Protein 6IBU (pdb70)

B-factor: mean 28.87, std 14.48, range [8.61, 111.02]

Radius of gyration: 24.76 Å; Cα contacts (8 Å, |Δi|>4): 1401; chains: 2; bounding box: 71×46×63 Å

Foldseek 3Di:
DQAQLVDFDDWFFAQQDQKDKAQQCDPCRCVQKDQPDDDWDRHNLGTKFKQQDAPRKTKIKGSHWFFFFKKKWWKQFWAFQQKWWKKWWADSLGFIWIWIDFRPPQFWIKTFTWASNDPPDRPGIDIFTDHRSNPHIWIWMWHGDLAWTFTDINRHTGDIDGCCNCVHVNTRRGHTTMIMTIMHRLQDVPHPPVSQVVSRHHGDSNPDTIIMGIRMIMTGHPDRASTWGQQHSSSHNVRIDGD/DAFLVDFDDWFFAQQDQKDKDQQQDDDDPPQKDFPDDDWDGYNLGTKFKDQDAPRKTKMKGSHWFFFFKKKWWKQFWAFQQKWWKKWWADSLGWIWIWIDFNDPQFWIKTATWASNDDNLGIDIFTDHRSNPHIWIWMWHGDLAWTFTDINRHTGDIDGCCSQVHNNTRRGHTTMIMTIMHRLQDVPHPPVSQVVSRHHGDSVPDTIMMGIRMMMTGHPDRASTWGQCHSSSHNVSTDGD

InterPro domains:
  IPR000757 Beta-glucanase-like, N-terminal domain [PF00722] (58-223)
  IPR000757 Beta-glucanase-like, N-terminal domain [PS51762] (45-230)
  IPR013320 Concanavalin A-like lectin/glucanase domain superfamily [SSF49899] (23-243)
  IPR017168 CRH-like [PIRSF037299] (8-369)
  IPR050546 Glycosyl Hydrolase Family 16 [PTHR10963] (5-244)

Sequence (483 aa):
KCNPLEKTCPPNKGLAASTYTADFTSASALDQWEVTAGKVPVGPQGAEFTVAKQGDAPTIDTDFYFFFGKAEVVMKAAPGTGVVSSIVLESDDLDEVDWEVLGGDTTQVQTNYFGKGDTTTYDRGTYVPVATPQETFHTYTIDWTKDAVTWSIDGAVVRTLTYNDAKGGTRFPQTPMRLRLGSWAGGDPSNPKGTIEWAGGLTDYSAGPYTMYVKSVRIENANPAESYTYSDNSGSWQSIKFDCNPLEKTCPPNKGLAASTYTADFTSASALDQWEVTAGKVPVGPQGAEFTVAKQGDAPTIDTDFYFFFGKAEVVMKAAPGTGVVSSIVLESDDLDEVDWEVLGGDTTQVQTNYFGKGDTYDRGTYVPVATPQETFHTYTIDWTKDAVTWSIDGAVVRTLTYNDAKGGTRFPQTPMRLRLGSWAGGDPSNPKGTIEWAGGLTDYSAGPYTMYVKSVRIENANPAESYTYSDNSGSWQSIKFD

GO terms:
  GO:0009277 fungal-type cell wall (C, IDA)
  GO:0019863 IgE binding (F, IDA)
  GO:0008843 endochitinase activity (F, EXP)

Secondary structure (DSSP, 8-state):
---TTTS--PPEEB--SSEEEEETTSSGGGTTEEEEES---EETTEEEEEE-STT---EEEESSBB-SEEEEEEEE---EEEEEEEEEEEETT--EEEEEEEET-TTEEEEEEESTT--SSS-S-EEEE-S-TTTS-EEEEEEE-SSEEEEEETTEEEEEEETTTTGGGTTS--S-EEEEEEEEETT-TTS-HHHHHHHTS---GGG--EEEEEEEEEEEESS--SEEEE-SSS--GGGEE--/--TTTS--PPEEB--SSEEEEETTSS---TTEEEEES---EETTEEEEEE-STT---EEEESSBBSSEEEEEEEE---STTEEEEEEEE-TT--EEEEEEETT-TTEEEEEEESTT----S-EEEE-S-TTTS-EEEEEEE-SSEEEEEETTEEEEEEETTTTGGGTTS--S-BEEEEEEEETT-TTS-HHHHHHHTS---GGG--EEEEEEEEEEEESS--SEEEE-SSS--GGGEE--

Nearest PDB structures (foldseek):
  6ibw-assembly1_A  TM=1.001E+00  e=1.249E-48  Aspergillus fumigatus Af293
  6ibu-assembly2_B  TM=9.960E-01  e=1.118E-48  Aspergillus fumigatus Af293
  6ibw-assembly2_B  TM=9.994E-01  e=1.864E-47  Aspergillus fumigatus Af293
  5wut-assembly1_B  TM=7.113E-01  e=1.161E-11  Flavobacterium sp.
  6m6p-assembly1_A  TM=6.880E-01  e=4.872E-11  Aquimarina sp.

Structure (mmCIF, N/CA/C/O backbone):
data_6IBU
#
_entry.id   6IBU
#
_cell.length_a   55.400
_cell.length_b   74.171
_cell.length_c   116.820
_cell.angle_alpha   90.00
_cell.angle_beta   90.00
_cell.angle_gamma   90.00
#
_symmetry.space_group_name_H-M   'P 21 21 21'
#
loop_
_entity.id
_entity.type
_entity.pdbx_description
1 polymer 'Probable glycosidase crf1'
2 non-polymer GLYCEROL
3 water water
#
loop_
_atom_site.group_PDB
_atom_site.id
_atom_site.type_symbol
_atom_site.label_atom_id
_atom_site.label_alt_id
_atom_site.label_comp_id
_atom_site.label_asym_id
_atom_site.label_entity_id
_atom_site.label_seq_id
_atom_site.pdbx_PDB_ins_code
_atom_site.Cartn_x
_atom_site.Cartn_y
_atom_site.Cartn_z
_atom_site.occupancy
_atom_site.B_iso_or_equiv
_atom_site.auth_seq_id
_atom_site.auth_comp_id
_atom_site.auth_asym_id
_atom_site.auth_atom_id
_atom_site.pdbx_PDB_model_num
ATOM 1 N N . LYS A 1 3 ? -24.071 9.711 -3.224 1.00 60.12 24 LYS A N 1
ATOM 2 C CA . LYS A 1 3 ? -25.042 10.763 -3.632 1.00 62.84 24 LYS A CA 1
ATOM 3 C C . LYS A 1 3 ? -24.648 12.126 -3.047 1.00 59.83 24 LYS A C 1
ATOM 4 O O . LYS A 1 3 ? -25.467 13.051 -3.157 1.00 73.85 24 LYS A O 1
ATOM 6 N N . CYS A 1 4 ? -23.462 12.256 -2.453 1.00 54.12 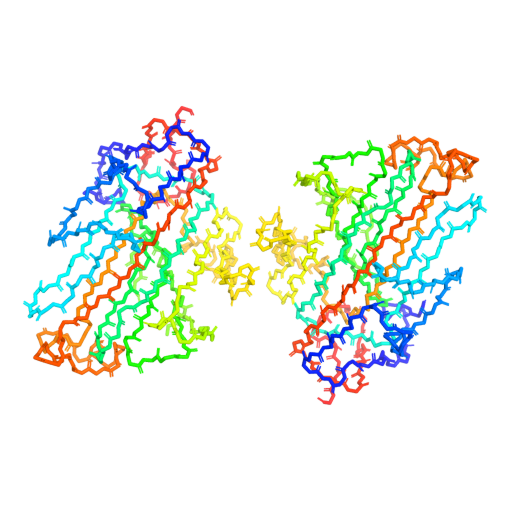25 CYS A N 1
ATOM 7 C CA . CYS A 1 4 ? -22.905 13.535 -1.942 1.00 49.10 25 CYS A CA 1
ATOM 8 C C . CYS A 1 4 ? -22.206 14.249 -3.104 1.00 45.97 25 CYS A C 1
ATOM 9 O O . CYS A 1 4 ? -21.184 13.707 -3.544 1.00 42.07 25 CYS A O 1
ATOM 12 N N . ASN A 1 5 ? -22.716 15.404 -3.558 1.00 44.08 26 ASN A N 1
ATOM 13 C CA . ASN A 1 5 ? -22.242 16.113 -4.781 1.00 44.55 26 ASN A CA 1
ATOM 14 C C . ASN A 1 5 ? -21.128 17.094 -4.429 1.00 41.03 26 ASN A C 1
ATOM 15 O O . ASN A 1 5 ? -21.363 18.077 -3.759 1.00 41.02 26 ASN A O 1
ATOM 20 N N . PRO A 1 6 ? -19.866 16.840 -4.829 1.00 41.89 27 PRO A N 1
ATOM 21 C CA . PRO A 1 6 ? -18.760 17.745 -4.498 1.00 41.67 27 PRO A CA 1
ATOM 22 C C . PRO A 1 6 ? -18.795 19.129 -5.165 1.00 45.16 27 PRO A C 1
ATOM 23 O O . PRO A 1 6 ? -18.048 19.978 -4.779 1.00 50.34 27 PRO A O 1
ATOM 27 N N . LEU A 1 7 ? -19.639 19.326 -6.171 1.00 49.06 28 LEU A N 1
ATOM 28 C CA . LEU A 1 7 ? -19.893 20.661 -6.761 1.00 50.12 28 LEU A CA 1
ATOM 29 C C . LEU A 1 7 ? -20.642 21.533 -5.750 1.00 52.72 28 LEU A C 1
ATOM 30 O O . LEU A 1 7 ? -20.549 22.746 -5.882 1.00 53.39 28 LEU A O 1
ATOM 35 N N . GLU A 1 8 ? -21.401 20.940 -4.828 1.00 56.97 29 GLU A N 1
ATOM 36 C CA . GLU A 1 8 ? -22.315 21.675 -3.915 1.00 61.43 29 GLU A CA 1
ATOM 37 C C . GLU A 1 8 ? -21.754 21.685 -2.487 1.00 57.60 29 GLU A C 1
ATOM 38 O O . GLU A 1 8 ? -21.994 22.670 -1.785 1.00 59.94 29 GLU A O 1
ATOM 44 N N . LYS A 1 9 ? -21.050 20.638 -2.055 1.00 59.12 30 LYS A N 1
ATOM 45 C CA . LYS A 1 9 ? -20.600 20.501 -0.641 1.00 59.45 30 LYS A CA 1
ATOM 46 C C . LYS A 1 9 ? -19.171 19.952 -0.595 1.00 58.62 30 LYS A C 1
ATOM 47 O O . LYS A 1 9 ? -18.693 19.404 -1.611 1.00 57.58 30 LYS A O 1
ATOM 49 N N . THR A 1 10 ? -18.523 20.054 0.566 1.00 56.26 31 THR A N 1
ATOM 50 C CA . THR A 1 10 ? -17.347 19.226 0.915 1.00 58.88 31 THR A CA 1
ATOM 51 C C . THR A 1 10 ? -17.869 17.817 1.201 1.00 57.62 31 THR A C 1
ATOM 52 O O . THR A 1 10 ? -18.814 17.699 2.003 1.00 52.43 31 THR A O 1
ATOM 56 N N . CYS A 1 11 ? -17.341 16.814 0.500 1.00 54.57 32 CYS A N 1
ATOM 57 C CA . CYS A 1 11 ? -17.800 15.403 0.610 1.00 51.98 32 CYS A CA 1
ATOM 58 C C . CYS A 1 11 ? -16.632 14.555 1.109 1.00 43.67 32 CYS A C 1
ATOM 59 O O . CYS A 1 11 ? -15.474 14.925 0.949 1.00 38.78 32 CYS A O 1
ATOM 62 N N . PRO A 1 12 ? -16.893 13.396 1.750 1.00 39.29 33 PRO A N 1
ATOM 63 C CA . PRO A 1 12 ? -15.826 12.460 2.096 1.00 38.92 33 PRO A CA 1
ATOM 64 C C . PRO A 1 12 ? -15.161 11.901 0.837 1.00 38.75 33 PRO A C 1
ATOM 65 O O . PRO A 1 12 ? -15.773 11.870 -0.226 1.00 38.53 33 PRO A O 1
ATOM 69 N N . PRO A 1 13 ? -13.874 11.486 0.892 1.00 38.49 34 PRO A N 1
ATOM 70 C CA . PRO A 1 13 ? -13.189 10.908 -0.261 1.00 35.67 34 PRO A CA 1
ATOM 71 C C . PRO A 1 13 ? -13.861 9.688 -0.901 1.00 35.95 34 PRO A C 1
ATOM 72 O O . PRO A 1 13 ? -14.435 8.915 -0.179 1.00 35.96 34 PRO A O 1
ATOM 76 N N . ASN A 1 14 ? -13.724 9.524 -2.225 1.00 33.57 35 ASN A N 1
ATOM 77 C CA . ASN A 1 14 ? -14.132 8.295 -2.948 1.00 30.97 35 ASN A CA 1
ATOM 78 C C . ASN A 1 14 ? -13.095 7.215 -2.644 1.00 28.60 35 ASN A C 1
ATOM 79 O O . ASN A 1 14 ? -11.916 7.521 -2.728 1.00 25.25 35 ASN A O 1
ATOM 84 N N . LYS A 1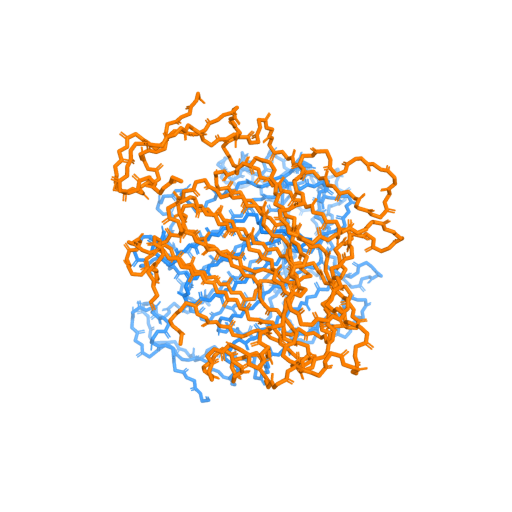 15 ? -13.528 6.007 -2.288 1.00 29.50 36 LYS A N 1
ATOM 85 C CA . LYS A 1 15 ? -12.634 4.830 -2.210 1.00 29.61 36 LYS A CA 1
ATOM 86 C C . LYS A 1 15 ? -12.037 4.606 -3.597 1.00 27.24 36 LYS A C 1
ATOM 87 O O . LYS A 1 15 ? -12.803 4.607 -4.577 1.00 24.91 36 LYS A O 1
ATOM 93 N N . GLY A 1 16 ? -10.723 4.410 -3.662 1.00 25.54 37 GLY A N 1
ATOM 94 C CA . GLY A 1 16 ? -9.973 4.302 -4.922 1.00 24.43 37 GLY A CA 1
ATOM 95 C C . GLY A 1 16 ? -9.650 2.862 -5.253 1.00 24.28 37 GLY A C 1
ATOM 96 O O . GLY A 1 16 ? -9.577 2.050 -4.337 1.00 27.54 37 GLY A O 1
ATOM 97 N N . LEU A 1 17 ? -9.478 2.555 -6.530 1.00 23.38 38 LEU A N 1
ATOM 98 C CA . LEU A 1 17 ? -8.874 1.286 -6.967 1.00 23.85 38 LEU A CA 1
ATOM 99 C C . LEU A 1 17 ? -7.359 1.483 -6.856 1.00 27.03 38 LEU A C 1
ATOM 100 O O . LEU A 1 17 ? -6.772 2.194 -7.712 1.00 24.49 38 LEU A O 1
ATOM 105 N N . ALA A 1 18 ? -6.748 0.944 -5.798 1.00 27.45 39 ALA A N 1
ATOM 106 C CA . ALA A 1 18 ? -5.308 1.119 -5.512 1.00 27.41 39 ALA A CA 1
ATOM 107 C C . ALA A 1 18 ? -4.517 0.083 -6.315 1.00 28.64 39 ALA A C 1
ATOM 108 O O . ALA A 1 18 ? -3.674 -0.630 -5.758 1.00 32.48 39 ALA A O 1
ATOM 110 N N . ALA A 1 19 ? -4.800 0.006 -7.606 1.00 28.74 40 ALA A N 1
ATOM 111 C CA . ALA A 1 19 ? -4.146 -0.919 -8.552 1.00 28.02 40 ALA A CA 1
ATOM 112 C C . ALA A 1 19 ? -4.213 -0.311 -9.950 1.00 26.46 40 ALA A C 1
ATOM 113 O O . ALA A 1 19 ? -5.072 0.550 -10.191 1.00 23.69 40 ALA A O 1
ATOM 115 N N . SER A 1 20 ? -3.333 -0.742 -10.842 1.00 28.49 41 SER A N 1
ATOM 116 C CA . SER A 1 20 ? -3.356 -0.245 -12.236 1.00 30.65 41 SER A CA 1
ATOM 117 C C . SER A 1 20 ? -4.378 -1.059 -13.037 1.00 29.53 41 SER A C 1
ATOM 118 O O . SER A 1 20 ? -4.900 -0.529 -14.018 1.00 25.57 41 SER A O 1
ATOM 121 N N . THR A 1 21 ? -4.685 -2.288 -12.607 1.00 31.26 42 THR A N 1
ATOM 122 C CA . THR A 1 21 ? -5.602 -3.217 -13.325 1.00 30.86 42 THR A CA 1
ATOM 123 C C . THR A 1 21 ? -6.553 -3.921 -12.353 1.00 29.53 42 THR A C 1
ATOM 124 O O . THR A 1 21 ? -6.104 -4.350 -11.295 1.00 31.05 42 THR A O 1
ATOM 128 N N . TYR A 1 22 ? -7.824 -4.041 -12.732 1.00 28.47 43 TYR A N 1
ATOM 129 C CA . TYR A 1 22 ? -8.840 -4.903 -12.071 1.00 24.74 43 TYR A CA 1
ATOM 130 C C . TYR A 1 22 ? -9.518 -5.756 -13.144 1.00 24.08 43 TYR A C 1
ATOM 131 O O . TYR A 1 22 ? -9.904 -5.226 -14.158 1.00 24.38 43 TYR A O 1
ATOM 140 N N . THR A 1 23 ? -9.588 -7.063 -12.943 1.00 25.00 44 THR A N 1
ATOM 141 C CA . THR A 1 23 ? -10.253 -8.030 -13.846 1.00 27.29 44 THR A CA 1
ATOM 142 C C . THR A 1 23 ? -11.148 -8.936 -12.996 1.00 28.68 44 THR A C 1
ATOM 143 O O . THR A 1 23 ? -10.767 -9.317 -11.895 1.00 30.79 44 THR A O 1
ATOM 147 N N . ALA A 1 24 ? -12.342 -9.214 -13.495 1.00 33.47 45 ALA A N 1
ATOM 148 C CA . ALA A 1 24 ? -13.330 -10.142 -12.908 1.00 31.10 45 ALA A CA 1
ATOM 149 C C . ALA A 1 24 ? -13.821 -11.020 -14.053 1.00 32.23 45 ALA A C 1
ATOM 150 O O . ALA A 1 24 ? -14.292 -10.468 -15.039 1.00 31.22 45 ALA A O 1
ATOM 152 N N . ASP A 1 25 ? -13.586 -12.321 -13.968 1.00 33.58 46 ASP A N 1
ATOM 153 C CA . ASP A 1 25 ? -14.311 -13.348 -14.747 1.00 35.63 46 ASP A CA 1
ATOM 154 C C . ASP A 1 25 ? -15.584 -13.657 -13.946 1.00 33.42 46 ASP A C 1
ATOM 155 O O . ASP A 1 25 ? -15.479 -14.115 -12.824 1.00 33.72 46 ASP A O 1
ATOM 160 N N . PHE A 1 26 ? -16.760 -13.307 -14.445 1.00 33.72 47 PHE A N 1
ATOM 161 C CA . PHE A 1 26 ? -18.017 -13.569 -13.700 1.00 37.44 47 PHE A CA 1
ATOM 162 C C . PHE A 1 26 ? -18.467 -15.028 -13.831 1.00 38.24 47 PHE A C 1
ATOM 163 O O . PHE A 1 26 ? -19.580 -15.293 -13.424 1.00 37.29 47 PHE A O 1
ATOM 171 N N . THR A 1 27 ? -17.650 -15.964 -14.278 1.00 46.38 48 THR A N 1
ATOM 172 C CA . THR A 1 27 ? -17.964 -17.412 -14.130 1.00 56.74 48 THR A CA 1
ATOM 173 C C . THR A 1 27 ? -18.084 -17.791 -12.642 1.00 67.60 48 THR A C 1
ATOM 174 O O . THR A 1 27 ? -18.930 -18.639 -12.297 1.00 69.07 48 THR A O 1
ATOM 178 N N . SER A 1 28 ? -17.281 -17.168 -11.788 1.00 72.38 49 SER A N 1
ATOM 179 C CA . SER A 1 28 ? -17.097 -17.580 -10.374 1.00 74.18 49 SER A CA 1
ATOM 180 C C . SER A 1 28 ? -18.050 -16.822 -9.449 1.00 75.22 49 SER A C 1
ATOM 181 O O . SER A 1 28 ? -18.381 -15.672 -9.749 1.00 74.59 49 SER A O 1
ATOM 184 N N . ALA A 1 29 ? -18.453 -17.447 -8.344 1.00 77.68 50 ALA A N 1
ATOM 185 C CA . ALA A 1 29 ? -19.285 -16.820 -7.289 1.00 74.87 50 ALA A CA 1
ATOM 186 C C . ALA A 1 29 ? -18.487 -15.688 -6.638 1.00 72.74 50 ALA A C 1
ATOM 187 O O . ALA A 1 29 ? -19.110 -14.695 -6.218 1.00 62.94 50 ALA A O 1
ATOM 189 N N . SER A 1 30 ? -17.157 -15.854 -6.596 1.00 72.54 51 SER A N 1
ATOM 190 C CA . SER A 1 30 ? -16.145 -14.945 -5.996 1.00 73.03 51 SER A CA 1
ATOM 191 C C . SER A 1 30 ? -16.196 -13.546 -6.624 1.00 70.44 51 SER A C 1
ATOM 192 O O . SER A 1 30 ? -16.117 -12.569 -5.875 1.00 70.67 51 SER A O 1
ATOM 194 N N . ALA A 1 31 ? -16.303 -13.461 -7.949 1.00 67.98 52 ALA A N 1
ATOM 195 C CA . ALA A 1 31 ? -16.140 -12.235 -8.768 1.00 61.14 52 ALA A CA 1
ATOM 196 C C . ALA A 1 31 ? -16.914 -11.023 -8.222 1.00 53.90 52 ALA A C 1
ATOM 197 O O . ALA A 1 31 ? -16.521 -9.913 -8.599 1.00 51.91 52 ALA A O 1
ATOM 199 N N . LEU A 1 32 ? -17.907 -11.174 -7.339 1.00 44.27 53 LEU A N 1
ATOM 200 C CA . LEU A 1 32 ? -18.646 -9.987 -6.833 1.00 39.42 53 LEU A CA 1
ATOM 201 C C . LEU A 1 32 ? -18.005 -9.370 -5.590 1.00 36.72 53 LEU A C 1
A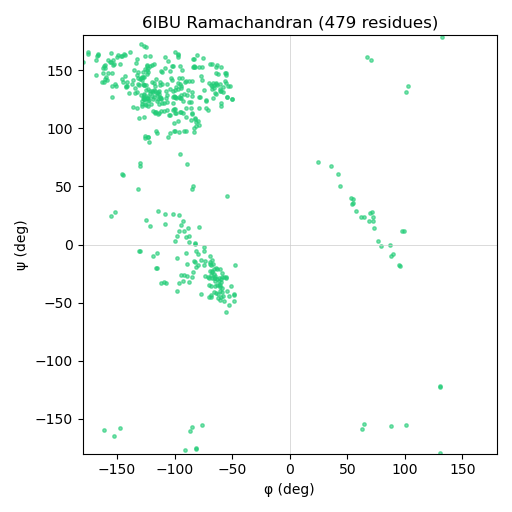TOM 202 O O . LEU A 1 32 ? -18.658 -8.511 -4.989 1.00 33.26 53 LEU A O 1
ATOM 207 N N . ASP A 1 33 ? -16.763 -9.735 -5.268 1.00 37.79 54 ASP A N 1
ATOM 208 C CA . ASP A 1 33 ? -16.012 -9.272 -4.077 1.00 38.02 54 ASP A CA 1
ATOM 209 C C . ASP A 1 33 ? -15.975 -7.747 -3.967 1.00 34.67 54 ASP A C 1
ATOM 210 O O . ASP A 1 33 ? -16.305 -7.247 -2.898 1.00 36.57 54 ASP A O 1
ATOM 215 N N . GLN A 1 34 ? -15.566 -7.037 -5.012 1.00 31.57 55 GLN A N 1
ATOM 216 C CA . GLN A 1 34 ? -15.329 -5.571 -4.925 1.00 29.16 55 GLN A CA 1
ATOM 217 C C . GLN A 1 34 ? -16.527 -4.835 -5.527 1.00 27.17 55 GLN A C 1
ATOM 218 O O . GLN A 1 34 ? -16.338 -3.721 -6.021 1.00 25.17 55 GLN A O 1
ATOM 224 N N . TRP A 1 35 ? -17.704 -5.474 -5.509 1.00 25.43 56 TRP A N 1
ATOM 225 C CA . TRP A 1 35 ? -18.974 -4.927 -6.054 1.00 26.32 56 TRP A CA 1
ATOM 226 C C . TRP A 1 35 ? -20.049 -4.899 -4.966 1.00 28.33 56 TRP A C 1
ATOM 227 O O . TRP A 1 35 ? -19.996 -5.736 -4.049 1.00 30.33 56 TRP A O 1
ATOM 238 N N . GLU A 1 36 ? -20.984 -3.966 -5.076 1.00 31.26 57 GLU A N 1
ATOM 239 C CA . GLU A 1 36 ? -22.176 -3.840 -4.198 1.00 35.78 57 GLU A CA 1
ATOM 240 C C . GLU A 1 36 ? -23.379 -4.167 -5.087 1.00 32.94 57 GLU A C 1
ATOM 241 O O . GLU A 1 36 ? -23.419 -3.598 -6.198 1.00 33.09 57 GLU A O 1
ATOM 247 N N . VAL A 1 37 ? -24.212 -5.129 -4.679 1.00 31.46 58 VAL A N 1
ATOM 248 C CA . VAL A 1 37 ? -25.489 -5.417 -5.366 1.00 31.34 58 VAL A CA 1
ATOM 249 C C . VAL A 1 37 ? -26.446 -4.419 -4.807 1.00 34.70 58 VAL A C 1
ATOM 250 O O . VAL A 1 37 ? -26.987 -4.452 -3.707 1.00 37.17 58 VAL A O 1
ATOM 254 N N . THR A 1 38 ? -26.571 -3.477 -5.620 1.00 35.58 59 THR A N 1
ATOM 255 C CA . THR A 1 38 ? -27.064 -2.254 -5.053 1.00 36.73 59 THR A CA 1
ATOM 256 C C . THR A 1 38 ? -28.565 -2.149 -5.314 1.00 34.57 59 THR A C 1
ATOM 257 O O . THR A 1 38 ? -29.167 -1.297 -4.744 1.00 32.75 59 THR A O 1
ATOM 261 N N . ALA A 1 39 ? -29.144 -2.982 -6.156 1.00 33.19 60 ALA A N 1
ATOM 262 C CA . ALA A 1 39 ? -30.616 -3.157 -6.227 1.00 33.14 60 ALA A CA 1
ATOM 263 C C . ALA A 1 39 ? -30.870 -4.513 -6.849 1.00 34.27 60 ALA A C 1
ATOM 264 O O . ALA A 1 39 ? -30.029 -4.943 -7.663 1.00 35.77 60 ALA A O 1
ATOM 266 N N . GLY A 1 40 ? -31.959 -5.175 -6.448 1.00 34.27 61 GLY A N 1
ATOM 267 C CA . GLY A 1 40 ? -32.313 -6.539 -6.867 1.00 31.90 61 GLY A CA 1
ATOM 268 C C . GLY A 1 40 ? -31.281 -7.563 -6.428 1.00 32.18 61 GLY A C 1
ATOM 269 O O . GLY A 1 40 ? -30.555 -7.322 -5.468 1.00 31.77 61 GLY A O 1
ATOM 270 N N . LYS A 1 41 ? -31.271 -8.701 -7.103 1.00 33.15 62 LYS A N 1
ATOM 271 C CA . LYS A 1 41 ? -30.393 -9.863 -6.829 1.00 37.18 62 LYS A CA 1
ATOM 272 C C . LYS A 1 41 ? -29.689 -10.181 -8.148 1.00 33.06 62 LYS A C 1
ATOM 273 O O . LYS A 1 41 ? -30.332 -10.101 -9.206 1.00 34.48 62 LYS A O 1
ATOM 279 N N . VAL A 1 42 ? -28.404 -10.465 -8.109 1.00 28.45 63 VAL A N 1
ATOM 280 C CA . VAL A 1 42 ? -27.632 -10.684 -9.355 1.00 27.89 63 VAL A CA 1
ATOM 281 C C . VAL A 1 42 ? -26.960 -12.039 -9.232 1.00 27.52 63 VAL A C 1
ATOM 282 O O . VAL A 1 42 ? -25.893 -12.158 -8.648 1.00 25.69 63 VAL A O 1
ATOM 286 N N . PRO A 1 43 ? -27.612 -13.099 -9.752 1.00 27.76 64 PRO A N 1
ATOM 287 C CA . PRO A 1 43 ? -27.039 -14.434 -9.755 1.00 28.28 64 PRO A CA 1
ATOM 288 C C . PRO A 1 43 ? -25.829 -14.464 -10.687 1.00 29.65 64 PRO A C 1
ATOM 289 O O . PRO A 1 43 ? -25.771 -13.666 -11.593 1.00 28.93 64 PRO A O 1
ATOM 293 N N . VAL A 1 44 ? -24.912 -15.393 -10.443 1.00 32.31 65 VAL A N 1
ATOM 294 C CA . VAL A 1 44 ? -23.684 -15.546 -11.258 1.00 36.83 65 VAL A CA 1
ATOM 295 C C . VAL A 1 44 ? -23.666 -16.971 -11.808 1.00 39.15 65 VAL A C 1
ATOM 296 O O . VAL A 1 44 ? -23.148 -17.859 -11.144 1.00 38.82 65 VAL A O 1
ATOM 300 N N . GLY A 1 45 ? -24.281 -17.184 -12.971 1.00 44.66 66 GLY A N 1
ATOM 301 C CA . GLY A 1 45 ? -24.348 -18.511 -13.598 1.00 44.28 66 GLY A CA 1
ATOM 302 C C . GLY A 1 45 ? -23.117 -18.781 -14.456 1.00 46.00 66 GLY A C 1
ATOM 303 O O . GLY A 1 45 ? -22.085 -18.119 -14.339 1.00 38.20 66 GLY A O 1
ATOM 304 N N . PRO A 1 46 ? -23.224 -19.751 -15.388 1.00 51.86 67 PRO A N 1
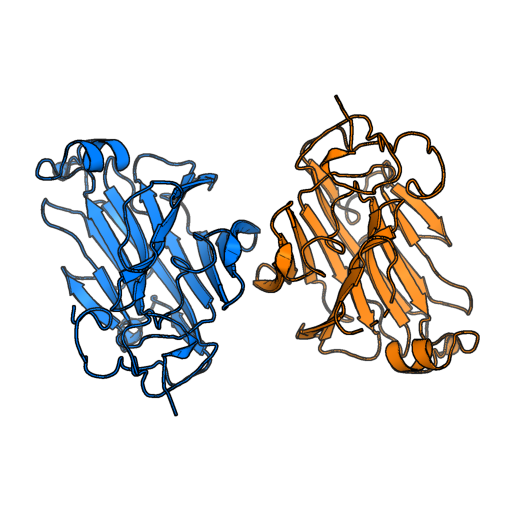ATOM 305 C CA . PRO A 1 46 ? -22.108 -20.080 -16.274 1.00 49.70 67 PRO A CA 1
ATOM 306 C C . PRO A 1 46 ? -21.881 -19.034 -17.378 1.00 44.83 67 PRO A C 1
ATOM 307 O O . PRO A 1 46 ? -20.831 -19.028 -17.963 1.00 43.10 67 PRO A O 1
ATOM 311 N N . GLN A 1 47 ? -22.868 -18.184 -17.647 1.00 41.43 68 GLN A N 1
ATOM 312 C CA . GLN A 1 47 ? -22.751 -17.086 -18.642 1.00 43.03 68 GLN A CA 1
ATOM 313 C C . GLN A 1 47 ? -22.414 -15.773 -17.924 1.00 38.48 68 GLN A C 1
ATOM 314 O O . GLN A 1 47 ? -22.427 -14.739 -18.604 1.00 42.04 68 GLN A O 1
ATOM 320 N N . GLY A 1 48 ? -22.131 -15.835 -16.615 1.00 32.08 69 GLY A N 1
ATOM 321 C CA . GLY A 1 48 ? -21.668 -14.704 -15.794 1.00 28.85 69 GLY A CA 1
ATOM 322 C C . GLY A 1 48 ? -22.786 -14.114 -14.959 1.00 26.59 69 GLY A C 1
ATOM 323 O O . GLY A 1 48 ? -23.759 -14.828 -14.677 1.00 24.04 69 GLY A O 1
ATOM 324 N N . ALA A 1 49 ? -22.652 -12.837 -14.589 1.00 24.87 70 ALA A N 1
ATOM 325 C CA . ALA A 1 49 ? -23.638 -12.077 -13.790 1.00 24.84 70 ALA A CA 1
ATOM 326 C C . ALA A 1 49 ? -24.890 -11.903 -14.645 1.00 24.05 70 ALA A C 1
ATOM 327 O O . ALA A 1 49 ? -24.763 -11.623 -15.849 1.00 24.09 70 ALA A O 1
ATOM 329 N N . GLU A 1 50 ? -26.051 -12.156 -14.055 1.00 25.68 71 GLU A N 1
ATOM 330 C CA . GLU A 1 50 ? -27.360 -12.151 -14.747 1.00 25.86 71 GLU A CA 1
ATOM 331 C C . GLU A 1 50 ? -28.167 -10.989 -14.205 1.00 23.47 71 GLU A C 1
ATOM 332 O O . GLU A 1 50 ? -28.287 -10.861 -12.995 1.00 26.32 71 GLU A O 1
ATOM 338 N N . PHE A 1 51 ? -28.656 -10.140 -15.082 1.00 21.20 72 PHE A N 1
ATOM 339 C CA . PHE A 1 51 ? -29.484 -8.985 -14.700 1.00 19.60 72 PHE A CA 1
ATOM 340 C C . PHE A 1 51 ? -30.857 -9.223 -15.314 1.00 21.75 72 PHE A C 1
ATOM 341 O O . PHE A 1 51 ? -31.042 -9.005 -16.531 1.00 23.15 72 PHE A O 1
ATOM 349 N N . THR A 1 52 ? -31.781 -9.751 -14.523 1.00 22.40 73 THR A N 1
ATOM 350 C CA . THR A 1 52 ? -33.101 -10.183 -15.035 1.00 22.54 73 THR A CA 1
ATOM 351 C C . THR A 1 52 ? -34.147 -9.129 -14.707 1.00 21.15 73 THR A C 1
ATOM 352 O O . THR A 1 52 ? -34.263 -8.753 -13.557 1.00 22.36 73 THR A O 1
ATOM 356 N N . VAL A 1 53 ? -34.875 -8.678 -15.712 1.00 22.93 74 VAL A N 1
ATOM 357 C CA . VAL A 1 53 ? -36.145 -7.929 -15.514 1.00 26.34 74 VAL A CA 1
ATOM 358 C C . VAL A 1 53 ? -37.299 -8.937 -15.655 1.00 28.46 74 VAL A C 1
ATOM 359 O O . VAL A 1 53 ? -37.511 -9.427 -16.784 1.00 29.93 74 VAL A O 1
ATOM 363 N N . ALA A 1 54 ? -37.943 -9.328 -14.552 1.00 30.34 75 ALA A N 1
ATOM 364 C CA . ALA A 1 54 ? -39.037 -10.334 -14.572 1.00 34.69 75 ALA A CA 1
ATOM 365 C C . ALA A 1 54 ? -40.373 -9.674 -14.233 1.00 36.53 75 ALA A C 1
ATOM 366 O O . ALA A 1 54 ? -41.388 -10.139 -14.768 1.00 42.46 75 ALA A O 1
ATOM 368 N N . LYS A 1 55 ? -40.383 -8.655 -13.376 1.00 34.40 76 LYS A N 1
ATOM 369 C CA . LYS A 1 55 ? -41.632 -7.977 -12.972 1.00 36.25 76 LYS A CA 1
ATOM 370 C C . LYS A 1 55 ? -41.355 -6.488 -12.799 1.00 34.62 76 LYS A C 1
ATOM 371 O O . LYS A 1 55 ? -40.181 -6.095 -12.706 1.00 31.76 76 LYS A O 1
ATOM 377 N N . GLN A 1 56 ? -42.417 -5.694 -12.758 1.00 32.34 77 GLN A N 1
ATOM 378 C CA . GLN A 1 56 ? -42.318 -4.228 -12.647 1.00 33.39 77 GLN A CA 1
ATOM 379 C C . GLN A 1 56 ? -41.503 -3.919 -11.390 1.00 35.37 77 GLN A C 1
ATOM 380 O O . GLN A 1 56 ? -41.662 -4.638 -10.389 1.00 37.92 77 GLN A O 1
ATOM 386 N N . GLY A 1 57 ? -40.643 -2.903 -11.462 1.00 35.91 78 GLY A N 1
ATOM 387 C CA . GLY A 1 57 ? -39.759 -2.493 -10.359 1.00 36.43 78 GLY A CA 1
ATOM 388 C C . GLY A 1 57 ? -38.433 -3.240 -10.350 1.00 37.16 78 GLY A C 1
ATOM 389 O O . GLY A 1 57 ? -37.565 -2.792 -9.594 1.00 41.74 78 GLY A O 1
ATOM 390 N N . ASP A 1 58 ? -38.262 -4.300 -11.157 1.00 34.91 79 ASP A N 1
ATOM 391 C CA . ASP A 1 58 ? -36.990 -5.072 -11.268 1.00 35.78 79 ASP A CA 1
ATOM 392 C C . ASP A 1 58 ? -35.937 -4.229 -11.990 1.00 34.30 79 ASP A C 1
ATOM 393 O O . ASP A 1 58 ? -36.142 -3.891 -13.166 1.00 36.75 79 ASP A O 1
ATOM 398 N N . ALA A 1 59 ? -34.864 -3.884 -11.287 1.00 29.71 80 ALA A N 1
ATOM 399 C CA . ALA A 1 59 ? -33.751 -3.062 -11.794 1.00 26.92 80 ALA A CA 1
ATOM 400 C C . ALA A 1 59 ? -32.466 -3.583 -11.163 1.00 24.14 80 ALA A C 1
ATOM 401 O O . ALA A 1 59 ? -31.757 -2.873 -10.453 1.00 23.21 80 ALA A O 1
ATOM 403 N N . PRO A 1 60 ? -32.125 -4.856 -11.396 1.00 21.93 81 PRO A N 1
ATOM 404 C CA . PRO A 1 60 ? -30.899 -5.419 -10.845 1.00 23.39 81 PRO A CA 1
ATOM 405 C C . PRO A 1 60 ? -29.662 -4.631 -11.303 1.00 22.52 81 PRO A C 1
ATOM 406 O O . PRO A 1 60 ? -29.536 -4.352 -12.469 1.00 20.68 81 PRO A O 1
ATOM 410 N N . THR A 1 61 ? -28.803 -4.279 -10.352 1.00 22.92 82 THR A N 1
ATOM 411 C CA . THR A 1 61 ? -27.625 -3.412 -10.575 1.00 24.05 82 THR A CA 1
ATOM 412 C C . THR A 1 61 ? -26.453 -3.882 -9.723 1.00 23.78 82 THR A C 1
ATOM 413 O O . THR A 1 61 ? -26.688 -4.319 -8.602 1.00 22.62 82 THR A O 1
ATOM 417 N N . ILE A 1 62 ? -25.236 -3.753 -10.241 1.00 23.50 83 ILE A N 1
ATOM 418 C CA . ILE A 1 62 ? -23.999 -3.873 -9.432 1.00 22.66 83 ILE A CA 1
ATOM 419 C C . ILE A 1 62 ? -23.157 -2.626 -9.683 1.00 24.33 83 ILE A C 1
ATOM 420 O O . ILE A 1 62 ? -23.134 -2.145 -10.822 1.00 23.66 83 ILE A O 1
ATOM 425 N N . ASP A 1 63 ? -22.567 -2.083 -8.618 1.00 24.60 84 ASP A N 1
ATOM 426 C CA . ASP A 1 63 ? -21.591 -0.968 -8.643 1.00 24.43 84 ASP A CA 1
ATOM 427 C C . ASP A 1 63 ? -20.252 -1.484 -8.117 1.00 23.22 84 ASP A C 1
ATOM 428 O O . ASP A 1 63 ? -20.263 -2.267 -7.147 1.00 21.76 84 ASP A O 1
ATOM 433 N N . THR A 1 64 ? -19.141 -1.033 -8.690 1.00 20.70 85 THR A N 1
ATOM 434 C CA . THR A 1 64 ? -17.797 -1.237 -8.105 1.00 19.14 85 THR A CA 1
ATOM 435 C C . THR A 1 64 ? -17.754 -0.482 -6.776 1.00 18.46 85 THR A C 1
ATOM 436 O O . THR A 1 64 ? -18.314 0.610 -6.684 1.00 16.89 85 THR A O 1
ATOM 440 N N . ASP A 1 65 ? -17.148 -1.085 -5.767 1.00 20.91 86 ASP A N 1
ATOM 441 C CA . ASP A 1 65 ? -16.881 -0.434 -4.458 1.00 23.89 86 ASP A CA 1
ATOM 442 C C . ASP A 1 65 ? -15.938 0.749 -4.690 1.00 23.34 86 ASP A C 1
ATOM 443 O O . ASP A 1 65 ? -16.125 1.777 -4.049 1.00 25.77 86 ASP A O 1
ATOM 448 N N . PHE A 1 66 ? -15.019 0.614 -5.639 1.00 21.94 87 PHE A N 1
ATOM 449 C CA . PHE A 1 66 ? -13.938 1.580 -5.932 1.00 21.78 87 PHE A CA 1
ATOM 450 C C . PHE A 1 66 ? -14.334 2.501 -7.084 1.00 21.11 87 PHE A C 1
ATOM 451 O O . PHE A 1 66 ? -15.252 2.185 -7.866 1.00 19.76 87 PHE A O 1
ATOM 459 N N . TYR A 1 67 ? -13.619 3.625 -7.161 1.00 19.99 88 TYR A N 1
ATOM 460 C CA . TYR A 1 67 ? -13.616 4.594 -8.278 1.00 20.70 88 TYR A CA 1
ATOM 461 C C . TYR A 1 67 ? -12.245 4.506 -8.934 1.00 19.30 88 TYR A C 1
ATOM 462 O O . TYR A 1 67 ? -11.295 4.196 -8.237 1.00 19.61 88 TYR A O 1
ATOM 471 N N . PHE A 1 68 ? -12.166 4.748 -10.231 1.00 18.46 89 PHE A N 1
ATOM 472 C CA . PHE A 1 68 ? -10.891 4.888 -10.966 1.00 17.97 89 PHE A CA 1
ATOM 473 C C . PHE A 1 68 ? -10.887 6.274 -11.614 1.00 17.90 89 PHE A C 1
ATOM 474 O O . PHE A 1 68 ? -11.955 6.855 -11.811 1.00 17.17 89 PHE A O 1
ATOM 482 N N . PHE A 1 69 ? -9.695 6.812 -11.849 1.00 18.58 90 PHE A N 1
ATOM 483 C CA . PHE A 1 69 ? -9.481 8.202 -12.303 1.00 17.58 90 PHE A CA 1
ATOM 484 C C . PHE A 1 69 ? -8.692 8.156 -13.593 1.00 17.35 90 PHE A C 1
ATOM 485 O O . PHE A 1 69 ? -7.447 8.120 -13.534 1.00 20.84 90 PHE A O 1
ATOM 493 N N . PHE A 1 70 ? -9.409 8.149 -14.706 1.00 16.02 91 PHE A N 1
ATOM 494 C CA . PHE A 1 70 ? -8.909 7.946 -16.088 1.00 16.04 91 PHE A CA 1
ATOM 495 C C . PHE A 1 70 ? -8.486 6.496 -16.250 1.00 16.53 91 PHE A C 1
ATOM 496 O O . PHE A 1 70 ? -8.238 5.816 -15.256 1.00 16.63 91 PHE A O 1
ATOM 504 N N . GLY A 1 71 ? -8.435 6.046 -17.494 1.00 16.74 92 GLY A N 1
ATOM 505 C CA . GLY A 1 71 ? -7.996 4.691 -17.851 1.00 18.32 92 GLY A CA 1
ATOM 506 C C . GLY A 1 71 ? -9.000 4.043 -18.784 1.00 19.09 92 GLY A C 1
ATOM 507 O O . GLY A 1 71 ? -9.293 4.615 -19.847 1.00 19.35 92 GLY A O 1
ATOM 508 N N . LYS A 1 72 ? -9.538 2.894 -18.401 1.00 21.11 93 LYS A N 1
ATOM 509 C CA . LYS A 1 72 ? -10.280 2.016 -19.334 1.00 21.79 93 LYS A CA 1
ATOM 510 C C . LYS A 1 72 ? -11.326 1.207 -18.569 1.00 21.37 93 LYS A C 1
ATOM 511 O O . LYS A 1 72 ? -11.012 0.683 -17.491 1.00 21.24 93 LYS A O 1
ATOM 517 N N . ALA A 1 73 ? -12.523 1.081 -19.134 1.00 20.84 94 ALA A N 1
ATOM 518 C CA . ALA A 1 73 ? -13.543 0.123 -18.664 1.00 19.97 94 ALA A CA 1
ATOM 519 C C . ALA A 1 73 ? -13.956 -0.735 -19.864 1.00 19.26 94 ALA A C 1
ATOM 520 O O . ALA A 1 73 ? -14.374 -0.188 -20.889 1.00 16.54 94 ALA A O 1
ATOM 522 N N . GLU A 1 74 ? -13.778 -2.043 -19.751 1.00 20.58 95 GLU A N 1
ATOM 523 C CA . GLU A 1 74 ? -14.102 -3.011 -20.819 1.00 21.51 95 GLU A CA 1
ATOM 524 C C . GLU A 1 74 ? -15.088 -4.033 -20.241 1.00 21.06 95 GLU A C 1
ATOM 525 O O . GLU A 1 74 ? -14.781 -4.659 -19.215 1.00 20.28 95 GLU A O 1
ATOM 531 N N . VAL A 1 75 ? -16.249 -4.191 -20.867 1.00 18.37 96 VAL A N 1
ATOM 532 C CA . VAL A 1 75 ? -17.309 -5.085 -20.345 1.00 17.81 96 VAL A CA 1
ATOM 533 C C . VAL A 1 75 ? -17.702 -6.049 -21.455 1.00 16.79 96 VAL A C 1
ATOM 534 O O . VAL A 1 75 ? -17.975 -5.601 -22.556 1.00 16.85 96 VAL A O 1
ATOM 538 N N . VAL A 1 76 ? -17.684 -7.346 -21.184 1.00 16.42 97 VAL A N 1
ATOM 539 C CA . VAL A 1 76 ? -18.220 -8.356 -22.147 1.00 17.32 97 VAL A CA 1
ATOM 540 C C . VAL A 1 76 ? -19.694 -8.618 -21.736 1.00 17.59 97 VAL A C 1
ATOM 541 O O . VAL A 1 76 ? -19.839 -9.032 -20.590 1.00 15.52 97 VAL A O 1
ATOM 545 N N . MET A 1 77 ? -20.740 -8.262 -22.557 1.00 18.36 98 MET A N 1
ATOM 546 C CA . MET A 1 77 ? -22.207 -8.198 -22.275 1.00 20.31 98 MET A CA 1
ATOM 547 C C . MET A 1 77 ? -22.951 -8.706 -23.509 1.00 18.46 98 MET A C 1
ATOM 548 O O . MET A 1 77 ? -22.448 -8.702 -24.689 1.00 18.52 98 MET A O 1
ATOM 553 N N . LYS A 1 78 ? -23.942 -9.442 -23.120 1.00 18.27 99 LYS A N 1
ATOM 554 C CA . LYS A 1 78 ? -25.035 -9.817 -24.002 1.00 18.24 99 LYS A CA 1
ATOM 555 C C . LYS A 1 78 ? -26.256 -9.126 -23.439 1.00 15.75 99 LYS A C 1
ATOM 556 O O . LYS A 1 78 ? -26.563 -9.330 -22.293 1.00 15.20 99 LYS A O 1
ATOM 562 N N . ALA A 1 79 ? -26.895 -8.291 -24.221 1.00 15.11 100 ALA A N 1
ATOM 563 C CA . ALA A 1 79 ? -27.979 -7.418 -23.731 1.00 15.93 100 ALA A CA 1
ATOM 564 C C . ALA A 1 79 ? -29.260 -8.234 -23.551 1.00 16.14 100 ALA A C 1
ATOM 565 O O . ALA A 1 79 ? -29.449 -9.242 -24.223 1.00 18.24 100 ALA A O 1
ATOM 567 N N . ALA A 1 80 ? -30.109 -7.796 -22.639 1.00 15.93 101 ALA A N 1
ATOM 568 C CA . ALA A 1 80 ? -31.447 -8.368 -22.437 1.00 15.84 101 ALA A CA 1
ATOM 569 C C . ALA A 1 80 ? -32.257 -8.054 -23.683 1.00 16.54 101 ALA A C 1
ATOM 570 O O . ALA A 1 80 ? -32.136 -6.976 -24.258 1.00 16.37 101 ALA A O 1
ATOM 572 N N . PRO A 1 81 ? -33.068 -9.009 -24.171 1.00 18.16 102 PRO A N 1
ATOM 573 C CA . PRO A 1 81 ? -34.053 -8.714 -25.208 1.00 17.55 102 PRO A CA 1
ATOM 574 C C . PRO A 1 81 ? -35.289 -8.092 -24.551 1.00 17.14 102 PRO A C 1
ATOM 575 O O . PRO A 1 81 ? -35.290 -7.893 -23.325 1.00 17.49 102 PRO A O 1
ATOM 579 N N . GLY A 1 82 ? -36.327 -7.857 -25.347 1.00 15.85 103 GLY A N 1
ATOM 580 C CA . GLY A 1 82 ? -37.623 -7.381 -24.842 1.00 16.24 103 GLY A CA 1
ATOM 581 C C . GLY A 1 82 ? -37.801 -5.895 -25.067 1.00 16.50 103 GLY A C 1
ATOM 582 O O . GLY A 1 82 ? -36.883 -5.102 -24.740 1.00 14.85 103 GLY A O 1
ATOM 583 N N . THR A 1 83 ? -38.953 -5.539 -25.615 1.00 17.16 104 THR A N 1
ATOM 584 C CA . THR A 1 83 ? -39.403 -4.146 -25.832 1.00 18.63 104 THR A CA 1
ATOM 585 C C . THR A 1 83 ? -39.237 -3.369 -24.531 1.00 17.27 104 THR A C 1
ATOM 586 O O . THR A 1 83 ? -39.780 -3.805 -23.523 1.00 20.13 104 THR A O 1
ATOM 590 N N . GLY A 1 84 ? -38.529 -2.253 -24.581 1.00 16.81 105 GLY A N 1
ATOM 591 C CA . GLY A 1 84 ? -38.447 -1.289 -23.472 1.00 16.58 105 GLY A CA 1
ATOM 592 C C . GLY A 1 84 ? -37.482 -1.728 -22.392 1.00 15.44 105 GLY A C 1
ATOM 593 O O . GLY A 1 84 ? -37.305 -0.985 -21.438 1.00 15.23 105 GLY A O 1
ATOM 594 N N . VAL A 1 85 ? -36.854 -2.880 -22.521 1.00 14.82 106 VAL A N 1
ATOM 595 C CA . VAL A 1 85 ? -35.877 -3.355 -21.506 1.00 14.67 106 VAL A CA 1
ATOM 596 C C . VAL A 1 85 ? -34.523 -2.755 -21.865 1.00 14.19 106 VAL A C 1
ATOM 597 O O . VAL A 1 85 ? -34.029 -2.975 -22.976 1.00 13.35 106 VAL A O 1
ATOM 601 N N . VAL A 1 86 ? -33.941 -2.029 -20.929 1.00 14.48 107 VAL A N 1
ATOM 602 C CA . VAL A 1 86 ? -32.641 -1.342 -21.140 1.00 14.13 107 VAL A CA 1
ATOM 603 C C . VAL A 1 86 ? -31.535 -2.168 -20.482 1.00 13.99 107 VAL A C 1
ATOM 604 O O . VAL A 1 86 ? -31.701 -2.538 -19.340 1.00 13.80 107 VAL A O 1
ATOM 608 N N . SER A 1 87 ? -30.445 -2.424 -21.188 1.00 14.05 108 SER A N 1
ATOM 609 C CA . SER A 1 87 ? -29.184 -2.977 -20.643 1.00 13.95 108 SER A CA 1
ATOM 610 C C . SER A 1 87 ? -28.143 -1.851 -20.596 1.00 13.89 108 SER A C 1
ATOM 611 O O . SER A 1 87 ? -27.811 -1.339 -21.664 1.00 12.85 108 SER A O 1
ATOM 614 N N . SER A 1 88 ? -27.679 -1.458 -19.412 1.00 14.27 109 SER A N 1
ATOM 615 C CA . SER A 1 88 ? -26.851 -0.241 -19.170 1.00 15.05 109 SER A CA 1
ATOM 616 C C . SER A 1 88 ? -25.441 -0.588 -18.675 1.00 14.85 109 SER A C 1
ATOM 617 O O . SER A 1 88 ? -25.316 -1.301 -17.654 1.00 14.62 109 SER A O 1
ATOM 620 N N . ILE A 1 89 ? -24.410 -0.036 -19.309 1.00 13.87 110 ILE A N 1
ATOM 621 C CA . ILE A 1 89 ? -23.022 0.031 -18.759 1.00 14.13 110 ILE A CA 1
ATOM 622 C C . ILE A 1 89 ? -22.715 1.498 -18.454 1.00 14.36 110 ILE A C 1
ATOM 623 O O . ILE A 1 89 ? -22.715 2.287 -19.376 1.00 14.75 110 ILE A O 1
ATOM 628 N N . VAL A 1 90 ? -22.525 1.867 -17.195 1.00 15.61 111 VAL A N 1
ATOM 629 C CA . VAL A 1 90 ? -22.372 3.296 -16.813 1.00 16.41 111 VAL A CA 1
ATOM 630 C C . VAL A 1 90 ? -21.056 3.523 -16.071 1.00 16.02 111 VAL A C 1
ATOM 631 O O . VAL A 1 90 ? -20.878 2.919 -15.025 1.00 16.05 111 VAL A O 1
ATOM 635 N N . LEU A 1 91 ? -20.257 4.481 -16.515 1.00 15.77 112 LEU A N 1
ATOM 636 C CA . LEU A 1 91 ? -19.219 5.094 -15.661 1.00 16.11 112 LEU A CA 1
ATOM 637 C C . LEU A 1 91 ? -19.822 6.365 -15.097 1.00 17.41 112 LEU A C 1
ATOM 638 O O . LEU A 1 91 ? -20.367 7.146 -15.884 1.00 16.65 112 LEU A O 1
ATOM 643 N N . GLU A 1 92 ? -19.786 6.532 -13.778 1.00 19.45 113 GLU A N 1
ATOM 644 C CA . GLU A 1 92 ? -20.449 7.687 -13.139 1.00 22.26 113 GLU A CA 1
ATOM 645 C C . GLU A 1 92 ? -19.598 8.193 -11.983 1.00 21.72 113 GLU A C 1
ATOM 646 O O . GLU A 1 92 ? -19.162 7.372 -11.156 1.00 20.01 113 GLU A O 1
ATOM 652 N N . SER A 1 93 ? -19.467 9.513 -11.898 1.00 20.02 114 SER A N 1
ATOM 653 C CA . SER A 1 93 ? -18.786 10.203 -10.789 1.00 20.30 114 SER A CA 1
ATOM 654 C C . SER A 1 93 ? -19.826 10.724 -9.797 1.00 22.05 114 SER A C 1
ATOM 655 O O . SER A 1 93 ? -21.021 10.812 -10.133 1.00 19.00 114 SER A O 1
ATOM 658 N N . ASP A 1 94 ? -19.354 11.094 -8.613 1.00 24.80 115 ASP A N 1
ATOM 659 C CA . ASP A 1 94 ? -20.151 11.747 -7.552 1.00 27.30 115 ASP A CA 1
ATOM 660 C C . ASP A 1 94 ? -20.612 13.155 -7.990 1.00 26.52 115 ASP A C 1
ATOM 661 O O . ASP A 1 94 ? -21.642 13.559 -7.422 1.00 26.62 115 ASP A O 1
ATOM 666 N N . ASP A 1 95 ? -19.988 13.857 -8.975 1.00 25.67 116 ASP A N 1
ATOM 667 C CA . ASP A 1 95 ? -20.546 15.148 -9.504 1.00 25.83 116 ASP A CA 1
ATOM 668 C C . ASP A 1 95 ? -21.371 14.890 -10.767 1.00 24.08 116 ASP A C 1
ATOM 669 O O . ASP A 1 95 ? -21.854 15.808 -11.382 1.00 20.99 116 ASP A O 1
ATOM 674 N N . LEU A 1 96 ? -21.657 13.630 -11.035 1.00 24.17 117 LEU A N 1
ATOM 675 C CA . LEU A 1 96 ? -22.554 13.206 -12.139 1.00 22.87 117 LEU A CA 1
ATOM 676 C C . LEU A 1 96 ? -21.880 13.478 -13.489 1.00 20.63 117 LEU A C 1
ATOM 677 O O . LEU A 1 96 ? -22.592 13.633 -14.441 1.00 19.09 117 LEU A O 1
ATOM 682 N N . ASP A 1 97 ? -20.550 13.489 -13.565 1.00 19.26 118 ASP A N 1
ATOM 683 C CA . ASP A 1 97 ? -19.861 13.183 -14.835 1.00 19.38 118 ASP A CA 1
ATOM 684 C C . ASP A 1 97 ? -20.252 11.747 -15.177 1.00 20.22 118 ASP A C 1
ATOM 685 O O . ASP A 1 97 ? -20.471 10.941 -14.268 1.00 18.17 118 ASP A O 1
ATOM 690 N N . GLU A 1 98 ? -20.380 11.433 -16.452 1.00 20.28 119 GLU A N 1
ATOM 691 C CA . GLU A 1 98 ? -20.950 10.134 -16.795 1.00 21.20 119 GLU A CA 1
ATOM 692 C C . GLU A 1 98 ? -20.647 9.771 -18.234 1.00 19.85 119 GLU A C 1
ATOM 693 O O . GLU A 1 98 ? -20.740 10.624 -19.079 1.00 19.29 119 GLU A O 1
ATOM 699 N N . VAL A 1 99 ? -20.335 8.504 -18.455 1.00 18.50 120 VAL A N 1
ATOM 700 C CA . VAL A 1 99 ? -20.144 7.887 -19.788 1.00 17.61 120 VAL A CA 1
ATOM 701 C C . VAL A 1 99 ? -20.907 6.569 -19.745 1.00 16.85 120 VAL A C 1
ATOM 702 O O . VAL A 1 99 ? -20.754 5.831 -18.752 1.00 14.94 120 VAL A O 1
ATOM 706 N N . ASP A 1 100 ? -21.681 6.263 -20.775 1.00 16.73 121 ASP A N 1
ATOM 707 C CA . ASP A 1 100 ? -22.472 5.023 -20.729 1.00 17.45 121 ASP A CA 1
ATOM 708 C C . ASP A 1 100 ? -22.697 4.430 -22.116 1.00 16.53 121 ASP A C 1
ATOM 709 O O . ASP A 1 100 ? -22.501 5.122 -23.156 1.00 14.72 121 ASP A O 1
ATOM 714 N N . TRP A 1 101 ? -23.043 3.145 -22.065 1.00 14.78 122 TRP A N 1
ATOM 715 C CA . TRP A 1 101 ? -23.643 2.343 -23.151 1.00 14.22 122 TRP A CA 1
ATOM 716 C C . TRP A 1 101 ? -25.084 2.041 -22.748 1.00 14.99 122 TRP A C 1
ATOM 717 O O . TRP A 1 101 ? -25.307 1.771 -21.569 1.00 13.51 122 TRP A O 1
ATOM 728 N N . GLU A 1 102 ? -26.038 2.131 -23.670 1.00 17.30 123 GLU A N 1
ATOM 729 C CA . GLU A 1 102 ? -27.424 1.653 -23.430 1.00 18.64 123 GLU A CA 1
ATOM 730 C C . GLU A 1 102 ? -27.813 0.731 -24.581 1.00 17.57 123 GLU A C 1
ATOM 731 O O . GLU A 1 102 ? -27.752 1.170 -25.711 1.00 18.56 123 GLU A O 1
ATOM 737 N N . VAL A 1 103 ? -28.200 -0.507 -24.308 1.00 16.44 124 VAL A N 1
ATOM 738 C CA . VAL A 1 103 ? -28.873 -1.353 -25.327 1.00 16.50 124 VAL A CA 1
ATOM 739 C C . VAL A 1 103 ? -30.377 -1.378 -25.020 1.00 16.35 124 VAL A C 1
ATOM 740 O O . VAL A 1 103 ? -30.761 -1.408 -23.854 1.00 14.61 124 VAL A O 1
ATOM 744 N N . LEU A 1 104 ? -31.203 -1.344 -26.060 1.00 17.09 125 LEU A N 1
ATOM 745 C CA . LEU A 1 104 ? -32.676 -1.464 -25.932 1.00 17.24 125 LEU A CA 1
ATOM 746 C C . LEU A 1 104 ? -33.045 -2.845 -26.452 1.00 17.32 125 LEU A C 1
ATOM 747 O O . LEU A 1 104 ? -32.520 -3.215 -27.516 1.00 16.72 125 LEU A O 1
ATOM 752 N N . GLY A 1 105 ? -33.865 -3.588 -25.707 1.00 16.10 126 GLY A N 1
ATOM 753 C CA . GLY A 1 105 ? -34.218 -4.979 -26.053 1.00 16.21 126 GLY A CA 1
ATOM 754 C C . GLY A 1 105 ? -34.780 -5.135 -27.452 1.00 14.62 126 GLY A C 1
ATOM 755 O O . GLY A 1 105 ? -34.422 -6.086 -28.111 1.00 14.44 126 GLY A O 1
ATOM 756 N N . GLY A 1 106 ? -35.620 -4.225 -27.925 1.00 14.75 127 GLY A N 1
ATOM 757 C CA . GLY A 1 106 ? -36.298 -4.403 -29.225 1.00 14.37 127 GLY A CA 1
ATOM 758 C C . GLY A 1 106 ? -35.503 -3.824 -30.373 1.00 15.13 127 GLY A C 1
ATOM 759 O O . GLY A 1 106 ? -35.916 -4.012 -31.541 1.00 15.59 127 GLY A O 1
ATOM 760 N N . ASP A 1 107 ? -34.406 -3.115 -30.094 1.00 15.31 128 ASP A N 1
ATOM 761 C CA . ASP A 1 107 ? -33.541 -2.528 -31.150 1.00 15.66 128 ASP A CA 1
ATOM 762 C C . ASP A 1 107 ? -32.342 -3.465 -31.320 1.00 15.35 128 ASP A C 1
ATOM 763 O O . ASP A 1 107 ? -31.403 -3.364 -30.523 1.00 16.19 128 ASP A O 1
ATOM 768 N N . THR A 1 108 ? -32.382 -4.359 -32.311 1.00 14.74 129 THR A N 1
ATOM 769 C CA . THR A 1 108 ? -31.432 -5.489 -32.437 1.00 14.22 129 THR A CA 1
ATOM 770 C C . THR A 1 108 ? -30.228 -5.116 -33.298 1.00 14.14 129 THR A C 1
ATOM 771 O O . THR A 1 108 ? -29.511 -6.038 -33.684 1.00 14.52 129 THR A O 1
ATOM 775 N N . THR A 1 109 ? -30.030 -3.840 -33.626 1.00 14.03 130 THR A N 1
ATOM 776 C CA . THR A 1 109 ? -29.059 -3.412 -34.664 1.00 13.87 130 THR A CA 1
ATOM 777 C C . THR A 1 109 ? -28.167 -2.288 -34.150 1.00 14.37 130 THR A C 1
ATOM 778 O O . THR A 1 109 ? -27.289 -1.867 -34.912 1.00 13.23 130 THR A O 1
ATOM 782 N N . GLN A 1 110 ? -28.421 -1.773 -32.951 1.00 14.51 131 GLN A N 1
ATOM 783 C CA . GLN A 1 110 ? -27.660 -0.619 -32.429 1.00 15.34 131 GLN A CA 1
ATOM 784 C C . GLN A 1 110 ? -27.431 -0.749 -30.917 1.00 16.43 131 GLN A C 1
ATOM 785 O O . GLN A 1 110 ? -28.103 -1.565 -30.230 1.00 16.00 131 GLN A O 1
ATOM 791 N N . VAL A 1 111 ? -26.470 0.035 -30.442 1.00 17.14 132 VAL A N 1
ATOM 792 C CA . VAL A 1 111 ? -26.299 0.411 -29.014 1.00 17.90 132 VAL A CA 1
ATOM 793 C C . VAL A 1 111 ? -26.221 1.933 -28.987 1.00 17.17 132 VAL A C 1
ATOM 794 O O . VAL A 1 111 ? -25.739 2.528 -29.950 1.00 15.56 132 VAL A O 1
ATOM 798 N N . GLN A 1 112 ? -26.697 2.543 -27.918 1.00 18.49 133 GLN A N 1
ATOM 799 C CA . GLN A 1 112 ? -26.587 4.012 -27.784 1.00 19.63 133 GLN A CA 1
ATOM 800 C C . GLN A 1 112 ? -25.338 4.326 -26.961 1.00 17.87 133 GLN A C 1
ATOM 801 O O . GLN A 1 112 ? -25.052 3.610 -26.014 1.00 16.84 133 GLN A O 1
ATOM 807 N N . THR A 1 113 ? -24.594 5.338 -27.368 1.00 18.19 134 THR A N 1
ATOM 808 C CA . THR A 1 113 ? -23.476 5.882 -26.568 1.00 17.42 134 THR A CA 1
ATOM 809 C C . THR A 1 113 ? -23.951 7.181 -25.949 1.00 16.57 134 THR A C 1
ATOM 810 O O . THR A 1 113 ? -24.775 7.861 -26.523 1.00 17.73 134 THR A O 1
ATOM 814 N N . ASN A 1 114 ? -23.442 7.515 -24.795 1.00 17.48 135 ASN A N 1
ATOM 815 C CA . ASN A 1 114 ? -23.899 8.743 -24.122 1.00 18.28 135 ASN A CA 1
ATOM 816 C C . ASN A 1 114 ? -22.873 9.252 -23.125 1.00 17.08 135 ASN A C 1
ATOM 817 O O . ASN A 1 114 ? -22.045 8.477 -22.646 1.00 15.32 135 ASN A O 1
ATOM 822 N N . TYR A 1 115 ? -22.969 10.524 -22.801 1.00 16.72 136 TYR A N 1
ATOM 823 C CA . TYR A 1 115 ? -22.163 11.114 -21.717 1.00 17.65 136 TYR A CA 1
ATOM 824 C C . TYR A 1 115 ? -22.933 12.309 -21.175 1.00 19.11 136 TYR A C 1
ATOM 825 O O . TYR A 1 115 ? -23.783 12.855 -21.892 1.00 18.08 136 TYR A O 1
ATOM 834 N N . PHE A 1 116 ? -22.653 12.632 -19.917 1.00 20.04 137 PHE A N 1
ATOM 835 C CA . PHE A 1 116 ? -23.076 13.860 -19.207 1.00 22.20 137 PHE A CA 1
ATOM 836 C C . PHE A 1 116 ? -21.822 14.441 -18.562 1.00 20.48 137 PHE A C 1
ATOM 837 O O . PHE A 1 116 ? -20.958 13.673 -18.112 1.00 18.33 137 PHE A O 1
ATOM 845 N N . GLY A 1 117 ? -21.725 15.763 -18.565 1.00 20.07 138 GLY A N 1
ATOM 846 C CA . GLY A 1 117 ? -20.810 16.529 -17.705 1.00 20.85 138 GLY A CA 1
ATOM 847 C C . GLY A 1 117 ? -21.582 17.106 -16.541 1.00 20.18 138 GLY A C 1
ATOM 848 O O . GLY A 1 117 ? -22.558 17.810 -16.781 1.00 18.96 138 GLY A O 1
ATOM 849 N N . LYS A 1 118 ? -21.184 16.782 -15.315 1.00 22.02 139 LYS A N 1
ATOM 850 C CA . LYS A 1 118 ? -21.676 17.455 -14.078 1.00 22.75 139 LYS A CA 1
ATOM 851 C C . LYS A 1 118 ? -23.206 17.419 -14.010 1.00 24.43 139 LYS A C 1
ATOM 852 O O . LYS A 1 118 ? -23.792 18.402 -13.504 1.00 24.98 139 LYS A O 1
ATOM 858 N N . GLY A 1 119 ? -23.825 16.332 -14.475 1.00 25.23 140 GLY A N 1
ATOM 859 C CA . GLY A 1 119 ? -25.273 16.101 -14.332 1.00 26.86 140 GLY A CA 1
ATOM 860 C C . GLY A 1 119 ? -26.075 17.001 -15.249 1.00 28.90 140 GLY A C 1
ATOM 861 O O . GLY A 1 119 ? -27.296 17.095 -15.065 1.00 32.39 140 GLY A O 1
ATOM 862 N N . ASP A 1 120 ? -25.414 17.628 -16.219 1.00 30.48 141 ASP A N 1
ATOM 863 C CA . ASP A 1 120 ? -26.025 18.608 -17.139 1.00 29.26 141 ASP A CA 1
ATOM 864 C C . ASP A 1 120 ? -26.736 17.851 -18.258 1.00 30.41 141 ASP A C 1
ATOM 865 O O . ASP A 1 120 ? -26.058 17.292 -19.090 1.00 30.64 141 ASP A O 1
ATOM 870 N N . THR A 1 121 ? -28.065 17.842 -18.274 1.00 34.84 142 THR A N 1
ATOM 871 C CA . THR A 1 121 ? -28.873 17.127 -19.296 1.00 40.25 142 THR A CA 1
ATOM 872 C C . THR A 1 121 ? -29.537 18.125 -20.238 1.00 42.90 142 THR A C 1
ATOM 873 O O . THR A 1 121 ? -30.461 17.728 -20.959 1.00 42.03 142 THR A O 1
ATOM 877 N N . THR A 1 122 ? -29.041 19.353 -20.252 1.00 52.43 143 THR A N 1
ATOM 878 C CA . THR A 1 122 ? -29.640 20.502 -20.973 1.00 60.39 143 THR A CA 1
ATOM 879 C C . THR A 1 122 ? -29.833 20.216 -22.471 1.00 68.89 143 THR A C 1
ATOM 880 O O . THR A 1 122 ? -30.983 20.355 -22.910 1.00 72.25 143 THR A O 1
ATOM 884 N N . THR A 1 123 ? -28.784 19.887 -23.239 1.00 71.18 144 THR A N 1
ATOM 885 C CA . THR A 1 123 ? -28.909 19.544 -24.685 1.00 78.40 144 THR A CA 1
ATOM 886 C C . THR A 1 123 ? -29.101 18.023 -24.794 1.00 91.13 144 THR A C 1
ATOM 887 O O . THR A 1 123 ? -29.218 17.367 -23.740 1.00 90.46 144 THR A O 1
ATOM 889 N N . TYR A 1 124 ? -29.163 17.489 -26.021 1.00 99.27 145 TYR A N 1
ATOM 890 C CA . TYR A 1 124 ? -29.043 16.036 -26.318 1.00 97.45 145 TYR A CA 1
ATOM 891 C C . TYR A 1 124 ? -28.046 15.830 -27.467 1.00 96.99 145 TYR A C 1
ATOM 892 O O . TYR A 1 124 ? -28.347 15.074 -28.424 1.00 91.38 145 TYR A O 1
ATOM 901 N N . ASP A 1 125 ? -26.889 16.499 -27.344 1.00 91.93 146 ASP A N 1
ATOM 902 C CA . ASP A 1 125 ? -25.674 16.352 -28.193 1.00 78.73 146 ASP A CA 1
ATOM 903 C C . ASP A 1 125 ? -24.808 15.226 -27.608 1.00 68.61 146 ASP A C 1
ATOM 904 O O . ASP A 1 125 ? -23.704 14.973 -28.137 1.00 59.25 146 ASP A O 1
ATOM 909 N N . ARG A 1 126 ? -25.302 14.598 -26.540 1.00 55.75 147 ARG A N 1
ATOM 910 C CA . ARG A 1 126 ? -24.588 13.647 -25.662 1.00 50.43 147 ARG A CA 1
ATOM 911 C C . ARG A 1 126 ? -24.755 12.229 -26.216 1.00 42.46 147 ARG A C 1
ATOM 912 O O . ARG A 1 126 ? -23.850 11.451 -26.011 1.00 39.24 147 ARG A O 1
ATOM 920 N N . GLY A 1 127 ? -25.851 11.962 -26.937 1.00 40.35 148 GLY A N 1
ATOM 921 C CA . GLY A 1 127 ? -26.282 10.623 -27.388 1.00 36.44 148 GLY A CA 1
ATOM 922 C C . GLY A 1 127 ? -26.003 10.385 -28.866 1.00 34.00 148 GLY A C 1
ATOM 923 O O . GLY A 1 127 ? -26.323 11.251 -29.693 1.00 37.89 148 GLY A O 1
ATOM 924 N N . THR A 1 128 ? -25.437 9.228 -29.185 1.00 28.33 149 THR A N 1
ATOM 925 C CA . THR A 1 128 ? -25.132 8.744 -30.548 1.00 26.98 149 THR A CA 1
ATOM 926 C C . THR A 1 128 ? -25.473 7.254 -30.606 1.00 23.92 149 THR A C 1
ATOM 927 O O . THR A 1 128 ? -24.997 6.512 -29.753 1.00 21.11 149 THR A O 1
ATOM 931 N N . TYR A 1 129 ? -26.228 6.819 -31.605 1.00 22.86 150 TYR A N 1
ATOM 932 C CA . TYR A 1 129 ? -26.452 5.376 -31.862 1.00 22.78 150 TYR A CA 1
ATOM 933 C C . TYR A 1 129 ? -25.335 4.858 -32.760 1.00 20.46 150 TYR A C 1
ATOM 934 O O . TYR A 1 129 ? -24.944 5.566 -33.681 1.00 19.47 150 TYR A O 1
ATOM 943 N N . VAL A 1 130 ? -24.859 3.643 -32.506 1.00 20.43 151 VAL A N 1
ATOM 944 C CA . VAL A 1 130 ? -23.830 2.998 -33.369 1.00 19.99 151 VAL A CA 1
ATOM 945 C C . VAL A 1 130 ? -24.343 1.619 -33.735 1.00 19.70 151 VAL A C 1
ATOM 946 O O . VAL A 1 130 ? -24.923 0.952 -32.900 1.00 18.00 151 VAL A O 1
ATOM 950 N N . PRO A 1 131 ? -24.121 1.138 -34.968 1.00 22.30 152 PRO A N 1
ATOM 951 C CA . PRO A 1 131 ? -24.579 -0.188 -35.373 1.00 21.83 152 PRO A CA 1
ATOM 952 C C . PRO A 1 131 ? -23.805 -1.278 -34.622 1.00 20.86 152 PRO A C 1
ATOM 953 O O . PRO A 1 131 ? -22.647 -1.154 -34.472 1.00 19.62 152 PRO A O 1
ATOM 957 N N . VAL A 1 132 ? -24.503 -2.305 -34.158 1.00 21.21 153 VAL A N 1
ATOM 958 C CA . VAL A 1 132 ? -23.928 -3.506 -33.485 1.00 22.23 153 VAL A CA 1
ATOM 959 C C . VAL A 1 132 ? -24.776 -4.718 -33.887 1.00 21.86 153 VAL A C 1
ATOM 960 O O . VAL A 1 132 ? -26.010 -4.608 -33.964 1.00 22.14 153 VAL A O 1
ATOM 964 N N . ALA A 1 133 ? -24.148 -5.852 -34.141 1.00 22.55 154 ALA A N 1
ATOM 965 C CA . ALA A 1 133 ? -24.858 -7.051 -34.630 1.00 23.27 154 ALA A CA 1
ATOM 966 C C . ALA A 1 133 ? -25.534 -7.701 -33.431 1.00 23.11 154 ALA A C 1
ATOM 967 O O . ALA A 1 133 ? -24.838 -8.056 -32.489 1.00 23.18 154 ALA A O 1
ATOM 969 N N . THR A 1 134 ? -26.858 -7.769 -33.459 1.00 23.04 155 THR A N 1
ATOM 970 C CA . THR A 1 134 ? -27.693 -8.523 -32.497 1.00 24.22 155 THR A CA 1
ATOM 971 C C . THR A 1 134 ? -27.093 -8.474 -31.091 1.00 22.51 155 THR A C 1
ATOM 972 O O . THR A 1 134 ? -26.741 -9.519 -30.549 1.00 23.82 155 THR A O 1
ATOM 976 N N . PRO A 1 135 ? -27.061 -7.300 -30.420 1.00 20.04 156 PRO A N 1
ATOM 977 C CA . PRO A 1 135 ? -26.498 -7.205 -29.077 1.00 18.63 156 PRO A CA 1
ATOM 978 C C . PRO A 1 135 ? -27.243 -8.039 -28.025 1.00 18.85 156 PRO A C 1
ATOM 979 O O . PRO A 1 135 ? -26.624 -8.396 -27.071 1.00 18.14 156 PRO A O 1
ATOM 983 N N . GLN A 1 136 ? -28.500 -8.405 -28.258 1.00 19.11 157 GLN A N 1
ATOM 984 C CA . GLN A 1 136 ? -29.301 -9.266 -27.346 1.00 20.03 157 GLN A CA 1
ATOM 985 C C . GLN A 1 136 ? -28.979 -10.747 -27.598 1.00 20.09 157 GLN A C 1
ATOM 986 O O . GLN A 1 136 ? -29.350 -11.542 -26.784 1.00 19.39 157 GLN A O 1
ATOM 992 N N . GLU A 1 137 ? -28.327 -11.123 -28.686 1.00 22.22 158 GLU A N 1
ATOM 993 C CA . GLU A 1 137 ? -28.240 -12.558 -29.035 1.00 28.48 158 GLU A CA 1
ATOM 994 C C . GLU A 1 137 ? -26.805 -13.036 -28.969 1.00 27.48 158 GLU A C 1
ATOM 995 O O . GLU A 1 137 ? -26.554 -14.227 -28.983 1.00 26.37 158 GLU A O 1
ATOM 1001 N N . THR A 1 138 ? -25.893 -12.132 -28.782 1.00 28.19 159 THR A N 1
ATOM 1002 C CA . THR A 1 138 ? -24.481 -12.542 -28.797 1.00 28.55 159 THR A CA 1
ATOM 1003 C C . THR A 1 138 ? -23.714 -11.649 -27.834 1.00 28.36 159 THR A C 1
ATOM 1004 O O . THR A 1 138 ? -24.190 -10.580 -27.620 1.00 27.83 159 THR A O 1
ATOM 1008 N N . PHE A 1 139 ? -22.573 -12.043 -27.271 1.00 26.89 160 PHE A N 1
ATOM 1009 C CA . PHE A 1 139 ? -21.698 -11.182 -26.420 1.00 24.33 160 PHE A CA 1
ATOM 1010 C C . PHE A 1 139 ? -20.898 -10.244 -27.320 1.00 22.44 160 PHE A C 1
ATOM 1011 O O . PHE A 1 139 ? -20.539 -10.639 -28.426 1.00 22.42 160 PHE A O 1
ATOM 1019 N N . HIS A 1 140 ? -20.652 -9.026 -26.847 1.00 20.16 161 HIS A N 1
ATOM 1020 C CA . HIS A 1 140 ? -19.725 -8.058 -27.469 1.00 17.66 161 HIS A CA 1
ATOM 1021 C C . HIS A 1 140 ? -18.853 -7.507 -26.358 1.00 16.30 161 HIS A C 1
ATOM 1022 O O . HIS A 1 140 ? -19.259 -7.561 -25.205 1.00 14.58 161 HIS A O 1
ATOM 1029 N N . THR A 1 141 ? -17.711 -6.954 -26.721 1.00 16.14 162 THR A N 1
ATOM 1030 C CA . THR A 1 141 ? -16.818 -6.275 -25.773 1.00 15.83 162 THR A CA 1
ATOM 1031 C C . THR A 1 141 ? -17.079 -4.782 -25.902 1.00 14.99 162 THR A C 1
ATOM 1032 O O . THR A 1 141 ? -16.752 -4.218 -26.933 1.00 14.39 162 THR A O 1
ATOM 1036 N N . TYR A 1 142 ? -17.623 -4.176 -24.860 1.00 14.93 163 TYR A N 1
ATOM 1037 C CA . TYR A 1 142 ? -17.896 -2.724 -24.825 1.00 14.47 163 TYR A CA 1
ATOM 1038 C C . TYR A 1 142 ? -16.760 -2.060 -24.048 1.00 14.18 163 TYR A C 1
ATOM 1039 O O . TYR A 1 142 ? -16.570 -2.343 -22.864 1.00 12.87 163 TYR A O 1
ATOM 1048 N N . THR A 1 143 ? -16.013 -1.206 -24.726 1.00 13.73 164 THR A N 1
ATOM 1049 C CA . THR A 1 143 ? -14.779 -0.604 -24.182 1.00 14.66 164 THR A CA 1
ATOM 1050 C C . THR A 1 143 ? -14.911 0.919 -24.170 1.00 13.90 164 THR A C 1
ATOM 1051 O O . THR A 1 143 ? -15.256 1.490 -25.193 1.00 12.79 164 THR A O 1
ATOM 1055 N N . ILE A 1 144 ? -14.606 1.530 -23.036 1.00 13.95 165 ILE A N 1
ATOM 1056 C CA . ILE A 1 144 ? -14.521 3.006 -22.881 1.00 14.08 165 ILE A CA 1
ATOM 1057 C C . ILE A 1 144 ? -13.089 3.343 -22.508 1.00 14.36 165 ILE A C 1
ATOM 1058 O O . ILE A 1 144 ? -12.685 2.907 -21.472 1.00 14.53 165 ILE A O 1
ATOM 1063 N N . ASP A 1 145 ? -12.367 4.030 -23.379 1.00 16.41 166 ASP A N 1
ATOM 1064 C CA . ASP A 1 145 ? -11.021 4.584 -23.105 1.00 17.95 166 ASP A CA 1
ATOM 1065 C C . ASP A 1 145 ? -11.213 6.028 -22.658 1.00 16.41 166 ASP A C 1
ATOM 1066 O O . ASP A 1 145 ? -11.870 6.788 -23.344 1.00 15.82 166 ASP A O 1
ATOM 1071 N N . TRP A 1 146 ? -10.673 6.377 -21.511 1.00 14.97 167 TRP A N 1
ATOM 1072 C CA . TRP A 1 146 ? -10.997 7.661 -20.869 1.00 16.02 167 TRP A CA 1
ATOM 1073 C C . TRP A 1 146 ? -9.705 8.355 -20.460 1.00 17.38 167 TRP A C 1
ATOM 1074 O O . TRP A 1 146 ? -9.028 7.889 -19.545 1.00 19.12 167 TRP A O 1
ATOM 1085 N N . THR A 1 147 ? -9.369 9.428 -21.160 1.00 18.30 168 THR A N 1
ATOM 1086 C CA . THR A 1 147 ? -8.168 10.242 -20.877 1.00 19.38 168 THR A CA 1
ATOM 1087 C C . THR A 1 147 ? -8.618 11.679 -20.717 1.00 20.72 168 THR A C 1
ATOM 1088 O O . THR A 1 147 ? -9.776 11.961 -21.018 1.00 20.28 168 THR A O 1
ATOM 1092 N N . LYS A 1 148 ? -7.714 12.543 -20.271 1.00 25.43 169 LYS A N 1
ATOM 1093 C CA . LYS A 1 148 ? -8.006 13.987 -20.103 1.00 29.24 169 LYS A CA 1
ATOM 1094 C C . LYS A 1 148 ? -8.176 14.612 -21.499 1.00 29.32 169 LYS A C 1
ATOM 1095 O O . LYS A 1 148 ? -8.767 15.680 -21.578 1.00 29.75 169 LYS A O 1
ATOM 1101 N N . ASP A 1 149 ? -7.758 13.936 -22.567 1.00 28.99 170 ASP A N 1
ATOM 1102 C CA . ASP A 1 149 ? -7.893 14.475 -23.943 1.00 30.18 170 ASP A CA 1
ATOM 1103 C C . ASP A 1 149 ? -9.199 14.010 -24.607 1.00 26.06 170 ASP A C 1
ATOM 1104 O O . ASP A 1 149 ? -9.691 14.745 -25.442 1.00 23.56 170 ASP A O 1
ATOM 1109 N N . ALA A 1 150 ? -9.716 12.821 -24.298 1.00 21.37 171 ALA A N 1
ATOM 1110 C CA . ALA A 1 150 ? -10.810 12.199 -25.075 1.00 20.12 171 ALA A CA 1
ATOM 1111 C C . ALA A 1 150 ? -11.406 10.992 -24.356 1.00 19.18 171 ALA A C 1
ATOM 1112 O O . ALA A 1 150 ? -10.681 10.238 -23.700 1.00 18.81 171 ALA A O 1
ATOM 1114 N N . VAL A 1 151 ? -12.703 10.808 -24.541 1.00 17.67 172 VAL A N 1
ATOM 1115 C CA . VAL A 1 151 ? -13.414 9.539 -24.264 1.00 16.85 172 VAL A CA 1
ATOM 1116 C C . VAL A 1 151 ? -13.607 8.812 -25.594 1.00 15.45 172 VAL A C 1
ATOM 1117 O O . VAL A 1 151 ? -14.137 9.401 -26.532 1.00 14.02 172 VAL A O 1
ATOM 1121 N N . THR A 1 152 ? -13.207 7.553 -25.661 1.00 14.90 173 THR A N 1
ATOM 1122 C CA . THR A 1 152 ? -13.362 6.735 -26.876 1.00 15.51 173 THR A CA 1
ATOM 1123 C C . THR A 1 152 ? -14.238 5.549 -26.528 1.00 14.46 173 THR A C 1
ATOM 1124 O O . THR A 1 152 ? -13.947 4.891 -25.539 1.00 16.19 173 THR A O 1
ATOM 1128 N N . TRP A 1 153 ? -15.287 5.326 -27.299 1.00 13.15 174 TRP A N 1
ATOM 1129 C CA . TRP A 1 153 ? -16.132 4.112 -27.201 1.00 13.28 174 TRP A CA 1
ATOM 1130 C C . TRP A 1 153 ? -15.645 3.139 -28.265 1.00 12.43 174 TRP A C 1
ATOM 1131 O O . TRP A 1 153 ? -15.481 3.564 -29.395 1.00 11.71 174 TRP A O 1
ATOM 1142 N N . SER A 1 154 ? -15.471 1.881 -27.915 1.00 12.75 175 SER A N 1
ATOM 1143 C CA . SER A 1 154 ? -15.100 0.801 -28.861 1.00 13.40 175 SER A CA 1
ATOM 1144 C C . SER A 1 154 ? -15.997 -0.415 -28.661 1.00 13.31 175 SER A C 1
ATOM 1145 O O . SER A 1 154 ? -16.366 -0.707 -27.512 1.00 11.59 175 SER A O 1
ATOM 1148 N N . ILE A 1 155 ? -16.293 -1.108 -29.757 1.00 14.36 176 ILE A N 1
ATOM 1149 C CA . ILE A 1 155 ? -17.035 -2.403 -29.726 1.00 15.27 176 ILE A CA 1
ATOM 1150 C C . ILE A 1 155 ? -16.181 -3.425 -30.459 1.00 16.32 176 ILE A C 1
ATOM 1151 O O . ILE A 1 155 ? -15.881 -3.188 -31.648 1.00 16.05 176 ILE A O 1
ATOM 1156 N N . ASP A 1 156 ? -15.783 -4.493 -29.767 1.00 18.30 177 ASP A N 1
ATOM 1157 C CA . ASP A 1 156 ? -14.985 -5.589 -30.370 1.00 19.12 177 ASP A CA 1
ATOM 1158 C C . ASP A 1 156 ? -13.731 -5.001 -31.009 1.00 17.88 177 ASP A C 1
ATOM 1159 O O . ASP A 1 156 ? -13.355 -5.441 -32.090 1.00 18.53 177 ASP A O 1
ATOM 1164 N N . GLY A 1 157 ? -13.128 -4.021 -30.347 1.00 19.18 178 GLY A N 1
ATOM 1165 C CA . GLY A 1 157 ? -11.858 -3.393 -30.746 1.00 20.47 178 GLY A CA 1
ATOM 1166 C C . GLY A 1 157 ? -11.982 -2.487 -31.957 1.00 20.93 178 GLY A C 1
ATOM 1167 O O . GLY A 1 157 ? -10.942 -2.277 -32.614 1.00 24.39 178 GLY A O 1
ATOM 1168 N N . ALA A 1 158 ? -13.181 -2.002 -32.295 1.00 18.87 179 ALA A N 1
ATOM 1169 C CA . ALA A 1 158 ? -13.348 -1.015 -33.385 1.00 18.35 179 ALA A CA 1
ATOM 1170 C C . ALA A 1 158 ? -13.836 0.294 -32.763 1.00 18.16 179 ALA A C 1
ATOM 1171 O O . ALA A 1 158 ? -14.850 0.259 -32.047 1.00 18.59 179 ALA A O 1
ATOM 1173 N N . VAL A 1 159 ? -13.157 1.413 -32.995 1.00 16.58 180 VAL A N 1
ATOM 1174 C CA . VAL A 1 159 ? -13.621 2.709 -32.424 1.00 16.05 180 VAL A CA 1
ATOM 1175 C C . VAL A 1 159 ? -14.988 3.038 -33.035 1.00 15.55 180 VAL A C 1
ATOM 1176 O O . VAL A 1 159 ? -15.117 2.959 -34.286 1.00 15.50 180 VAL A O 1
ATOM 1180 N N . VAL A 1 160 ? -15.989 3.361 -32.213 1.00 14.78 181 VAL A N 1
ATOM 1181 C CA . VAL A 1 160 ? -17.347 3.712 -32.741 1.00 14.80 181 VAL A CA 1
ATOM 1182 C C . VAL A 1 160 ? -17.692 5.160 -32.413 1.00 14.98 181 VAL A C 1
ATOM 1183 O O . VAL A 1 160 ? -18.591 5.701 -33.084 1.00 15.68 181 VAL A O 1
ATOM 1187 N N . ARG A 1 161 ? -17.024 5.767 -31.426 1.00 14.81 182 ARG A N 1
ATOM 1188 C CA . ARG A 1 161 ? -17.234 7.195 -31.109 1.00 14.66 182 ARG A CA 1
ATOM 1189 C C . ARG A 1 161 ? -16.049 7.757 -30.348 1.00 14.87 182 ARG A C 1
ATOM 1190 O O . ARG A 1 161 ? -15.584 7.093 -29.431 1.00 15.39 182 ARG A O 1
ATOM 1198 N N . THR A 1 162 ? -15.681 8.999 -30.647 1.00 15.26 183 THR A N 1
ATOM 1199 C CA . THR A 1 162 ? -14.687 9.776 -29.873 1.00 16.04 183 THR A CA 1
ATOM 1200 C C . THR A 1 162 ? -15.297 11.107 -29.442 1.00 15.60 183 THR A C 1
ATOM 1201 O O . THR A 1 162 ? -15.758 11.858 -30.302 1.00 15.49 183 THR A O 1
ATOM 1205 N N . LEU A 1 163 ? -15.267 11.383 -28.147 1.00 16.12 184 LEU A N 1
ATOM 1206 C CA . LEU A 1 163 ? -15.590 12.707 -27.574 1.00 15.90 184 LEU A CA 1
ATOM 1207 C C . LEU A 1 163 ? -14.266 13.362 -27.165 1.00 15.68 184 LEU A C 1
ATOM 1208 O O . LEU A 1 163 ? -13.624 12.860 -26.263 1.00 13.59 184 LEU A O 1
ATOM 1213 N N . THR A 1 164 ? -13.855 14.417 -27.854 1.00 16.78 185 THR A N 1
ATOM 1214 C CA . THR A 1 164 ? -12.635 15.182 -27.494 1.00 18.91 185 THR A CA 1
ATOM 1215 C C . THR A 1 164 ? -13.033 16.181 -26.409 1.00 21.02 185 THR A C 1
ATOM 1216 O O . THR A 1 164 ? -14.214 16.565 -26.321 1.00 22.99 185 THR A O 1
ATOM 1220 N N . TYR A 1 165 ? -12.078 16.541 -25.578 1.00 23.96 186 TYR A N 1
ATOM 1221 C CA . TYR A 1 165 ? -12.262 17.463 -24.436 1.00 25.78 186 TYR A CA 1
ATOM 1222 C C . TYR A 1 165 ? -12.918 18.751 -24.936 1.00 26.49 186 TYR A C 1
ATOM 1223 O O . TYR A 1 165 ? -13.864 19.197 -24.286 1.00 26.91 186 TYR A O 1
ATOM 1232 N N . ASN A 1 166 ? -12.458 19.303 -26.061 1.00 29.86 187 ASN A N 1
ATOM 1233 C CA . ASN A 1 166 ? -13.008 20.551 -26.659 1.00 31.82 187 ASN A CA 1
ATOM 1234 C C . ASN A 1 166 ? -14.459 20.337 -27.108 1.00 31.38 187 ASN A C 1
ATOM 1235 O O . ASN A 1 166 ? -15.233 21.311 -26.997 1.00 32.16 187 ASN A O 1
ATOM 1240 N N . ASP A 1 167 ? -14.802 19.143 -27.610 1.00 30.35 188 ASP A N 1
ATOM 1241 C CA . ASP A 1 167 ? -16.150 18.804 -28.138 1.00 31.69 188 ASP A CA 1
ATOM 1242 C C . ASP A 1 167 ? -17.174 18.943 -27.005 1.00 29.58 188 ASP A C 1
ATOM 1243 O O . ASP A 1 167 ? -18.361 19.253 -27.290 1.00 29.11 188 ASP A O 1
ATOM 1248 N N . ALA A 1 168 ? -16.770 18.686 -25.763 1.00 28.29 189 ALA A N 1
ATOM 1249 C CA . ALA A 1 168 ? -17.692 18.664 -24.604 1.00 28.86 189 ALA A CA 1
ATOM 1250 C C . ALA A 1 168 ? -17.791 20.067 -23.980 1.00 29.82 189 ALA A C 1
ATOM 1251 O O . ALA A 1 168 ? -17.308 20.245 -22.845 1.00 29.59 189 ALA A O 1
ATOM 1253 N N . LYS A 1 169 ? -18.418 21.008 -24.704 1.00 32.55 190 LYS A N 1
ATOM 1254 C CA . LYS A 1 169 ? -18.562 22.449 -24.346 1.00 33.25 190 LYS A CA 1
ATOM 1255 C C . LYS A 1 169 ? -17.248 22.986 -23.766 1.00 31.83 190 LYS A C 1
ATOM 1256 O O . LYS A 1 169 ? -17.218 23.378 -22.580 1.00 30.83 190 LYS A O 1
ATOM 1262 N N . GLY A 1 170 ? -16.186 22.937 -24.568 1.00 31.84 191 GLY A N 1
ATOM 1263 C CA . GLY A 1 170 ? -14.870 23.528 -24.255 1.00 30.27 191 GLY A CA 1
ATOM 1264 C C . GLY A 1 170 ? -14.242 22.905 -23.022 1.00 33.63 191 GLY A C 1
ATOM 1265 O O . GLY A 1 170 ? -13.378 23.555 -22.378 1.00 34.00 191 GLY A O 1
ATOM 1266 N N . GLY A 1 171 ? -14.630 21.675 -22.689 1.00 34.52 192 GLY A N 1
ATOM 1267 C CA . GLY A 1 171 ? -14.062 20.948 -21.537 1.00 31.98 192 GLY A CA 1
ATOM 1268 C C . GLY A 1 171 ? -14.901 21.111 -20.296 1.00 27.85 192 GLY A C 1
ATOM 1269 O O . GLY A 1 171 ? -14.733 20.295 -19.381 1.00 24.59 192 GLY A O 1
ATOM 1270 N N . THR A 1 172 ? -15.786 22.117 -20.278 1.00 26.52 193 THR A N 1
ATOM 1271 C CA . THR A 1 172 ? -16.699 22.394 -19.131 1.00 24.05 193 THR A CA 1
ATOM 1272 C C . THR A 1 172 ? -17.595 21.183 -18.854 1.00 23.33 193 THR A C 1
ATOM 1273 O O . THR A 1 172 ? -18.073 21.099 -17.729 1.00 24.75 193 THR A O 1
ATOM 1277 N N . ARG A 1 173 ? -17.862 20.312 -19.837 1.00 21.97 194 ARG A N 1
ATOM 1278 C CA . ARG A 1 173 ? -18.774 19.156 -19.628 1.00 21.57 194 ARG A CA 1
ATOM 1279 C C . ARG A 1 173 ? -18.062 17.838 -19.989 1.00 19.62 194 ARG A C 1
ATOM 1280 O O . ARG A 1 173 ? -18.745 16.834 -20.199 1.00 21.01 194 ARG A O 1
ATOM 1288 N N . PHE A 1 174 ? -16.733 17.809 -20.007 1.00 17.50 195 PHE A N 1
ATOM 1289 C CA . PHE A 1 174 ? -15.942 16.578 -20.244 1.00 16.17 195 PHE A CA 1
ATOM 1290 C C . PHE A 1 174 ? -15.919 15.745 -18.969 1.00 17.03 195 PHE A C 1
ATOM 1291 O O . PHE A 1 174 ? -15.592 16.272 -17.913 1.00 17.45 195 PHE A O 1
ATOM 1299 N N . PRO A 1 175 ? -16.284 14.443 -19.001 1.00 17.24 196 PRO A N 1
ATOM 1300 C CA . PRO A 1 175 ? -16.194 13.594 -17.811 1.00 17.21 196 PRO A CA 1
ATOM 1301 C C . PRO A 1 175 ? -14.742 13.532 -17.326 1.00 17.10 196 PRO A C 1
ATOM 1302 O O . PRO A 1 175 ? -13.919 13.170 -18.097 1.00 16.17 196 PRO A O 1
ATOM 1306 N N . GLN A 1 176 ? -14.449 13.973 -16.105 1.00 16.94 197 GLN A N 1
ATOM 1307 C CA . GLN A 1 176 ? -13.040 14.141 -15.682 1.00 17.35 197 GLN A CA 1
ATOM 1308 C C . GLN A 1 176 ? -12.916 14.048 -14.171 1.00 17.95 197 GLN A C 1
ATOM 1309 O O . GLN A 1 176 ? -11.959 14.592 -13.640 1.00 19.26 197 GLN A O 1
ATOM 1315 N N . THR A 1 177 ? -13.840 13.372 -13.510 1.00 17.78 198 THR A N 1
ATOM 1316 C CA . THR A 1 177 ? -13.757 13.123 -12.057 1.00 16.89 198 THR A CA 1
ATOM 1317 C C . THR A 1 177 ? -13.774 11.616 -11.864 1.00 16.43 198 THR A C 1
ATOM 1318 O O . THR A 1 177 ? -14.156 10.898 -12.770 1.00 14.53 198 THR A O 1
ATOM 1322 N N . PRO A 1 178 ? -13.352 11.110 -10.690 1.00 17.49 199 PRO A N 1
ATOM 1323 C CA . PRO A 1 178 ? -13.206 9.674 -10.497 1.00 17.25 199 PRO A CA 1
ATOM 1324 C C . PRO A 1 178 ? -14.594 9.047 -10.649 1.00 16.88 199 PRO A C 1
ATOM 1325 O O . PRO A 1 178 ? -15.554 9.563 -10.108 1.00 15.32 199 PRO A O 1
ATOM 1329 N N . MET A 1 179 ? -14.653 7.932 -11.352 1.00 17.06 200 MET A N 1
ATOM 1330 C CA . MET A 1 179 ? -15.937 7.306 -11.697 1.00 18.53 200 MET A CA 1
ATOM 1331 C C . MET A 1 179 ? -15.948 5.860 -11.243 1.00 18.60 200 MET A C 1
ATOM 1332 O O . MET A 1 179 ? -14.905 5.239 -11.213 1.00 17.43 200 MET A O 1
ATOM 1337 N N . ARG A 1 180 ? -17.135 5.363 -10.932 1.00 19.33 201 ARG A N 1
ATOM 1338 C CA . ARG A 1 180 ? -17.314 3.933 -10.641 1.00 20.74 201 ARG A CA 1
ATOM 1339 C C . ARG A 1 180 ? -18.075 3.312 -11.809 1.00 19.58 201 ARG A C 1
ATOM 1340 O O . ARG A 1 180 ? -18.613 4.037 -12.646 1.00 17.72 201 ARG A O 1
ATOM 1348 N N . LEU A 1 181 ? -18.002 1.995 -11.925 1.00 18.95 202 LEU A N 1
ATOM 1349 C CA . LEU A 1 181 ? -18.687 1.258 -13.002 1.00 18.98 202 LEU A CA 1
ATOM 1350 C C . LEU A 1 181 ? -19.993 0.702 -12.434 1.00 19.16 202 LEU A C 1
ATOM 1351 O O . LEU A 1 181 ? -19.958 0.053 -11.393 1.00 17.74 202 LEU A O 1
ATOM 1356 N N . ARG A 1 182 ? -21.115 0.993 -13.086 1.00 20.80 203 ARG A N 1
ATOM 1357 C CA . ARG A 1 182 ? -22.451 0.459 -12.717 1.00 22.66 203 ARG A CA 1
ATOM 1358 C C . ARG A 1 182 ? -22.900 -0.452 -13.861 1.00 21.51 203 ARG A C 1
ATOM 1359 O O . ARG A 1 182 ? -22.795 -0.052 -15.034 1.00 21.51 203 ARG A O 1
ATOM 1367 N N . LEU A 1 183 ? -23.329 -1.665 -13.564 1.00 19.15 204 LEU A N 1
ATOM 1368 C CA . LEU A 1 183 ? -23.921 -2.550 -14.591 1.00 18.48 204 LEU A CA 1
ATOM 1369 C C . LEU A 1 183 ? -25.352 -2.829 -14.169 1.00 18.64 204 LEU A C 1
ATOM 1370 O O . LEU A 1 183 ? -25.571 -3.117 -12.987 1.00 18.42 204 LEU A O 1
ATOM 1375 N N . GLY A 1 184 ? -26.276 -2.821 -15.119 1.00 18.26 205 GLY A N 1
ATOM 1376 C CA . GLY A 1 184 ? -27.666 -3.142 -14.773 1.00 18.61 205 GLY A CA 1
ATOM 1377 C C . GLY A 1 184 ? -28.589 -3.201 -15.959 1.00 17.92 205 GLY A C 1
ATOM 1378 O O . GLY A 1 184 ? -28.272 -2.671 -17.031 1.00 18.84 205 GLY A O 1
ATOM 1379 N N . SER A 1 185 ? -29.736 -3.811 -15.722 1.00 18.04 206 SER A N 1
ATOM 1380 C CA . SER A 1 185 ? -30.876 -3.852 -16.659 1.00 17.98 206 SER A CA 1
ATOM 1381 C C . SER A 1 185 ? -32.073 -3.302 -15.909 1.00 16.87 206 SER A C 1
ATOM 1382 O O . SER A 1 185 ? -32.075 -3.374 -14.692 1.00 16.12 206 SER A O 1
ATOM 1385 N N . TRP A 1 186 ? -33.030 -2.759 -16.643 1.00 17.70 207 TRP A N 1
ATOM 1386 C CA . TRP A 1 186 ? -34.239 -2.124 -16.085 1.0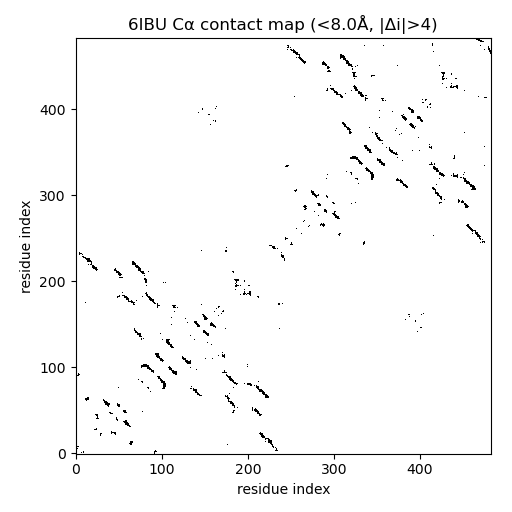0 18.41 207 TRP A CA 1
ATOM 1387 C C . TRP A 1 186 ? -35.251 -1.910 -17.205 1.00 19.05 207 TRP A C 1
ATOM 1388 O O . TRP A 1 186 ? -34.868 -1.951 -18.368 1.00 17.05 207 TRP A O 1
ATOM 1399 N N . ALA A 1 187 ? -36.498 -1.663 -16.845 1.00 20.73 208 ALA A N 1
ATOM 1400 C CA . ALA A 1 187 ? -37.570 -1.441 -17.833 1.00 22.59 208 ALA A CA 1
ATOM 1401 C C . ALA A 1 187 ? -37.664 0.053 -18.114 1.00 21.42 208 ALA A C 1
ATOM 1402 O O . ALA A 1 187 ? -38.296 0.738 -17.339 1.00 24.48 208 ALA A O 1
ATOM 1404 N N . GLY A 1 188 ? -37.047 0.533 -19.190 1.00 21.17 209 GLY A N 1
ATOM 1405 C CA . GLY A 1 188 ? -37.271 1.899 -19.689 1.00 20.47 209 GLY A CA 1
ATOM 1406 C C . GLY A 1 188 ? -38.727 2.056 -20.063 1.00 21.32 209 GLY A C 1
ATOM 1407 O O . GLY A 1 188 ? -39.256 3.153 -19.959 1.00 21.66 209 GLY A O 1
ATOM 1408 N N . GLY A 1 189 ? -39.353 0.952 -20.464 1.00 21.69 210 GLY A N 1
ATOM 1409 C CA . GLY A 1 189 ? -40.753 0.901 -20.894 1.00 24.77 210 GLY A CA 1
ATOM 1410 C C . GLY A 1 189 ? -41.713 0.556 -19.763 1.00 26.88 210 GLY A C 1
ATOM 1411 O O . GLY A 1 189 ? -42.805 0.088 -20.069 1.00 28.79 210 GLY A O 1
ATOM 1412 N N . ASP A 1 190 ? -41.317 0.741 -18.503 1.00 27.65 211 ASP A N 1
ATOM 1413 C CA . ASP A 1 190 ? -42.214 0.681 -17.323 1.00 29.10 211 ASP A CA 1
ATOM 1414 C C . ASP A 1 190 ? -43.356 1.659 -17.570 1.00 29.68 211 ASP A C 1
ATOM 1415 O O . ASP A 1 190 ? -43.094 2.815 -17.883 1.00 29.85 211 ASP A O 1
ATOM 1420 N N . PRO A 1 191 ? -44.639 1.242 -17.475 1.00 29.22 212 PRO A N 1
ATOM 1421 C CA . PRO A 1 191 ? -45.762 2.162 -17.675 1.00 30.25 212 PRO A CA 1
ATOM 1422 C C . PRO A 1 191 ? -45.718 3.405 -16.769 1.00 31.67 212 PRO A C 1
ATOM 1423 O O . PRO A 1 191 ? -46.177 4.455 -17.159 1.00 30.88 212 PRO A O 1
ATOM 1427 N N . SER A 1 192 ? -45.110 3.274 -15.592 1.00 34.58 213 SER A N 1
ATOM 1428 C CA . SER A 1 192 ? -44.965 4.378 -14.615 1.00 36.54 213 SER A CA 1
ATOM 1429 C C . SER A 1 192 ? -43.893 5.381 -15.058 1.00 35.92 213 SER A C 1
ATOM 1430 O O . SER A 1 192 ? -43.749 6.400 -14.380 1.00 43.20 213 SER A O 1
ATOM 1433 N N . ASN A 1 193 ? -43.153 5.131 -16.132 1.00 35.16 214 ASN A N 1
ATOM 1434 C CA . ASN A 1 193 ? -42.080 6.062 -16.566 1.00 33.46 214 ASN A CA 1
ATOM 1435 C C . ASN A 1 193 ? -42.692 7.185 -17.395 1.00 34.31 214 ASN A C 1
ATOM 1436 O O . ASN A 1 193 ? -43.771 7.025 -17.964 1.00 37.11 214 ASN A O 1
ATOM 1441 N N . PRO A 1 194 ? -42.000 8.337 -17.527 1.00 33.65 215 PRO A N 1
ATOM 1442 C CA . PRO A 1 194 ? -42.421 9.378 -18.456 1.00 36.68 215 PRO A CA 1
ATOM 1443 C C . PRO A 1 194 ? -42.554 8.813 -19.879 1.00 39.51 215 PRO A C 1
ATOM 1444 O O . PRO A 1 194 ? -41.772 7.963 -20.224 1.00 39.64 215 PRO A O 1
ATOM 1448 N N . LYS A 1 195 ? -43.499 9.343 -20.660 1.00 41.84 216 LYS A N 1
ATOM 1449 C CA . LYS A 1 195 ? -43.725 9.003 -22.089 1.00 46.27 216 LYS A CA 1
ATOM 1450 C C . LYS A 1 195 ? -42.390 9.052 -22.844 1.00 40.71 216 LYS A C 1
ATOM 1451 O O . LYS A 1 195 ? -42.142 8.145 -23.641 1.00 37.12 216 LYS A O 1
ATOM 1457 N N . GLY A 1 196 ? -41.571 10.077 -22.592 1.00 34.80 217 GLY A N 1
ATOM 1458 C CA . GLY A 1 196 ? -40.284 10.296 -23.267 1.00 33.22 217 GLY A CA 1
ATOM 1459 C C . GLY A 1 196 ? -39.326 9.139 -23.044 1.00 30.80 217 GLY A C 1
ATOM 1460 O O . GLY A 1 196 ? -38.638 8.772 -24.006 1.00 29.99 217 GLY A O 1
ATOM 1461 N N . THR A 1 197 ? -39.283 8.576 -21.833 1.00 29.16 218 THR A N 1
ATOM 1462 C CA . THR A 1 197 ? -38.407 7.428 -21.489 1.00 27.43 218 THR A CA 1
ATOM 1463 C C . THR A 1 197 ? -38.911 6.194 -22.227 1.00 27.31 218 THR A C 1
ATOM 1464 O O . THR A 1 197 ? -38.094 5.468 -22.809 1.00 27.59 218 THR A O 1
ATOM 1468 N N . ILE A 1 198 ? -40.217 5.970 -22.217 1.00 26.78 219 ILE A N 1
ATOM 1469 C CA . ILE A 1 198 ? -40.829 4.775 -22.850 1.00 25.57 219 ILE A CA 1
ATOM 1470 C C . ILE A 1 198 ? -40.534 4.806 -24.352 1.00 25.30 219 ILE A C 1
ATOM 1471 O O . ILE A 1 198 ? -40.100 3.764 -24.855 1.00 24.39 219 ILE A O 1
ATOM 1476 N N . GLU A 1 199 ? -40.721 5.952 -25.014 1.00 27.45 220 GLU A N 1
ATOM 1477 C CA . GLU A 1 199 ? -40.444 6.143 -26.474 1.00 32.21 220 GLU A CA 1
ATOM 1478 C C . GLU A 1 199 ? -38.960 5.854 -26.729 1.00 27.89 220 GLU A C 1
ATOM 1479 O O . GLU A 1 199 ? -38.622 5.184 -27.723 1.00 30.13 220 GLU A O 1
ATOM 1485 N N . TRP A 1 200 ? -38.096 6.374 -25.878 1.00 24.06 221 TRP A N 1
ATOM 1486 C CA . TRP A 1 200 ? -36.638 6.198 -26.035 1.00 22.71 221 TRP A CA 1
ATOM 1487 C C . TRP A 1 200 ? -36.285 4.706 -25.906 1.00 20.81 221 TRP A C 1
ATOM 1488 O O . TRP A 1 200 ? -35.508 4.219 -26.725 1.00 18.34 221 TRP A O 1
ATOM 1499 N N . ALA A 1 201 ? -36.905 4.017 -24.942 1.00 19.61 222 ALA A N 1
ATOM 1500 C CA . ALA A 1 201 ? -36.675 2.588 -24.627 1.00 18.59 222 ALA A CA 1
ATOM 1501 C C . ALA A 1 201 ? -37.209 1.709 -25.765 1.00 17.76 222 ALA A C 1
ATOM 1502 O O . ALA A 1 201 ? -36.810 0.555 -25.852 1.00 16.51 222 ALA A O 1
ATOM 1504 N N . GLY A 1 202 ? -38.062 2.250 -26.629 1.00 18.73 223 GLY A N 1
ATOM 1505 C CA . GLY A 1 202 ? -38.610 1.504 -27.777 1.00 20.24 223 GLY A CA 1
ATOM 1506 C C . GLY A 1 202 ? -39.989 0.921 -27.504 1.00 20.59 223 GLY A C 1
ATOM 1507 O O . GLY A 1 202 ? -40.464 0.127 -28.325 1.00 23.59 223 GLY A O 1
ATOM 1508 N N . GLY A 1 203 ? -40.634 1.319 -26.420 1.00 19.66 224 GLY A N 1
ATOM 1509 C CA . GLY A 1 203 ? -42.042 0.979 -26.177 1.00 21.21 224 GLY A CA 1
ATOM 1510 C C . GLY A 1 203 ? -42.266 0.465 -24.775 1.00 22.23 224 GLY A C 1
ATOM 1511 O O . GLY A 1 203 ? -41.298 0.320 -24.040 1.00 21.80 224 GLY A O 1
ATOM 1512 N N . LEU A 1 204 ? -43.520 0.167 -24.459 1.00 24.80 225 LEU A N 1
ATOM 1513 C CA . LEU A 1 204 ? -44.011 -0.403 -23.184 1.00 27.62 225 LEU A CA 1
ATOM 1514 C C . LEU A 1 204 ? -43.352 -1.763 -22.944 1.00 27.89 225 LEU A C 1
ATOM 1515 O O . LEU A 1 204 ? -43.271 -2.578 -23.899 1.00 27.94 225 LEU A O 1
ATOM 1520 N N . THR A 1 205 ? -42.950 -2.032 -21.709 1.00 28.80 226 THR A N 1
ATOM 1521 C CA . THR A 1 205 ? -42.397 -3.356 -21.349 1.00 30.61 226 THR A CA 1
ATOM 1522 C C . THR A 1 205 ? -43.557 -4.253 -20.945 1.00 30.44 226 THR A C 1
ATOM 1523 O O . THR A 1 205 ? -44.395 -3.780 -20.190 1.00 29.58 226 THR A O 1
ATOM 1527 N N . ASP A 1 206 ? -43.575 -5.474 -21.468 1.00 33.02 227 ASP A N 1
ATOM 1528 C CA . ASP A 1 206 ? -44.553 -6.531 -21.127 1.00 34.59 227 ASP A CA 1
ATOM 1529 C C . ASP A 1 206 ? -43.830 -7.554 -20.243 1.00 31.03 227 ASP A C 1
ATOM 1530 O O . ASP A 1 206 ? -43.214 -8.468 -20.804 1.00 26.30 227 ASP A O 1
ATOM 1535 N N . TYR A 1 207 ? -43.896 -7.388 -18.921 1.00 30.13 228 TYR A N 1
ATOM 1536 C CA . TYR A 1 207 ? -43.142 -8.215 -17.945 1.00 30.88 228 TYR A CA 1
ATOM 1537 C C . TYR A 1 207 ? -43.525 -9.684 -18.051 1.00 31.47 228 TYR A C 1
ATOM 1538 O O . TYR A 1 207 ? -42.646 -10.540 -17.918 1.00 30.97 228 TYR A O 1
ATOM 1547 N N . SER A 1 208 ? -44.798 -9.966 -18.307 1.00 33.26 229 SER A N 1
ATOM 1548 C CA . SER A 1 208 ? -45.324 -11.350 -18.360 1.00 35.86 229 SER A CA 1
ATOM 1549 C C . SER A 1 208 ? -44.688 -12.109 -19.538 1.00 37.20 229 SER A C 1
ATOM 1550 O O . SER A 1 208 ? -44.504 -13.333 -19.408 1.00 35.44 229 SER A O 1
ATOM 1553 N N . ALA A 1 209 ? -44.299 -11.411 -20.619 1.00 37.75 230 ALA A N 1
ATOM 1554 C CA . ALA A 1 209 ? -43.669 -12.021 -21.816 1.00 35.84 230 ALA A CA 1
ATOM 1555 C C . ALA A 1 209 ? -42.173 -12.228 -21.563 1.00 35.22 230 ALA A C 1
ATOM 1556 O O . ALA A 1 209 ? -41.478 -12.746 -22.467 1.00 34.58 230 ALA A O 1
ATOM 1558 N N . GLY A 1 210 ? -41.708 -11.878 -20.359 1.00 34.08 231 GLY A N 1
ATOM 1559 C CA . GLY A 1 210 ? -40.317 -12.041 -19.913 1.00 35.09 231 GLY A CA 1
ATOM 1560 C C . GLY A 1 210 ? -39.971 -13.492 -19.550 1.00 37.44 231 GLY A C 1
ATOM 1561 O O . GLY A 1 210 ? -40.551 -14.439 -20.083 1.00 36.11 231 GLY A O 1
ATOM 1562 N N . PRO A 1 211 ? -38.961 -13.721 -18.684 1.00 36.67 232 PRO A N 1
ATOM 1563 C CA . PRO A 1 211 ? -38.143 -12.634 -18.150 1.00 33.78 232 PRO A CA 1
ATOM 1564 C C . PRO A 1 211 ? -37.068 -12.231 -19.165 1.00 29.51 232 PRO A C 1
ATOM 1565 O O . PRO A 1 211 ? -36.794 -12.943 -20.110 1.00 27.97 232 PRO A O 1
ATOM 1569 N N . TYR A 1 212 ? -36.498 -11.064 -18.955 1.00 26.49 233 TYR A N 1
ATOM 1570 C CA . TYR A 1 212 ? -35.476 -10.520 -19.869 1.00 23.88 233 TYR A CA 1
ATOM 1571 C C . TYR A 1 212 ? -34.181 -10.422 -19.113 1.00 21.29 233 TYR A C 1
ATOM 1572 O O . TYR A 1 212 ? -34.168 -9.784 -18.055 1.00 18.62 233 TYR A O 1
ATOM 1581 N N . THR A 1 213 ? -33.144 -11.061 -19.640 1.00 20.24 234 THR A N 1
ATOM 1582 C CA . THR A 1 213 ? -31.863 -11.135 -18.905 1.00 20.11 234 THR A CA 1
ATOM 1583 C C . THR A 1 213 ? -30.717 -10.582 -19.742 1.00 19.08 234 THR A C 1
ATOM 1584 O O . THR A 1 213 ? -30.487 -11.060 -20.858 1.00 20.09 234 THR A O 1
ATOM 1588 N N . MET A 1 214 ? -29.997 -9.633 -19.165 1.00 18.63 235 MET A N 1
ATOM 1589 C CA . MET A 1 214 ? -28.685 -9.143 -19.661 1.00 18.58 235 MET A CA 1
ATOM 1590 C C . MET A 1 214 ? -27.607 -9.990 -18.972 1.00 16.85 235 MET A C 1
ATOM 1591 O O . MET A 1 214 ? -27.772 -10.321 -17.796 1.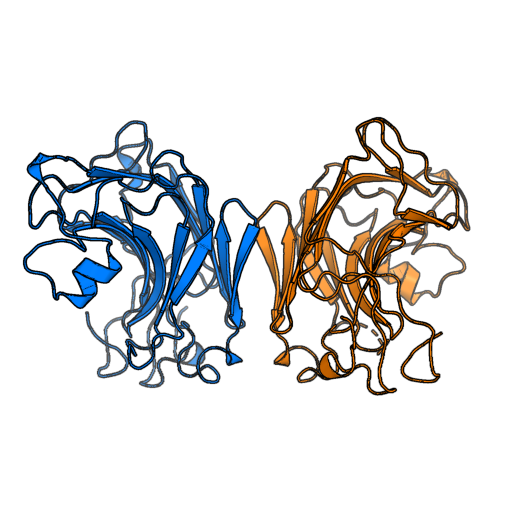00 15.29 235 MET A O 1
ATOM 1596 N N . TYR A 1 215 ? -26.569 -10.372 -19.691 1.00 17.61 236 TYR A N 1
ATOM 1597 C CA . TYR A 1 215 ? -25.440 -11.153 -19.120 1.00 20.04 236 TYR A CA 1
ATOM 1598 C C . TYR A 1 215 ? -24.146 -10.364 -19.248 1.00 17.94 236 TYR A C 1
ATOM 1599 O O . TYR A 1 215 ? -23.817 -9.887 -20.337 1.00 17.06 236 TYR A O 1
ATOM 1608 N N . VAL A 1 216 ? -23.411 -10.277 -18.155 1.00 18.26 237 VAL A N 1
ATOM 1609 C CA . VAL A 1 216 ? -22.030 -9.715 -18.161 1.00 18.94 237 VAL A CA 1
ATOM 1610 C C . VAL A 1 216 ? -21.069 -10.844 -17.797 1.00 17.60 237 VAL A C 1
ATOM 1611 O O . VAL A 1 216 ? -21.123 -11.318 -16.677 1.00 16.66 237 VAL A O 1
ATOM 1615 N N . LYS A 1 217 ? -20.231 -11.294 -18.713 1.00 19.93 238 LYS A N 1
ATOM 1616 C CA . LYS A 1 217 ? -19.351 -12.425 -18.346 1.00 23.82 238 LYS A CA 1
ATOM 1617 C C . LYS A 1 217 ? -18.021 -11.908 -17.808 1.00 22.25 238 LYS A C 1
ATOM 1618 O O . LYS A 1 217 ? -17.470 -12.608 -16.956 1.00 23.19 238 LYS A O 1
ATOM 1624 N N . SER A 1 218 ? -17.554 -10.721 -18.174 1.00 21.39 239 SER A N 1
ATOM 1625 C CA . SER A 1 218 ? -16.268 -10.217 -17.633 1.00 21.02 239 SER A CA 1
ATOM 1626 C C . SER A 1 218 ? -16.200 -8.692 -17.604 1.00 20.46 239 SER A C 1
ATOM 1627 O O . SER A 1 218 ? -16.917 -8.019 -18.378 1.00 20.97 239 SER A O 1
ATOM 1630 N N . VAL A 1 219 ? -15.357 -8.196 -16.698 1.00 19.29 240 VAL A N 1
ATOM 1631 C CA . VAL A 1 219 ? -15.039 -6.754 -16.549 1.00 19.84 240 VAL A CA 1
ATOM 1632 C C . VAL A 1 219 ? -13.526 -6.583 -16.442 1.00 20.07 240 VAL A C 1
ATOM 1633 O O . VAL A 1 219 ? -12.911 -7.279 -15.643 1.00 18.84 240 VAL A O 1
ATOM 1637 N N . ARG A 1 220 ? -12.967 -5.663 -17.225 1.00 21.06 241 ARG A N 1
ATOM 1638 C CA . ARG A 1 220 ? -11.570 -5.203 -17.078 1.00 23.24 241 ARG A CA 1
ATOM 1639 C C . ARG A 1 220 ? -11.580 -3.698 -16.826 1.00 22.32 241 ARG A C 1
ATOM 1640 O O . ARG A 1 220 ? -12.109 -2.967 -17.668 1.00 21.84 241 ARG A O 1
ATOM 1648 N N . ILE A 1 221 ? -11.032 -3.251 -15.701 1.00 20.75 242 ILE A N 1
ATOM 1649 C CA . ILE A 1 221 ? -10.782 -1.804 -15.464 1.00 19.52 242 ILE A CA 1
ATOM 1650 C C . ILE A 1 221 ? -9.277 -1.568 -15.369 1.00 19.98 242 ILE A C 1
ATOM 1651 O O . ILE A 1 221 ? -8.583 -2.288 -14.620 1.00 18.85 242 ILE A O 1
ATOM 1656 N N . GLU A 1 222 ? -8.798 -0.579 -16.110 1.00 21.89 243 GLU A N 1
ATOM 1657 C CA . GLU A 1 222 ? -7.414 -0.054 -15.997 1.00 23.42 243 GLU A CA 1
ATOM 1658 C C . GLU A 1 222 ? -7.498 1.326 -15.370 1.00 21.08 243 GLU A C 1
ATOM 1659 O O . GLU A 1 222 ? -8.271 2.137 -15.867 1.00 20.48 243 GLU A O 1
ATOM 1665 N N . ASN A 1 223 ? -6.835 1.517 -14.242 1.00 20.08 244 ASN A N 1
ATOM 1666 C CA . ASN A 1 223 ? -6.853 2.801 -13.515 1.00 19.60 244 ASN A CA 1
ATOM 1667 C C . ASN A 1 223 ? -5.560 3.527 -13.891 1.00 21.70 244 ASN A C 1
ATOM 1668 O O . ASN A 1 223 ? -4.479 3.034 -13.520 1.00 25.00 244 ASN A O 1
ATOM 1673 N N . ALA A 1 224 ? -5.676 4.638 -14.608 1.00 21.45 245 ALA A N 1
ATOM 1674 C CA . ALA A 1 224 ? -4.542 5.486 -15.045 1.00 22.85 245 ALA A CA 1
ATOM 1675 C C . ALA A 1 224 ? -3.840 6.068 -13.808 1.00 21.51 245 ALA A C 1
ATOM 1676 O O . ALA A 1 224 ? -2.624 6.309 -13.878 1.00 21.77 245 ALA A O 1
ATOM 1678 N N . ASN A 1 225 ? -4.586 6.278 -12.722 1.00 21.32 246 ASN A N 1
ATOM 1679 C CA . ASN A 1 225 ? -4.102 6.975 -11.500 1.00 21.12 246 ASN A CA 1
ATOM 1680 C C . ASN A 1 225 ? -4.432 6.145 -10.263 1.00 20.57 246 ASN A C 1
ATOM 1681 O O . ASN A 1 225 ? -5.213 6.552 -9.413 1.00 20.70 246 ASN A O 1
ATOM 1686 N N . PRO A 1 226 ? -3.807 4.970 -10.073 1.00 20.44 247 PRO A N 1
ATOM 1687 C CA . PRO A 1 226 ? -4.108 4.149 -8.910 1.00 20.37 247 PRO A CA 1
ATOM 1688 C C . PRO A 1 226 ? -3.954 4.953 -7.611 1.00 22.67 247 PRO A C 1
ATOM 1689 O O . PRO A 1 226 ? -2.999 5.684 -7.486 1.00 22.18 247 PRO A O 1
ATOM 1693 N N . ALA A 1 227 ? -4.902 4.810 -6.687 1.00 23.87 248 ALA A N 1
ATOM 1694 C CA . ALA A 1 227 ? -4.887 5.480 -5.378 1.00 24.42 248 ALA A CA 1
ATOM 1695 C C . ALA A 1 227 ? -5.823 4.758 -4.417 1.00 26.32 248 ALA A C 1
ATOM 1696 O O . ALA A 1 227 ? -6.793 4.101 -4.877 1.00 26.96 248 ALA A O 1
ATOM 1698 N N . GLU A 1 228 ? -5.532 4.885 -3.127 1.00 28.28 249 GLU A N 1
ATOM 1699 C CA . GLU A 1 228 ? -6.375 4.324 -2.047 1.00 31.42 249 GLU A CA 1
ATOM 1700 C C . GLU A 1 228 ? -7.667 5.142 -1.988 1.00 28.35 249 GLU A C 1
ATOM 1701 O O . GLU A 1 228 ? -8.693 4.581 -1.585 1.00 28.30 249 GLU A O 1
ATOM 1707 N N . SER A 1 229 ? -7.627 6.414 -2.391 1.00 26.84 250 SER A N 1
ATOM 1708 C CA . SER A 1 229 ? -8.814 7.301 -2.363 1.00 27.06 250 SER A CA 1
ATOM 1709 C C . SER A 1 229 ? -8.601 8.589 -3.170 1.00 24.50 250 SER A C 1
ATOM 1710 O O . SER A 1 229 ? -7.470 8.934 -3.500 1.00 22.81 250 SER A O 1
ATOM 1713 N N . TYR A 1 230 ? -9.702 9.256 -3.492 1.00 24.06 251 TYR A N 1
ATOM 1714 C CA . TYR A 1 230 ? -9.735 10.523 -4.249 1.00 22.59 251 TYR A CA 1
ATOM 1715 C C . TYR A 1 230 ? -10.539 11.533 -3.453 1.00 22.46 251 TYR A C 1
ATOM 1716 O O . TYR A 1 230 ? -11.592 11.179 -2.940 1.00 22.55 251 TYR A O 1
ATOM 1725 N N . THR A 1 231 ? -10.044 12.759 -3.397 1.00 22.69 252 THR A N 1
ATOM 1726 C CA . THR A 1 231 ? -10.698 13.886 -2.702 1.00 24.62 252 THR A CA 1
ATOM 1727 C C . THR A 1 231 ? -10.934 14.986 -3.725 1.00 24.06 252 THR A C 1
ATOM 1728 O O . THR A 1 231 ? -9.995 15.308 -4.432 1.00 23.05 252 THR A O 1
ATOM 1732 N N . TYR A 1 232 ? -12.134 15.548 -3.777 1.00 24.63 253 TYR A N 1
ATOM 1733 C CA . TYR A 1 232 ? -12.419 16.779 -4.549 1.00 27.49 253 TYR A CA 1
ATOM 1734 C C . TYR A 1 232 ? -11.982 17.965 -3.686 1.00 29.03 253 TYR A C 1
ATOM 1735 O O . TYR A 1 232 ? -12.646 18.237 -2.686 1.00 32.22 253 TYR A O 1
ATOM 1744 N N . SER A 1 233 ? -10.866 18.605 -4.010 1.00 31.96 254 SER A N 1
ATOM 1745 C CA . SER A 1 233 ? -10.266 19.677 -3.171 1.00 35.91 254 SER A CA 1
ATOM 1746 C C . SER A 1 233 ? -11.030 21.000 -3.328 1.00 38.68 254 SER A C 1
ATOM 1747 O O . SER A 1 233 ? -10.815 21.880 -2.488 1.00 42.85 254 SER A O 1
ATOM 1750 N N . ASP A 1 234 ? -11.905 21.160 -4.323 1.00 40.12 255 ASP A N 1
ATOM 1751 C CA . ASP A 1 234 ? -12.650 22.437 -4.486 1.00 42.02 255 ASP A CA 1
ATOM 1752 C C . ASP A 1 234 ? -13.986 22.172 -5.182 1.00 42.20 255 ASP A C 1
ATOM 1753 O O . ASP A 1 234 ? -14.412 21.008 -5.213 1.00 43.24 255 ASP A O 1
ATOM 1758 N N . ASN A 1 235 ? -14.620 23.235 -5.681 1.00 41.14 256 ASN A N 1
ATOM 1759 C CA . ASN A 1 235 ? -15.989 23.263 -6.260 1.00 39.98 256 ASN A CA 1
ATOM 1760 C C . ASN A 1 235 ? -15.925 23.233 -7.794 1.00 36.16 256 ASN A C 1
ATOM 1761 O O . ASN A 1 235 ? -16.969 23.338 -8.419 1.00 36.59 256 ASN A O 1
ATOM 1766 N N . SER A 1 236 ? -14.729 23.126 -8.362 1.00 33.41 257 SER A N 1
ATOM 1767 C CA . SER A 1 236 ? -14.428 23.250 -9.807 1.00 32.67 257 SER A CA 1
ATOM 1768 C C . SER A 1 236 ? -15.024 22.078 -10.594 1.00 30.60 257 SER A C 1
ATOM 1769 O O . SER A 1 236 ? -15.407 22.282 -11.752 1.00 27.89 257 SER A O 1
ATOM 1772 N N . GLY A 1 237 ? -15.038 20.878 -9.997 1.00 28.94 258 GLY A N 1
ATOM 1773 C CA . GLY A 1 237 ? -15.371 19.617 -10.689 1.00 27.26 258 GLY A CA 1
ATOM 1774 C C . GLY A 1 237 ? -14.349 19.293 -11.763 1.00 25.84 258 GLY A C 1
ATOM 1775 O O . GLY A 1 237 ? -14.686 18.602 -12.724 1.00 26.63 258 GLY A O 1
ATOM 1776 N N . SER A 1 238 ? -13.137 19.816 -11.630 1.00 23.58 259 SER A N 1
ATOM 1777 C CA . SER A 1 238 ? -12.093 19.657 -12.654 1.00 21.91 259 SER A CA 1
ATOM 1778 C C . SER A 1 238 ? -11.250 18.478 -12.217 1.00 21.18 259 SER A C 1
ATOM 1779 O O . SER A 1 238 ? -11.178 18.223 -11.030 1.00 23.65 259 SER A O 1
ATOM 1782 N N . TRP A 1 239 ? -10.621 17.802 -13.160 1.00 20.36 260 TRP A N 1
ATOM 1783 C CA . TRP A 1 239 ? -9.659 16.718 -12.882 1.00 21.00 260 TRP A CA 1
ATOM 1784 C C . TRP A 1 239 ? -8.505 17.273 -12.049 1.00 22.26 260 TRP A C 1
ATOM 1785 O O . TRP A 1 239 ? -7.944 16.512 -11.222 1.00 22.88 260 TRP A O 1
ATOM 1796 N N . GLN A 1 240 ? -8.172 18.552 -12.264 1.00 22.99 261 GLN A N 1
ATOM 1797 C CA . GLN A 1 240 ? -7.070 19.254 -11.559 1.00 21.51 261 GLN A CA 1
ATOM 1798 C C . GLN A 1 240 ? -7.408 19.380 -10.079 1.00 20.54 261 GLN A C 1
ATOM 1799 O O . GLN A 1 240 ? -6.471 19.402 -9.294 1.00 23.77 261 GLN A O 1
ATOM 1805 N N . SER A 1 241 ? -8.685 19.381 -9.710 1.00 19.61 262 SER A N 1
ATOM 1806 C CA . SER A 1 241 ? -9.114 19.507 -8.298 1.00 19.10 262 SER A CA 1
ATOM 1807 C C . SER A 1 241 ? -8.995 18.165 -7.565 1.00 21.10 262 SER A C 1
ATOM 1808 O O . SER A 1 241 ? -9.135 18.180 -6.334 1.00 21.65 262 SER A O 1
ATOM 1811 N N . ILE A 1 242 ? -8.711 17.046 -8.240 1.00 21.46 263 ILE A N 1
ATOM 1812 C CA . ILE A 1 242 ? -8.756 15.709 -7.572 1.00 21.88 263 ILE A CA 1
ATOM 1813 C C . ILE A 1 242 ? -7.409 15.444 -6.889 1.00 23.30 263 ILE A C 1
ATOM 1814 O O . ILE A 1 242 ? -6.407 15.366 -7.574 1.00 22.49 263 ILE A O 1
ATOM 1819 N N . LYS A 1 243 ? -7.420 15.309 -5.567 1.00 26.44 264 LYS A N 1
ATOM 1820 C CA . LYS A 1 243 ? -6.230 14.998 -4.740 1.00 31.00 264 LYS A CA 1
ATOM 1821 C C . LYS A 1 243 ? -6.184 13.495 -4.460 1.00 29.66 264 LYS A C 1
ATOM 1822 O O . LYS A 1 243 ? -7.244 12.904 -4.182 1.00 26.11 264 LYS A O 1
ATOM 1828 N N . PHE A 1 244 ? -4.985 12.915 -4.523 1.00 30.58 265 PHE A N 1
ATOM 1829 C CA . PHE A 1 244 ? -4.722 11.509 -4.138 1.00 33.17 265 PHE A CA 1
ATOM 1830 C C . PHE A 1 244 ? -3.223 11.279 -3.912 1.00 38.71 265 PHE A C 1
ATOM 1831 O O . PHE A 1 244 ? -2.381 11.975 -4.518 1.00 35.78 265 PHE A O 1
ATOM 1839 N N . ASP A 1 245 ? -2.915 10.312 -3.042 1.00 49.70 266 ASP A N 1
ATOM 1840 C CA . ASP A 1 245 ? -1.539 9.912 -2.640 1.00 60.20 266 ASP A CA 1
ATOM 1841 C C . ASP A 1 245 ? -1.041 8.841 -3.624 1.00 55.90 266 ASP A C 1
ATOM 1842 O O . ASP A 1 245 ? -0.774 9.191 -4.770 1.00 48.37 266 ASP A O 1
ATOM 1847 N N . CYS B 1 4 ? 3.600 16.667 -57.286 1.00 54.09 25 CYS B N 1
ATOM 1848 C CA . CYS B 1 4 ? 2.866 17.957 -57.220 1.00 55.47 25 CYS B CA 1
ATOM 1849 C C . CYS B 1 4 ? 2.387 18.158 -55.773 1.00 52.74 25 CYS B C 1
ATOM 1850 O O . CYS B 1 4 ? 1.548 17.373 -55.330 1.00 44.00 25 CYS B O 1
ATOM 1853 N N . ASN B 1 5 ? 2.945 19.150 -55.071 1.00 53.44 26 ASN B N 1
ATOM 1854 C CA . ASN B 1 5 ? 2.568 19.561 -53.695 1.00 54.36 26 ASN B CA 1
ATOM 1855 C C . ASN B 1 5 ? 1.537 20.675 -53.821 1.00 52.21 26 ASN B C 1
ATOM 1856 O O . ASN B 1 5 ? 1.865 21.747 -54.316 1.00 50.71 26 ASN B O 1
ATOM 1861 N N . PRO B 1 6 ? 0.274 20.453 -53.411 1.00 49.83 27 PRO B N 1
ATOM 1862 C CA . PRO B 1 6 ? -0.786 21.432 -53.614 1.00 52.34 27 PRO B CA 1
ATOM 1863 C C . PRO B 1 6 ? -0.556 22.814 -52.986 1.00 57.09 27 PRO B C 1
ATOM 1864 O O . PRO B 1 6 ? -1.066 23.754 -53.535 1.00 61.65 27 PRO B O 1
ATOM 1868 N N . LEU B 1 7 ? 0.204 22.931 -51.904 1.00 61.85 28 LEU B N 1
ATOM 1869 C CA . LEU B 1 7 ? 0.394 24.256 -51.249 1.00 63.28 28 LEU B CA 1
ATOM 1870 C C . LEU B 1 7 ? 1.202 25.176 -52.175 1.00 64.59 28 LEU B C 1
ATOM 1871 O O . LEU B 1 7 ? 0.997 26.386 -52.116 1.00 65.94 28 LEU B O 1
ATOM 1876 N N . GLU B 1 8 ? 2.066 24.616 -53.021 1.00 60.08 29 GLU B N 1
ATOM 1877 C CA . GLU B 1 8 ? 2.998 25.412 -53.857 1.00 61.42 29 GLU B CA 1
ATOM 1878 C C . GLU B 1 8 ? 2.433 25.582 -55.276 1.00 62.57 29 GLU B C 1
ATOM 1879 O O . GLU B 1 8 ? 2.561 26.675 -55.816 1.00 62.92 29 GLU B O 1
ATOM 1881 N N . LYS B 1 9 ? 1.826 24.557 -55.868 1.00 63.38 30 LYS B N 1
ATOM 1882 C CA . LYS B 1 9 ? 1.426 24.596 -57.301 1.00 58.71 30 LYS B CA 1
ATOM 1883 C C . LYS B 1 9 ? -0.042 24.196 -57.435 1.00 59.78 30 LYS B C 1
ATOM 1884 O O . LYS B 1 9 ? -0.639 23.783 -56.447 1.00 60.05 30 LYS B O 1
ATOM 1886 N N . THR B 1 10 ? -0.618 24.322 -58.622 1.00 61.72 31 THR B N 1
ATOM 1887 C CA . THR B 1 10 ? -1.928 23.697 -58.907 1.00 57.99 31 THR B CA 1
ATOM 1888 C C . THR B 1 10 ? -1.618 22.263 -59.313 1.00 53.92 31 THR B C 1
ATOM 1889 O O . THR B 1 10 ? -0.727 22.045 -60.146 1.00 50.63 31 THR B O 1
ATOM 1893 N N . CYS B 1 11 ? -2.272 21.321 -58.660 1.00 49.41 32 CYS B N 1
ATOM 1894 C CA . CYS B 1 11 ? -2.018 19.885 -58.861 1.00 49.24 32 CYS B CA 1
ATOM 1895 C C . CYS B 1 11 ? -3.187 19.264 -59.608 1.00 45.13 32 CYS B C 1
ATOM 1896 O O . CYS B 1 11 ? -4.329 19.695 -59.457 1.00 40.18 32 CYS B O 1
ATOM 1899 N N . PRO B 1 12 ? -2.939 18.180 -60.369 1.00 42.08 33 PRO B N 1
ATOM 1900 C CA . PRO B 1 12 ? -4.036 17.344 -60.860 1.00 42.19 33 PRO B CA 1
ATOM 1901 C C . PRO B 1 12 ? -4.772 16.700 -59.682 1.00 37.61 33 PRO B C 1
ATOM 1902 O O . PRO B 1 12 ? -4.204 16.545 -58.604 1.00 34.98 33 PRO B O 1
ATOM 1906 N N . PRO B 1 13 ? -6.061 16.328 -59.822 1.00 36.23 34 PRO B N 1
ATOM 1907 C CA . PRO B 1 13 ? -6.778 15.649 -58.737 1.00 35.13 34 PRO B CA 1
ATOM 1908 C C . PRO B 1 13 ? -6.154 14.304 -58.299 1.00 32.18 34 PRO B C 1
ATOM 1909 O O . PRO B 1 13 ? -5.468 13.673 -59.057 1.00 30.83 34 PRO B O 1
ATOM 1913 N N . ASN B 1 14 ? -6.374 13.925 -57.044 1.00 29.85 35 ASN B N 1
ATOM 1914 C CA . ASN B 1 14 ? -5.946 12.624 -56.479 1.00 25.01 35 ASN B CA 1
ATOM 1915 C C . ASN B 1 14 ? -7.030 11.615 -56.822 1.00 22.34 35 ASN B C 1
ATOM 1916 O O . ASN B 1 14 ? -8.215 11.909 -56.572 1.00 20.95 35 ASN B O 1
ATOM 1921 N N . LYS B 1 15 ? -6.653 10.457 -57.353 1.00 21.26 36 LYS B N 1
ATOM 1922 C CA . LYS B 1 15 ? -7.615 9.359 -57.582 1.00 20.43 36 LYS B CA 1
ATOM 1923 C C . LYS B 1 15 ? -8.233 9.017 -56.229 1.00 20.56 36 LYS B C 1
ATOM 1924 O O . LYS B 1 15 ? -7.485 8.932 -55.257 1.00 21.01 36 LYS B O 1
ATOM 1930 N N . GLY B 1 16 ? -9.546 8.842 -56.172 1.00 19.35 37 GLY B N 1
ATOM 1931 C CA . GLY B 1 16 ? -10.278 8.583 -54.931 1.00 19.13 37 GLY B CA 1
ATOM 1932 C C . GLY B 1 16 ? -10.647 7.123 -54.801 1.00 19.01 37 GLY B C 1
ATOM 1933 O O . GLY B 1 16 ? -10.797 6.448 -55.821 1.00 19.37 37 GLY B O 1
ATOM 1934 N N . LEU B 1 17 ? -10.804 6.654 -53.575 1.00 18.56 38 LEU B N 1
ATOM 1935 C CA . LEU B 1 17 ? -11.470 5.367 -53.324 1.00 21.34 38 LEU B CA 1
ATOM 1936 C C . LEU B 1 17 ? -12.976 5.631 -53.423 1.00 23.55 38 LEU B C 1
ATOM 1937 O O . LEU B 1 17 ? -13.532 6.250 -52.488 1.00 22.01 38 LEU B O 1
ATOM 1942 N N . ALA B 1 18 ? -13.599 5.242 -54.537 1.00 25.38 39 ALA B N 1
ATOM 1943 C CA . ALA B 1 18 ? -15.027 5.521 -54.818 1.00 26.32 39 ALA B CA 1
ATOM 1944 C C . ALA B 1 18 ? -15.878 4.421 -54.164 1.00 27.01 39 ALA B C 1
ATOM 1945 O O . ALA B 1 18 ? -16.765 3.859 -54.809 1.00 29.26 39 ALA B O 1
ATOM 1947 N N . ALA B 1 19 ? -15.601 4.124 -52.900 1.00 26.98 40 ALA B N 1
ATOM 1948 C CA . ALA B 1 19 ? -16.351 3.140 -52.094 1.00 26.65 40 ALA B CA 1
ATOM 1949 C C . ALA B 1 19 ? -16.183 3.500 -50.625 1.00 26.03 40 ALA B C 1
ATOM 1950 O O . ALA B 1 19 ? -15.305 4.302 -50.274 1.00 26.98 40 ALA B O 1
ATOM 1952 N N . SER B 1 20 ? -17.023 2.932 -49.786 1.00 28.41 41 SER B N 1
ATOM 1953 C CA . SER B 1 20 ? -16.987 3.223 -48.341 1.00 28.30 41 SER B CA 1
ATOM 1954 C C . SER B 1 20 ? -15.939 2.307 -47.701 1.00 27.24 41 SER B C 1
ATOM 1955 O O . SER B 1 20 ? -15.363 2.725 -46.710 1.00 26.72 41 SER B O 1
ATOM 1958 N N . THR B 1 21 ? -15.687 1.123 -48.271 1.00 26.53 42 THR B N 1
ATOM 1959 C CA . THR B 1 21 ? -14.705 0.148 -47.731 1.00 26.63 42 THR B CA 1
ATOM 1960 C C . THR B 1 21 ? -13.840 -0.439 -48.852 1.00 25.20 42 THR B C 1
ATOM 1961 O O . THR B 1 21 ? -14.322 -0.645 -49.963 1.00 25.82 42 THR B O 1
ATOM 1965 N N . TYR B 1 22 ? -12.562 -0.639 -48.548 1.00 25.58 43 TYR B N 1
ATOM 1966 C CA . TYR B 1 22 ? -11.593 -1.433 -49.333 1.00 22.98 43 TYR B CA 1
ATOM 1967 C C . TYR B 1 22 ? -10.939 -2.468 -48.411 1.00 22.08 43 TYR B C 1
ATOM 1968 O O . TYR B 1 22 ? -10.499 -2.119 -47.324 1.00 21.37 43 TYR B O 1
ATOM 1977 N N . THR B 1 23 ? -10.914 -3.727 -48.816 1.00 22.68 44 THR B N 1
ATOM 1978 C CA . THR B 1 23 ? -10.199 -4.812 -48.103 1.00 22.75 44 THR B CA 1
ATOM 1979 C C . THR B 1 23 ? -9.328 -5.546 -49.116 1.00 24.46 44 THR B C 1
ATOM 1980 O O . THR B 1 23 ? -9.728 -5.708 -50.290 1.00 26.17 44 THR B O 1
ATOM 1984 N N . ALA B 1 24 ? -8.163 -5.958 -48.659 1.00 25.25 45 ALA B N 1
ATOM 1985 C CA . ALA B 1 24 ? -7.190 -6.760 -49.419 1.00 25.45 45 ALA B CA 1
ATOM 1986 C C . ALA B 1 24 ? -6.705 -7.832 -48.459 1.00 25.80 45 ALA B C 1
ATOM 1987 O O . ALA B 1 24 ? -6.227 -7.471 -47.375 1.00 23.58 45 ALA B O 1
ATOM 1989 N N . ASP B 1 25 ? -6.942 -9.094 -48.783 1.00 29.20 46 ASP B N 1
ATOM 1990 C CA . ASP B 1 25 ? -6.355 -10.224 -48.038 1.00 31.21 46 ASP B CA 1
ATOM 1991 C C . ASP B 1 25 ? -5.180 -10.682 -48.895 1.00 30.21 46 ASP B C 1
ATOM 1992 O O . ASP B 1 25 ? -5.422 -11.407 -49.861 1.00 31.22 46 ASP B O 1
ATOM 1997 N N . PHE B 1 26 ? -3.968 -10.240 -48.568 1.00 28.31 47 PHE B N 1
ATOM 1998 C CA . PHE B 1 26 ? -2.722 -10.519 -49.331 1.00 28.09 47 PHE B CA 1
ATOM 1999 C C . PHE B 1 26 ? -2.382 -12.014 -49.232 1.00 29.45 47 PHE B C 1
ATOM 2000 O O . PHE B 1 26 ? -1.719 -12.565 -50.088 1.00 29.42 47 PHE B O 1
ATOM 2008 N N . THR B 1 27 ? -2.883 -12.641 -48.176 1.00 35.24 48 THR B N 1
ATOM 2009 C CA . THR B 1 27 ? -2.740 -14.076 -47.827 1.00 40.78 48 THR B CA 1
ATOM 2010 C C . THR B 1 27 ? -3.451 -14.974 -48.848 1.00 47.32 48 THR B C 1
ATOM 2011 O O . THR B 1 27 ? -2.920 -16.058 -49.122 1.00 52.99 48 THR B O 1
ATOM 2015 N N . SER B 1 28 ? -4.642 -14.575 -49.306 1.00 52.65 49 SER B N 1
ATOM 2016 C CA . SER B 1 28 ? -5.460 -15.232 -50.364 1.00 55.76 49 SER B CA 1
ATOM 2017 C C . SER B 1 28 ? -4.966 -14.802 -51.747 1.00 60.66 49 SER B C 1
ATOM 2018 O O . SER B 1 28 ? -4.471 -13.669 -51.873 1.00 54.47 49 SER B O 1
ATOM 2021 N N . ALA B 1 29 ? -5.156 -15.648 -52.763 1.00 72.21 50 ALA B N 1
ATOM 2022 C CA . ALA B 1 29 ? -4.904 -15.300 -54.181 1.00 72.57 50 ALA B CA 1
ATOM 2023 C C . ALA B 1 29 ? -5.919 -14.228 -54.585 1.00 72.20 50 ALA B C 1
ATOM 2024 O O . ALA B 1 29 ? -7.140 -14.433 -54.386 1.00 69.96 50 ALA B O 1
ATOM 2026 N N . SER B 1 30 ? -5.396 -13.121 -55.109 1.00 71.15 51 SER B N 1
ATOM 2027 C CA . SER B 1 30 ? -6.124 -11.876 -55.472 1.00 71.16 51 SER B CA 1
ATOM 2028 C C . SER B 1 30 ? -5.126 -10.927 -56.141 1.00 70.23 51 SER B C 1
ATOM 2029 O O . SER B 1 30 ? -3.903 -11.147 -56.029 1.00 70.00 51 SER B O 1
ATOM 2031 N N . ALA B 1 31 ? -5.594 -9.881 -56.799 1.00 63.44 52 ALA B N 1
ATOM 2032 C CA . ALA B 1 31 ? -4.654 -8.920 -57.402 1.00 63.83 52 ALA B CA 1
ATOM 2033 C C . ALA B 1 31 ? -4.362 -7.792 -56.405 1.00 60.27 52 ALA B C 1
ATOM 2034 O O . ALA B 1 31 ? -5.316 -7.278 -55.804 1.00 53.04 52 ALA B O 1
ATOM 2036 N N . LEU B 1 32 ? -3.074 -7.506 -56.184 1.00 57.15 53 LEU B N 1
ATOM 2037 C CA . LEU B 1 32 ? -2.533 -6.205 -55.697 1.00 49.38 53 LEU B CA 1
ATOM 2038 C C . LEU B 1 32 ? -3.053 -5.114 -56.647 1.00 41.92 53 LEU B C 1
ATOM 2039 O O . LEU B 1 32 ? -2.268 -4.227 -57.013 1.00 42.50 53 LEU B O 1
ATOM 2044 N N . ASP B 1 33 ? -4.321 -5.182 -57.048 1.00 36.77 54 ASP B N 1
ATOM 2045 C CA . ASP B 1 33 ? -4.867 -4.451 -58.218 1.00 34.31 54 ASP B CA 1
ATOM 2046 C C . ASP B 1 33 ? -4.886 -2.945 -57.937 1.00 31.65 54 ASP B C 1
ATOM 2047 O O . ASP B 1 33 ? -4.496 -2.167 -58.806 1.00 27.74 54 ASP B O 1
ATOM 2052 N N . GLN B 1 34 ? -5.314 -2.547 -56.745 1.00 30.92 55 GLN B N 1
ATOM 2053 C CA . GLN B 1 34 ? -5.468 -1.122 -56.387 1.00 31.28 55 GLN B CA 1
ATOM 2054 C C . GLN B 1 34 ? -4.217 -0.661 -55.643 1.00 28.72 55 GLN B C 1
ATOM 2055 O O . GLN B 1 34 ? -4.318 0.337 -54.935 1.00 30.17 55 GLN B O 1
ATOM 2061 N N . TRP B 1 35 ? -3.070 -1.311 -55.878 1.00 25.97 56 TRP B N 1
ATOM 2062 C CA . TRP B 1 35 ? -1.746 -0.922 -55.323 1.00 26.23 56 TRP B CA 1
ATOM 2063 C C . TRP B 1 35 ? -0.740 -0.724 -56.454 1.00 27.10 56 TRP B C 1
ATOM 2064 O O . TRP B 1 35 ? -0.850 -1.434 -57.460 1.00 28.20 56 TRP B O 1
ATOM 2075 N N . GLU B 1 36 ? 0.241 0.154 -56.260 1.00 29.79 57 GLU B N 1
ATOM 2076 C CA . GLU B 1 36 ? 1.446 0.223 -57.129 1.00 31.87 57 GLU B CA 1
ATOM 2077 C C . GLU B 1 36 ? 2.647 -0.211 -56.277 1.00 32.54 57 GLU B C 1
ATOM 2078 O O . GLU B 1 36 ? 2.658 0.107 -55.086 1.00 32.72 57 GLU B O 1
ATOM 2084 N N . VAL B 1 37 ? 3.580 -0.985 -56.828 1.00 30.55 58 VAL B N 1
ATOM 2085 C CA . VAL B 1 37 ? 4.893 -1.245 -56.174 1.00 30.32 58 VAL B CA 1
ATOM 2086 C C . VAL B 1 37 ? 5.791 -0.057 -56.523 1.00 29.98 58 VAL B C 1
ATOM 2087 O O . VAL B 1 37 ? 6.335 -0.022 -57.619 1.00 31.15 58 VAL B O 1
ATOM 2091 N N . THR B 1 38 ? 5.899 0.930 -55.640 1.00 31.70 59 THR B N 1
ATOM 2092 C CA . THR B 1 38 ? 6.585 2.218 -55.943 1.00 31.67 59 THR B CA 1
ATOM 2093 C C . THR B 1 38 ? 8.105 2.062 -55.832 1.00 30.03 59 THR B C 1
ATOM 2094 O O . THR B 1 38 ? 8.802 2.934 -56.366 1.00 29.32 59 THR B O 1
ATOM 2098 N N . ALA B 1 39 ? 8.617 1.020 -55.180 1.00 27.27 60 ALA B N 1
ATOM 2099 C CA . ALA B 1 39 ? 10.074 0.789 -55.061 1.00 26.07 60 ALA B CA 1
ATOM 2100 C C . ALA B 1 39 ? 10.348 -0.680 -54.738 1.00 25.87 60 ALA B C 1
ATOM 2101 O O . ALA B 1 39 ? 9.561 -1.296 -53.992 1.00 23.37 60 ALA B O 1
ATOM 2103 N N . GLY B 1 40 ? 11.434 -1.210 -55.294 1.00 25.30 61 GLY B N 1
ATOM 2104 C CA . GLY B 1 40 ? 11.888 -2.589 -55.061 1.00 27.34 61 GLY B CA 1
ATOM 2105 C C . GLY B 1 40 ? 10.899 -3.603 -55.594 1.00 28.69 61 GLY B C 1
ATOM 2106 O O . GLY B 1 40 ? 10.168 -3.274 -56.551 1.00 27.90 61 GLY B O 1
ATOM 2107 N N . LYS B 1 41 ? 10.910 -4.800 -55.012 1.00 31.71 62 LYS B N 1
ATOM 2108 C CA . LYS B 1 41 ? 10.052 -5.933 -55.425 1.00 35.36 62 LYS B CA 1
ATOM 2109 C C . LYS B 1 41 ? 9.288 -6.382 -54.185 1.00 32.05 62 LYS B C 1
ATOM 2110 O O . LYS B 1 41 ? 9.894 -6.475 -53.119 1.00 30.61 62 LYS B O 1
ATOM 2116 N N . VAL B 1 42 ? 7.986 -6.590 -54.312 1.00 29.00 63 VAL B N 1
ATOM 2117 C CA . VAL B 1 42 ? 7.151 -6.993 -53.157 1.00 26.75 63 VAL B CA 1
ATOM 2118 C C . VAL B 1 42 ? 6.428 -8.262 -53.550 1.00 27.04 63 VAL B C 1
ATOM 2119 O O . VAL B 1 42 ? 5.348 -8.219 -54.131 1.00 25.17 63 VAL B O 1
ATOM 2123 N N . PRO B 1 43 ? 7.018 -9.435 -53.253 1.00 28.44 64 PRO B N 1
ATOM 2124 C CA . PRO B 1 43 ? 6.332 -10.695 -53.497 1.00 27.72 64 PRO B CA 1
ATOM 2125 C C . PRO B 1 43 ? 5.156 -10.839 -52.527 1.00 29.93 64 PRO B C 1
ATOM 2126 O O . PRO B 1 43 ? 5.183 -10.249 -51.458 1.00 28.15 64 PRO B O 1
ATOM 2130 N N . VAL B 1 44 ? 4.169 -11.634 -52.920 1.00 29.17 65 VAL B N 1
ATOM 2131 C CA . VAL B 1 44 ? 3.039 -12.050 -52.051 1.00 29.15 65 VAL B CA 1
ATOM 2132 C C . VAL B 1 44 ? 3.104 -13.573 -51.896 1.00 29.52 65 VAL B C 1
ATOM 2133 O O . VAL B 1 44 ? 3.370 -14.289 -52.866 1.00 33.97 65 VAL B O 1
ATOM 2137 N N . GLY B 1 45 ? 2.898 -14.034 -50.678 1.00 26.87 66 GLY B N 1
ATOM 2138 C CA . GLY B 1 45 ? 2.982 -15.451 -50.316 1.00 25.79 66 GLY B CA 1
ATOM 2139 C C . GLY B 1 45 ? 1.984 -15.745 -49.208 1.00 24.29 66 GLY B C 1
ATOM 2140 O O . GLY B 1 45 ? 1.035 -14.999 -49.013 1.00 24.09 66 GLY B O 1
ATOM 2141 N N . PRO B 1 46 ? 2.189 -16.822 -48.434 1.00 24.46 67 PRO B N 1
ATOM 2142 C CA . PRO B 1 46 ? 1.168 -17.289 -47.503 1.00 25.40 67 PRO B CA 1
ATOM 2143 C C . PRO B 1 46 ? 0.917 -16.375 -46.298 1.00 24.11 67 PRO B C 1
ATOM 2144 O O . PRO B 1 46 ? -0.152 -16.480 -45.711 1.00 26.21 67 PRO B O 1
ATOM 2148 N N . GLN B 1 47 ? 1.865 -15.525 -45.916 1.00 22.99 68 GLN B N 1
ATOM 2149 C CA . GLN B 1 47 ? 1.588 -14.506 -44.859 1.00 21.87 68 GLN B CA 1
ATOM 2150 C C . GLN B 1 47 ? 1.505 -13.123 -45.498 1.00 20.81 68 GLN B C 1
ATOM 2151 O O . GLN B 1 47 ? 1.733 -12.116 -44.809 1.00 23.52 68 GLN B O 1
ATOM 2157 N N . GLY B 1 48 ? 1.153 -13.067 -46.773 1.00 20.32 69 GLY B N 1
ATOM 2158 C CA . GLY B 1 48 ? 0.853 -11.805 -47.476 1.00 20.07 69 GLY B CA 1
ATOM 2159 C C . GLY B 1 48 ? 2.093 -11.165 -48.088 1.00 19.06 69 GLY B C 1
ATOM 2160 O O . GLY B 1 48 ? 3.064 -11.894 -48.415 1.00 18.40 69 GLY B O 1
ATOM 2161 N N . ALA B 1 49 ? 2.017 -9.855 -48.294 1.00 18.11 70 ALA B N 1
ATOM 2162 C CA . ALA B 1 49 ? 3.033 -9.037 -48.987 1.00 18.09 70 ALA B CA 1
ATOM 2163 C C . ALA B 1 49 ? 4.309 -9.047 -48.138 1.00 19.39 70 ALA B C 1
ATOM 2164 O O . ALA B 1 49 ? 4.208 -8.935 -46.893 1.00 18.09 70 ALA B O 1
ATOM 2166 N N . GLU B 1 50 ? 5.458 -9.255 -48.773 1.00 21.53 71 GLU B N 1
ATOM 2167 C CA . GLU B 1 50 ? 6.765 -9.421 -48.080 1.00 23.07 71 GLU B CA 1
ATOM 2168 C C . GLU B 1 50 ? 7.645 -8.231 -48.413 1.00 20.04 71 GLU B C 1
ATOM 2169 O O . GLU B 1 50 ? 7.781 -7.904 -49.604 1.00 19.94 71 GLU B O 1
ATOM 2175 N N . PHE B 1 51 ? 8.178 -7.571 -47.397 1.00 18.57 72 PHE B N 1
ATOM 2176 C CA . PHE B 1 51 ? 9.027 -6.374 -47.598 1.00 18.46 72 PHE B CA 1
ATOM 2177 C C . PHE B 1 51 ? 10.429 -6.719 -47.104 1.00 18.02 72 PHE B C 1
ATOM 2178 O O . PHE B 1 51 ? 10.668 -6.686 -45.890 1.00 17.93 72 PHE B O 1
ATOM 2186 N N . THR B 1 52 ? 11.311 -7.126 -48.008 1.00 18.04 73 THR B N 1
ATOM 2187 C CA . THR B 1 52 ? 12.633 -7.677 -47.622 1.00 18.83 73 THR B CA 1
ATOM 2188 C C . THR B 1 52 ? 13.712 -6.615 -47.766 1.00 17.85 73 THR B C 1
ATOM 2189 O O . THR B 1 52 ? 13.818 -6.038 -48.817 1.00 18.05 73 THR B O 1
ATOM 2193 N N . VAL B 1 53 ? 14.477 -6.397 -46.717 1.00 18.05 74 VAL B N 1
ATOM 2194 C CA . VAL B 1 53 ? 15.758 -5.655 -46.800 1.00 18.78 74 VAL B CA 1
ATOM 2195 C C . VAL B 1 53 ? 16.881 -6.705 -46.819 1.00 20.55 74 VAL B C 1
ATOM 2196 O O . VAL B 1 53 ? 17.113 -7.329 -45.780 1.00 18.07 74 VAL B O 1
ATOM 2200 N N . ALA B 1 54 ? 17.501 -6.954 -47.978 1.00 22.72 75 ALA B N 1
ATOM 2201 C CA . ALA B 1 54 ? 18.583 -7.956 -48.131 1.00 22.79 75 ALA B CA 1
ATOM 2202 C C . ALA B 1 54 ? 19.936 -7.274 -48.348 1.00 23.77 75 ALA B C 1
ATOM 2203 O O . ALA B 1 54 ? 20.942 -7.876 -47.975 1.00 24.95 75 ALA B O 1
ATOM 2205 N N . LYS B 1 55 ? 19.972 -6.111 -48.990 1.00 25.60 76 LYS B N 1
ATOM 2206 C CA . LYS B 1 55 ? 21.244 -5.408 -49.302 1.00 26.91 76 LYS B CA 1
ATOM 2207 C C . LYS B 1 55 ? 21.015 -3.905 -49.223 1.00 24.97 76 LYS B C 1
ATOM 2208 O O . LYS B 1 55 ? 19.851 -3.474 -49.242 1.00 22.62 76 LYS B O 1
ATOM 2214 N N . GLN B 1 56 ? 22.095 -3.143 -49.119 1.00 26.74 77 GLN B N 1
ATOM 2215 C CA . GLN B 1 56 ? 22.025 -1.664 -49.002 1.00 28.49 77 GLN B CA 1
ATOM 2216 C C . GLN B 1 56 ? 21.216 -1.137 -50.193 1.00 28.12 77 GLN B C 1
ATOM 2217 O O . GLN B 1 56 ? 21.376 -1.686 -51.308 1.00 27.90 77 GLN B O 1
ATOM 2223 N N . GLY B 1 57 ? 20.351 -0.148 -49.952 1.00 26.97 78 GLY B N 1
ATOM 2224 C CA . GLY B 1 57 ? 19.487 0.449 -50.982 1.00 25.59 78 GLY B CA 1
ATOM 2225 C C . GLY B 1 57 ? 18.145 -0.247 -51.108 1.00 25.85 78 GLY B C 1
ATOM 2226 O O . GLY B 1 57 ? 17.293 0.297 -51.853 1.00 26.92 78 GLY B O 1
ATOM 2227 N N . ASP B 1 58 ? 17.934 -1.384 -50.427 1.00 26.09 79 ASP B N 1
ATOM 2228 C CA . ASP B 1 58 ? 16.644 -2.133 -50.454 1.00 26.79 79 ASP B CA 1
ATOM 2229 C C . ASP B 1 58 ? 15.588 -1.367 -49.651 1.00 23.90 79 ASP B C 1
ATOM 2230 O O . ASP B 1 58 ? 15.766 -1.194 -48.463 1.00 22.48 79 ASP B O 1
ATOM 2235 N N . ALA B 1 59 ? 14.523 -0.928 -50.302 1.00 22.54 80 ALA B N 1
ATOM 2236 C CA . ALA B 1 59 ? 13.423 -0.170 -49.680 1.00 21.89 80 ALA B CA 1
ATOM 2237 C C . ALA B 1 59 ? 12.126 -0.567 -50.368 1.00 20.65 80 ALA B C 1
ATOM 2238 O O . ALA B 1 59 ? 11.431 0.252 -50.938 1.00 20.70 80 ALA B O 1
ATOM 2240 N N . PRO B 1 60 ? 11.740 -1.851 -50.312 1.00 20.76 81 PRO B N 1
ATOM 2241 C CA . PRO B 1 60 ? 10.498 -2.287 -50.947 1.00 19.98 81 PRO B CA 1
ATOM 2242 C C . PRO B 1 60 ? 9.292 -1.545 -50.343 1.00 20.86 81 PRO B C 1
ATOM 2243 O O . PRO B 1 60 ? 9.186 -1.446 -49.121 1.00 18.93 81 PRO B O 1
ATOM 2247 N N . THR B 1 61 ? 8.428 -1.017 -51.202 1.00 20.96 82 THR B N 1
ATOM 2248 C CA . THR B 1 61 ? 7.297 -0.144 -50.819 1.00 22.44 82 THR B CA 1
ATOM 2249 C C . THR B 1 61 ? 6.118 -0.393 -51.750 1.00 23.64 82 THR B C 1
ATOM 2250 O O . THR B 1 61 ? 6.343 -0.601 -52.951 1.00 24.57 82 THR B O 1
ATOM 2254 N N . ILE B 1 62 ? 4.908 -0.355 -51.207 1.00 22.24 83 ILE B N 1
ATOM 2255 C CA . ILE B 1 62 ? 3.660 -0.375 -52.006 1.00 22.52 83 ILE B CA 1
ATOM 2256 C C . ILE B 1 62 ? 2.809 0.806 -51.549 1.00 23.18 83 ILE B C 1
ATOM 2257 O O . ILE B 1 62 ? 2.816 1.128 -50.356 1.00 20.88 83 ILE B O 1
ATOM 2262 N N . ASP B 1 63 ? 2.096 1.409 -52.488 1.00 25.56 84 ASP B N 1
ATOM 2263 C CA . ASP B 1 63 ? 1.149 2.515 -52.226 1.00 27.61 84 ASP B CA 1
ATOM 2264 C C . ASP B 1 63 ? -0.203 2.096 -52.778 1.00 24.22 84 ASP B C 1
ATOM 2265 O O . ASP B 1 63 ? -0.237 1.426 -53.807 1.00 23.28 84 ASP B O 1
ATOM 2270 N N . THR B 1 64 ? -1.279 2.515 -52.127 1.00 23.02 85 THR B N 1
ATOM 2271 C CA . THR B 1 64 ? -2.640 2.456 -52.717 1.00 21.73 85 THR B CA 1
ATOM 2272 C C . THR B 1 64 ? -2.661 3.387 -53.930 1.00 22.38 85 THR B C 1
ATOM 2273 O O . THR B 1 64 ? -2.061 4.451 -53.875 1.00 23.56 85 THR B O 1
ATOM 2277 N N . ASP B 1 65 ? -3.284 2.948 -55.013 1.00 25.42 86 ASP B N 1
ATOM 2278 C CA . ASP B 1 65 ? -3.577 3.797 -56.191 1.00 28.85 86 ASP B CA 1
ATOM 2279 C C . ASP B 1 65 ? -4.447 4.984 -55.755 1.00 28.23 86 ASP B C 1
ATOM 2280 O O . ASP B 1 65 ? -4.237 6.076 -56.283 1.00 28.43 86 ASP B O 1
ATOM 2285 N N . PHE B 1 66 ? -5.372 4.754 -54.819 1.00 24.96 87 PHE B N 1
ATOM 2286 C CA . PHE B 1 66 ? -6.412 5.720 -54.393 1.00 23.63 87 PHE B CA 1
ATOM 2287 C C . PHE B 1 66 ? -5.986 6.468 -53.127 1.00 22.77 87 PHE B C 1
ATOM 2288 O O . PHE B 1 66 ? -5.076 5.996 -52.405 1.00 22.38 87 PHE B O 1
ATOM 2296 N N . TYR B 1 67 ? -6.679 7.580 -52.863 1.00 21.04 88 TYR B N 1
ATOM 2297 C CA . TYR B 1 67 ? -6.648 8.362 -51.602 1.00 21.20 88 TYR B CA 1
ATOM 2298 C C . TYR B 1 67 ? -7.999 8.199 -50.923 1.00 19.73 88 TYR B C 1
ATOM 2299 O O . TYR B 1 67 ? -8.983 8.034 -51.668 1.00 21.94 88 TYR B O 1
ATOM 2308 N N . PHE B 1 68 ? -8.046 8.233 -49.592 1.00 18.14 89 PHE B N 1
ATOM 2309 C CA . PHE B 1 68 ? -9.315 8.319 -48.827 1.00 18.55 89 PHE B CA 1
ATOM 2310 C C . PHE B 1 68 ? -9.287 9.603 -48.005 1.00 19.04 89 PHE B C 1
ATOM 2311 O O . PHE B 1 68 ? -8.191 10.140 -47.766 1.00 19.05 89 PHE B O 1
ATOM 2319 N N . PHE B 1 69 ? -10.464 10.133 -47.680 1.00 19.32 90 PHE B N 1
ATOM 2320 C CA . PHE B 1 69 ? -10.605 11.463 -47.048 1.00 19.99 90 PHE B CA 1
ATOM 2321 C C . PHE B 1 69 ? -11.364 11.277 -45.741 1.00 20.44 90 PHE B C 1
ATOM 2322 O O . PHE B 1 69 ? -12.608 11.251 -45.785 1.00 18.49 90 PHE B O 1
ATOM 2330 N N . PHE B 1 70 ? -10.609 11.097 -44.654 1.00 19.63 91 PHE B N 1
ATOM 2331 C CA . PHE B 1 70 ? -11.067 10.644 -43.316 1.00 19.98 91 PHE B CA 1
ATOM 2332 C C . PHE B 1 70 ? -11.533 9.194 -43.411 1.00 19.25 91 PHE B C 1
ATOM 2333 O O . PHE B 1 70 ? -11.797 8.707 -44.495 1.00 19.32 91 PHE B O 1
ATOM 2341 N N . GLY B 1 71 ? -11.613 8.527 -42.274 1.00 19.43 92 GLY B N 1
ATOM 2342 C CA . GLY B 1 71 ? -12.094 7.146 -42.179 1.00 21.43 92 GLY B CA 1
ATOM 2343 C C . GLY B 1 71 ? -11.121 6.306 -41.377 1.00 22.93 92 GLY B C 1
ATOM 2344 O O . GLY B 1 71 ? -10.870 6.659 -40.210 1.00 22.90 92 GLY B O 1
ATOM 2345 N N . LYS B 1 72 ? -10.584 5.234 -41.960 1.00 22.96 93 LYS B N 1
ATOM 2346 C CA . LYS B 1 72 ? -9.927 4.171 -41.159 1.00 23.49 93 LYS B CA 1
ATOM 2347 C C . LYS B 1 72 ? -8.898 3.436 -42.005 1.00 22.03 93 LYS B C 1
ATOM 2348 O O . LYS B 1 72 ? -9.200 3.130 -43.157 1.00 21.07 93 LYS B O 1
ATOM 2354 N N . ALA B 1 73 ? -7.726 3.169 -41.447 1.00 20.45 94 ALA B N 1
ATOM 2355 C CA . ALA B 1 73 ? -6.717 2.296 -42.084 1.00 19.65 94 ALA B CA 1
ATOM 2356 C C . ALA B 1 73 ? -6.319 1.252 -41.044 1.00 17.91 94 ALA B C 1
ATOM 2357 O O . ALA B 1 73 ? -5.871 1.606 -39.976 1.00 16.59 94 ALA B O 1
ATOM 2359 N N . GLU B 1 74 ? -6.553 -0.008 -41.356 1.00 18.40 95 GLU B N 1
ATOM 2360 C CA . GLU B 1 74 ? -6.235 -1.144 -40.474 1.00 19.73 95 GLU B CA 1
ATOM 2361 C C . GLU B 1 74 ? -5.283 -2.069 -41.244 1.00 19.08 95 GLU B C 1
ATOM 2362 O O . GLU B 1 74 ? -5.627 -2.471 -42.381 1.00 17.08 95 GLU B O 1
ATOM 2368 N N . VAL B 1 75 ? -4.113 -2.353 -40.665 1.00 16.02 96 VAL B N 1
ATOM 2369 C CA . VAL B 1 75 ? -3.088 -3.188 -41.333 1.00 14.51 96 VAL B CA 1
ATOM 2370 C C . VAL B 1 75 ? -2.687 -4.307 -40.380 1.00 14.61 96 VAL B C 1
ATOM 2371 O O . VAL B 1 75 ? -2.329 -4.027 -39.233 1.00 13.90 96 VAL B O 1
ATOM 2375 N N . VAL B 1 76 ? -2.754 -5.555 -40.819 1.00 15.51 97 VAL B N 1
ATOM 2376 C CA . VAL B 1 76 ? -2.162 -6.694 -40.046 1.00 14.99 97 VAL B CA 1
ATOM 2377 C C . VAL B 1 76 ? -0.682 -6.880 -40.514 1.00 15.80 97 VAL B C 1
ATOM 2378 O O . VAL B 1 76 ? -0.557 -7.119 -41.711 1.00 13.70 97 VAL B O 1
ATOM 2382 N N . MET B 1 77 ? 0.379 -6.710 -39.651 1.00 17.81 98 MET B N 1
ATOM 2383 C CA . MET B 1 77 ? 1.844 -6.622 -39.917 1.00 19.12 98 MET B CA 1
ATOM 2384 C C . MET B 1 77 ? 2.588 -7.360 -38.803 1.00 17.62 98 MET B C 1
ATOM 2385 O O . MET B 1 77 ? 2.105 -7.491 -37.631 1.00 17.93 98 MET B O 1
ATOM 2390 N N . LYS B 1 78 ? 3.542 -8.098 -39.309 1.00 16.67 99 LYS B N 1
ATOM 2391 C CA . LYS B 1 78 ? 4.656 -8.611 -38.525 1.00 16.87 99 LYS B CA 1
ATOM 2392 C C . LYS B 1 78 ? 5.878 -7.852 -39.024 1.00 14.85 99 LYS B C 1
ATOM 2393 O O . LYS B 1 78 ? 6.174 -7.873 -40.188 1.00 14.82 99 LYS B O 1
ATOM 2399 N N . ALA B 1 79 ? 6.547 -7.155 -38.144 1.00 14.64 100 ALA B N 1
ATOM 2400 C CA . ALA B 1 79 ? 7.641 -6.248 -38.538 1.00 14.07 100 ALA B CA 1
ATOM 2401 C C . ALA B 1 79 ? 8.913 -7.050 -38.807 1.00 13.79 100 ALA B C 1
ATOM 2402 O O . ALA B 1 79 ? 9.101 -8.115 -38.249 1.00 12.66 100 ALA B O 1
ATOM 2404 N N . ALA B 1 80 ? 9.765 -6.506 -39.658 1.00 14.48 101 ALA B N 1
ATOM 2405 C CA . ALA B 1 80 ? 11.103 -7.065 -39.967 1.00 14.06 101 ALA B CA 1
ATOM 2406 C C . ALA B 1 80 ? 11.960 -6.922 -38.717 1.00 14.05 101 ALA B C 1
ATOM 2407 O O . ALA B 1 80 ? 11.878 -5.921 -38.012 1.00 13.46 101 ALA B O 1
ATOM 2409 N N . PRO B 1 81 ? 12.735 -7.951 -38.337 1.00 14.21 102 PRO B N 1
ATOM 2410 C CA . PRO B 1 81 ? 13.729 -7.809 -37.280 1.00 15.07 102 PRO B CA 1
ATOM 2411 C C . PRO B 1 81 ? 14.995 -7.166 -37.852 1.00 14.99 102 PRO B C 1
ATOM 2412 O O . PRO B 1 81 ? 15.020 -6.820 -39.041 1.00 15.17 102 PRO B O 1
ATOM 2416 N N . GLY B 1 82 ? 16.021 -7.057 -37.016 1.00 15.63 103 GLY B N 1
ATOM 2417 C CA . GLY B 1 82 ? 17.347 -6.556 -37.422 1.00 15.40 103 GLY B CA 1
ATOM 2418 C C . GLY B 1 82 ? 17.542 -5.126 -36.963 1.00 15.62 103 GLY B C 1
ATOM 2419 O O . GLY B 1 82 ? 16.616 -4.295 -37.137 1.00 15.23 103 GLY B O 1
ATOM 2420 N N . THR B 1 83 ? 18.730 -4.842 -36.439 1.00 15.59 104 THR B N 1
ATOM 2421 C CA . THR B 1 83 ? 19.153 -3.496 -35.997 1.00 15.25 104 THR B CA 1
ATOM 2422 C C . THR B 1 83 ? 18.978 -2.524 -37.158 1.00 14.93 104 THR B C 1
ATOM 2423 O O . THR B 1 83 ? 19.485 -2.803 -38.247 1.00 14.44 104 THR B O 1
ATOM 2427 N N . GLY B 1 84 ? 18.272 -1.432 -36.913 1.00 14.33 105 GLY B N 1
ATOM 2428 C CA . GLY B 1 84 ? 18.146 -0.324 -37.863 1.00 14.19 105 GLY B CA 1
ATOM 2429 C C . GLY B 1 84 ? 17.179 -0.632 -38.984 1.00 14.43 105 GLY B C 1
ATOM 2430 O O . GLY B 1 84 ? 17.026 0.227 -39.826 1.00 15.60 105 GLY B O 1
ATOM 2431 N N . VAL B 1 85 ? 16.508 -1.786 -38.989 1.00 13.87 106 VAL B N 1
ATOM 2432 C CA . VAL B 1 85 ? 15.529 -2.081 -40.071 1.00 12.75 106 VAL B CA 1
ATOM 2433 C C . VAL B 1 85 ? 14.177 -1.508 -39.650 1.00 12.90 106 VAL B C 1
ATOM 2434 O O . VAL B 1 85 ? 13.680 -1.842 -38.577 1.00 12.85 106 VAL B O 1
ATOM 2438 N N . VAL B 1 86 ? 13.623 -0.630 -40.468 1.00 12.89 107 VAL B N 1
ATOM 2439 C CA . VAL B 1 86 ? 12.338 0.046 -40.158 1.00 13.10 107 VAL B CA 1
ATOM 2440 C C . VAL B 1 86 ? 11.207 -0.655 -40.914 1.00 12.55 107 VAL B C 1
ATOM 2441 O O . VAL B 1 86 ? 11.375 -0.954 -42.082 1.00 12.92 107 VAL B O 1
ATOM 2445 N N . SER B 1 87 ? 10.113 -0.957 -40.229 1.00 12.25 108 SER B N 1
ATOM 2446 C CA . SER B 1 87 ? 8.839 -1.415 -40.826 1.00 12.57 108 SER B CA 1
ATOM 2447 C C . SER B 1 87 ? 7.838 -0.274 -40.671 1.00 12.36 108 SER B C 1
ATOM 2448 O O . SER B 1 87 ? 7.522 0.073 -39.524 1.00 12.67 108 SER B O 1
ATOM 2451 N N . SER B 1 88 ? 7.387 0.313 -41.767 1.00 12.74 109 SER B N 1
ATOM 2452 C CA . SER B 1 88 ? 6.561 1.555 -41.799 1.00 13.10 109 SER B CA 1
ATOM 2453 C C . SER B 1 88 ? 5.150 1.275 -42.314 1.00 12.98 109 SER B C 1
ATOM 2454 O O . SER B 1 88 ? 5.029 0.626 -43.360 1.00 13.13 109 SER B O 1
ATOM 2457 N N . ILE B 1 89 ? 4.139 1.781 -41.612 1.00 13.65 110 ILE B N 1
ATOM 2458 C CA . ILE B 1 89 ? 2.753 1.957 -42.131 1.00 14.69 110 ILE B CA 1
ATOM 2459 C C . ILE B 1 89 ? 2.494 3.465 -42.190 1.00 14.65 110 ILE B C 1
ATOM 2460 O O . ILE B 1 89 ? 2.468 4.087 -41.128 1.00 13.94 110 ILE B O 1
ATOM 2465 N N . VAL B 1 90 ? 2.338 4.040 -43.377 1.00 14.91 111 VAL B N 1
ATOM 2466 C CA . VAL B 1 90 ? 2.230 5.514 -43.530 1.00 15.86 111 VAL B CA 1
ATOM 2467 C C . VAL B 1 90 ? 0.925 5.890 -44.241 1.00 17.56 111 VAL B C 1
ATOM 2468 O O . VAL B 1 90 ? 0.726 5.457 -45.366 1.00 18.26 111 VAL B O 1
ATOM 2472 N N . LEU B 1 91 ? 0.118 6.758 -43.648 1.00 19.25 112 LEU B N 1
ATOM 2473 C CA . LEU B 1 91 ? -0.906 7.519 -44.390 1.00 19.06 112 LEU B CA 1
ATOM 2474 C C . LEU B 1 91 ? -0.272 8.847 -44.745 1.00 21.41 112 LEU B C 1
ATOM 2475 O O . LEU B 1 91 ? 0.308 9.478 -43.863 1.00 21.17 112 LEU B O 1
ATOM 2480 N N . GLU B 1 92 ? -0.324 9.230 -46.011 1.00 24.35 113 GLU B N 1
ATOM 2481 C CA . GLU B 1 92 ? 0.376 10.440 -46.473 1.00 26.38 113 GLU B CA 1
ATOM 2482 C C . GLU B 1 92 ? -0.486 11.136 -47.508 1.00 24.04 113 GLU B C 1
ATOM 2483 O O . GLU B 1 92 ? -0.950 10.479 -48.446 1.00 23.03 113 GLU B O 1
ATOM 2489 N N . SER B 1 93 ? -0.588 12.447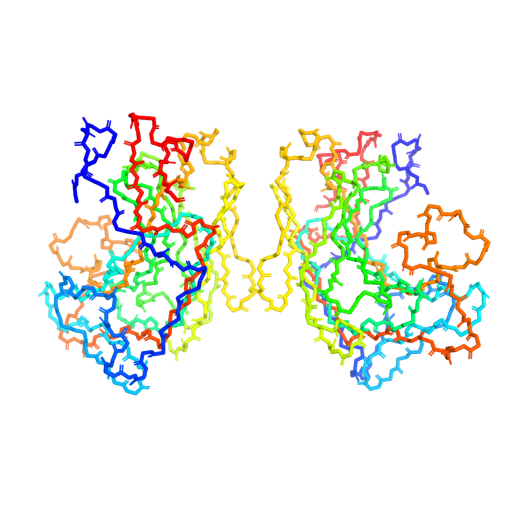 -47.374 1.00 23.67 114 SER B N 1
ATOM 2490 C CA . SER B 1 93 ? -1.246 13.326 -48.367 1.00 25.01 114 SER B CA 1
ATOM 2491 C C . SER B 1 93 ? -0.179 13.925 -49.284 1.00 24.02 114 SER B C 1
ATOM 2492 O O . SER B 1 93 ? 1.008 13.912 -48.926 1.00 21.54 114 SER B O 1
ATOM 2495 N N . ASP B 1 94 ? -0.598 14.455 -50.421 1.00 27.57 115 ASP B N 1
ATOM 2496 C CA . ASP B 1 94 ? 0.318 15.121 -51.382 1.00 30.58 115 ASP B CA 1
ATOM 2497 C C . ASP B 1 94 ? 0.863 16.426 -50.779 1.00 29.30 115 ASP B C 1
ATOM 2498 O O . ASP B 1 94 ? 1.949 16.805 -51.218 1.00 26.78 115 ASP B O 1
ATOM 2503 N N . ASP B 1 95 ? 0.178 17.046 -49.796 1.00 30.18 116 ASP B N 1
ATOM 2504 C CA . ASP B 1 95 ? 0.647 18.279 -49.096 1.00 32.88 116 ASP B CA 1
ATOM 2505 C C . ASP B 1 95 ? 1.484 17.918 -47.852 1.00 33.25 116 ASP B C 1
ATOM 2506 O O . ASP B 1 95 ? 1.792 18.836 -47.080 1.00 31.96 116 ASP B O 1
ATOM 2511 N N . LEU B 1 96 ? 1.776 16.625 -47.677 1.00 32.22 117 LEU B N 1
ATOM 2512 C CA . LEU B 1 96 ? 2.638 16.017 -46.640 1.00 31.85 117 LEU B CA 1
ATOM 2513 C C . LEU B 1 96 ? 1.969 16.061 -45.260 1.00 28.50 117 LEU B C 1
ATOM 2514 O O . LEU B 1 96 ? 2.681 16.029 -44.276 1.00 30.31 117 LEU B O 1
ATOM 2519 N N . ASP B 1 97 ? 0.646 16.062 -45.179 1.00 27.15 118 ASP B N 1
ATOM 2520 C CA . ASP B 1 97 ? -0.040 15.621 -43.946 1.00 26.06 118 ASP B CA 1
ATOM 2521 C C . ASP B 1 97 ? 0.298 14.143 -43.790 1.00 25.81 118 ASP B C 1
ATOM 2522 O O . ASP B 1 97 ? 0.465 13.459 -44.805 1.00 24.61 118 ASP B O 1
ATOM 2527 N N . GLU B 1 98 ? 0.404 13.641 -42.578 1.00 25.72 119 GLU B N 1
ATOM 2528 C CA . GLU B 1 98 ? 0.910 12.269 -42.432 1.00 23.82 119 GLU B CA 1
ATOM 2529 C C . GLU B 1 98 ? 0.554 11.691 -41.083 1.00 21.84 119 GLU B C 1
ATOM 2530 O O . GLU B 1 98 ? 0.694 12.394 -40.095 1.00 20.61 119 GLU B O 1
ATOM 2536 N N . VAL B 1 99 ? 0.177 10.425 -41.078 1.00 18.96 120 VAL B N 1
ATOM 2537 C CA . VAL B 1 99 ? 0.032 9.608 -39.853 1.00 18.76 120 VAL B CA 1
ATOM 2538 C C . VAL B 1 99 ? 0.769 8.308 -40.116 1.00 19.01 120 VAL B C 1
ATOM 2539 O O . VAL B 1 99 ? 0.651 7.780 -41.242 1.00 17.58 120 VAL B O 1
ATOM 2543 N N . ASP B 1 100 ? 1.537 7.815 -39.148 1.00 18.90 121 ASP B N 1
ATOM 2544 C CA . ASP B 1 100 ? 2.296 6.567 -39.397 1.00 19.12 121 ASP B CA 1
ATOM 2545 C C . ASP B 1 100 ? 2.480 5.744 -38.127 1.00 16.73 121 ASP B C 1
ATOM 2546 O O . ASP B 1 100 ? 2.283 6.248 -36.987 1.00 16.00 121 ASP B O 1
ATOM 2551 N N . TRP B 1 101 ? 2.828 4.490 -38.376 1.00 14.73 122 TRP B N 1
ATOM 2552 C CA . TRP B 1 101 ? 3.408 3.536 -37.417 1.00 14.09 122 TRP B CA 1
ATOM 2553 C C . TRP B 1 101 ? 4.845 3.262 -37.876 1.00 14.37 122 TRP B C 1
ATOM 2554 O O . TRP B 1 101 ? 5.059 3.149 -39.071 1.00 13.35 122 TRP B O 1
ATOM 2565 N N . GLU B 1 102 ? 5.813 3.220 -36.963 1.00 16.05 123 GLU B N 1
ATOM 2566 C CA . GLU B 1 102 ? 7.194 2.773 -37.274 1.00 16.57 123 GLU B CA 1
ATOM 2567 C C . GLU B 1 102 ? 7.577 1.672 -36.297 1.00 15.17 123 GLU B C 1
ATOM 2568 O O . GLU B 1 102 ? 7.480 1.918 -35.116 1.00 13.87 123 GLU B O 1
ATOM 2574 N N . VAL B 1 103 ? 7.987 0.502 -36.784 1.00 15.02 124 VAL B N 1
ATOM 2575 C CA . VAL B 1 103 ? 8.627 -0.517 -35.910 1.00 15.08 124 VAL B CA 1
ATOM 2576 C C . VAL B 1 103 ? 10.121 -0.561 -36.228 1.00 14.95 124 VAL B C 1
ATOM 2577 O O . VAL B 1 103 ? 10.485 -0.506 -37.404 1.00 14.37 124 VAL B O 1
ATOM 2581 N N . LEU B 1 104 ? 10.961 -0.645 -35.200 1.00 15.75 125 LEU B N 1
ATOM 2582 C CA . LEU B 1 104 ? 12.434 -0.746 -35.374 1.00 16.32 125 LEU B CA 1
ATOM 2583 C C . LEU B 1 104 ? 12.841 -2.182 -35.046 1.00 15.51 125 LEU B C 1
ATOM 2584 O O . LEU B 1 104 ? 12.408 -2.667 -34.016 1.00 14.17 125 LEU B O 1
ATOM 2589 N N . GLY B 1 105 ? 13.598 -2.835 -35.931 1.00 15.45 126 GLY B N 1
ATOM 2590 C CA . GLY B 1 105 ? 13.970 -4.258 -35.816 1.00 15.76 126 GLY B CA 1
ATOM 2591 C C . GLY B 1 105 ? 14.548 -4.588 -34.452 1.00 16.64 126 GLY B C 1
ATOM 2592 O O . GLY B 1 105 ? 14.236 -5.657 -33.925 1.00 17.42 126 GLY B O 1
ATOM 2593 N N . GLY B 1 106 ? 15.302 -3.677 -33.854 1.00 17.47 127 GLY B N 1
ATOM 2594 C CA . GLY B 1 106 ? 16.050 -3.982 -32.619 1.00 18.99 127 GLY B CA 1
ATOM 2595 C C . GLY B 1 106 ? 15.266 -3.714 -31.358 1.00 18.71 127 GLY B C 1
ATOM 2596 O O . GLY B 1 106 ? 15.693 -4.192 -30.306 1.00 20.15 127 GLY B O 1
ATOM 2597 N N . ASP B 1 107 ? 14.184 -2.948 -31.463 1.00 19.41 128 ASP B N 1
ATOM 2598 C CA . ASP B 1 107 ? 13.292 -2.560 -30.336 1.00 19.11 128 ASP B CA 1
ATOM 2599 C C . ASP B 1 107 ? 12.113 -3.539 -30.332 1.00 19.39 128 ASP B C 1
ATOM 2600 O O . ASP B 1 107 ? 11.166 -3.311 -31.106 1.00 17.72 128 ASP B O 1
ATOM 2605 N N . THR B 1 108 ? 12.175 -4.587 -29.502 1.00 18.24 129 THR B N 1
ATOM 2606 C CA . THR B 1 108 ? 11.209 -5.713 -29.527 1.00 18.79 129 THR B CA 1
ATOM 2607 C C . THR B 1 108 ? 9.972 -5.449 -28.657 1.00 17.79 129 THR B C 1
ATOM 2608 O O . THR B 1 108 ? 9.254 -6.402 -28.430 1.00 17.06 129 THR B O 1
ATOM 2612 N N . THR B 1 109 ? 9.791 -4.250 -28.114 1.00 17.03 130 THR B N 1
ATOM 2613 C CA . THR B 1 109 ? 8.810 -3.996 -27.023 1.00 18.03 130 THR B CA 1
ATOM 2614 C C . THR B 1 109 ? 7.914 -2.800 -27.355 1.00 17.39 130 THR B C 1
ATOM 2615 O O . THR B 1 109 ? 7.021 -2.511 -26.566 1.00 16.97 130 THR B O 1
ATOM 2619 N N . GLN B 1 110 ? 8.182 -2.100 -28.451 1.00 17.74 131 GLN B N 1
ATOM 2620 C CA . GLN B 1 110 ? 7.446 -0.861 -28.784 1.00 18.05 131 GLN B CA 1
ATOM 2621 C C . GLN B 1 110 ? 7.294 -0.708 -30.291 1.00 16.79 131 GLN B C 1
ATOM 2622 O O . GLN B 1 110 ? 7.989 -1.403 -31.084 1.00 16.89 131 GLN B O 1
ATOM 2628 N N . VAL B 1 111 ? 6.349 0.160 -30.628 1.00 15.77 132 VAL B N 1
ATOM 2629 C CA . VAL B 1 111 ? 6.120 0.716 -31.979 1.00 15.23 132 VAL B CA 1
ATOM 2630 C C . VAL B 1 111 ? 5.986 2.218 -31.787 1.00 14.79 132 VAL B C 1
ATOM 2631 O O . VAL B 1 111 ? 5.502 2.654 -30.761 1.00 14.22 132 VAL B O 1
ATOM 2635 N N . GLN B 1 112 ? 6.493 2.991 -32.715 1.00 16.91 133 GLN B N 1
ATOM 2636 C CA . GLN B 1 112 ? 6.412 4.465 -32.607 1.00 18.40 133 GLN B CA 1
ATOM 2637 C C . GLN B 1 112 ? 5.184 4.956 -33.379 1.00 17.76 133 GLN B C 1
ATOM 2638 O O . GLN B 1 112 ? 4.876 4.450 -34.460 1.00 17.07 133 GLN B O 1
ATOM 2644 N N . THR B 1 113 ? 4.452 5.869 -32.788 1.00 17.76 134 THR B N 1
ATOM 2645 C CA . THR B 1 113 ? 3.320 6.531 -33.460 1.00 19.38 134 THR B CA 1
ATOM 2646 C C . THR B 1 113 ? 3.822 7.914 -33.848 1.00 21.23 134 THR B C 1
ATOM 2647 O O . THR B 1 113 ? 4.631 8.486 -33.127 1.00 22.28 134 THR B O 1
ATOM 2651 N N . ASN B 1 114 ? 3.402 8.408 -34.987 1.00 22.76 135 ASN B N 1
ATOM 2652 C CA . ASN B 1 114 ? 3.913 9.704 -35.458 1.00 24.44 135 ASN B CA 1
ATOM 2653 C C . ASN B 1 114 ? 2.910 10.337 -36.406 1.00 22.22 135 ASN B C 1
ATOM 2654 O O . ASN B 1 114 ? 2.092 9.650 -36.979 1.00 21.77 135 ASN B O 1
ATOM 2659 N N . TYR B 1 115 ? 2.996 11.645 -36.537 1.00 22.77 136 TYR B N 1
ATOM 2660 C CA . TYR B 1 115 ? 2.158 12.427 -37.473 1.00 23.72 136 TYR B CA 1
ATOM 2661 C C . TYR B 1 115 ? 2.922 13.693 -37.824 1.00 24.80 136 TYR B C 1
ATOM 2662 O O . TYR B 1 115 ? 3.694 14.135 -37.018 1.00 25.98 136 TYR B O 1
ATOM 2671 N N . PHE B 1 116 ? 2.730 14.179 -39.040 1.00 30.39 137 PHE B N 1
ATOM 2672 C CA . PHE B 1 116 ? 3.209 15.487 -39.548 1.00 33.23 137 PHE B CA 1
ATOM 2673 C C . PHE B 1 116 ? 1.997 16.233 -40.112 1.00 31.40 137 PHE B C 1
ATOM 2674 O O . PHE B 1 116 ? 1.067 15.574 -40.610 1.00 28.88 137 PHE B O 1
ATOM 2682 N N . GLY B 1 117 ? 1.976 17.554 -39.942 1.00 30.83 138 GLY B N 1
ATOM 2683 C CA . GLY B 1 117 ? 1.041 18.459 -40.628 1.00 29.58 138 GLY B CA 1
ATOM 2684 C C . GLY B 1 117 ? 1.778 19.236 -41.698 1.00 28.73 138 GLY B C 1
ATOM 2685 O O . GLY B 1 117 ? 2.789 19.847 -41.365 1.00 30.71 138 GLY B O 1
ATOM 2686 N N . LYS B 1 118 ? 1.345 19.147 -42.953 1.00 28.72 139 LYS B N 1
ATOM 2687 C CA . LYS B 1 118 ? 1.875 19.977 -44.069 1.00 32.77 139 LYS B CA 1
ATOM 2688 C C . LYS B 1 118 ? 3.402 19.866 -44.164 1.00 33.12 139 LYS B C 1
ATOM 2689 O O . LYS B 1 118 ? 4.022 20.871 -44.549 1.00 35.48 139 LYS B O 1
ATOM 2695 N N . GLY B 1 119 ? 3.977 18.697 -43.868 1.00 32.62 140 GLY B N 1
ATOM 2696 C CA . GLY B 1 119 ? 5.414 18.413 -44.034 1.00 33.97 140 GLY B CA 1
ATOM 2697 C C . GLY B 1 119 ? 6.261 19.196 -43.052 1.00 36.27 140 GLY B C 1
ATOM 2698 O O . GLY B 1 119 ? 7.466 19.347 -43.312 1.00 40.44 140 GLY B O 1
ATOM 2699 N N . ASP B 1 120 ? 5.650 19.669 -41.964 1.00 37.74 141 ASP B N 1
ATOM 2700 C CA . ASP B 1 120 ? 6.313 20.473 -40.914 1.00 37.15 141 ASP B CA 1
ATOM 2701 C C . ASP B 1 120 ? 7.086 19.519 -40.006 1.00 43.30 141 ASP B C 1
ATOM 2702 O O . ASP B 1 120 ? 6.446 18.810 -39.205 1.00 39.76 141 ASP B O 1
ATOM 2707 N N . THR B 1 121 ? 8.411 19.529 -40.141 1.00 50.65 142 THR B N 1
ATOM 2708 C CA . THR B 1 121 ? 9.380 18.808 -39.276 1.00 53.77 142 THR B CA 1
ATOM 2709 C C . THR B 1 121 ? 9.680 19.681 -38.048 1.00 52.54 142 THR B C 1
ATOM 2710 O O . THR B 1 121 ? 10.278 19.151 -37.112 1.00 51.46 142 THR B O 1
ATOM 2714 N N . TYR B 1 124 ? 10.392 14.698 -30.064 1.00 98.23 145 TYR B N 1
ATOM 2715 C CA . TYR B 1 124 ? 9.230 14.616 -30.987 1.00 94.44 145 TYR B CA 1
ATOM 2716 C C . TYR B 1 124 ? 7.948 15.046 -30.277 1.00 96.78 145 TYR B C 1
ATOM 2717 O O . TYR B 1 124 ? 7.514 14.300 -29.359 1.00 91.99 145 TYR B O 1
ATOM 2726 N N . ASP B 1 125 ? 7.345 16.153 -30.727 1.00 93.57 146 ASP B N 1
ATOM 2727 C CA . ASP B 1 125 ? 5.971 16.600 -30.353 1.00 83.73 146 ASP B CA 1
ATOM 2728 C C . ASP B 1 125 ? 4.974 15.680 -31.074 1.00 69.74 146 ASP B C 1
ATOM 2729 O O . ASP B 1 125 ? 3.841 15.473 -30.573 1.00 64.22 146 ASP B O 1
ATOM 2734 N N . ARG B 1 126 ? 5.416 15.135 -32.209 1.00 56.93 147 ARG B N 1
ATOM 2735 C CA . ARG B 1 126 ? 4.590 14.346 -33.153 1.00 52.39 147 ARG B CA 1
ATOM 2736 C C . ARG B 1 126 ? 4.739 12.858 -32.825 1.00 46.01 147 ARG B C 1
ATOM 2737 O O . ARG B 1 126 ? 3.803 12.116 -33.081 1.00 37.92 147 ARG B O 1
ATOM 2745 N N . GLY B 1 127 ? 5.873 12.465 -32.230 1.00 45.69 148 GLY B N 1
ATOM 2746 C CA . GLY B 1 127 ? 6.289 11.067 -31.980 1.00 39.45 148 GLY B CA 1
ATOM 2747 C C . GLY B 1 127 ? 5.929 10.626 -30.574 1.00 36.09 148 GLY B C 1
ATOM 2748 O O . GLY B 1 127 ? 5.938 11.481 -29.661 1.00 45.68 148 GLY B O 1
ATOM 2749 N N . THR B 1 128 ? 5.527 9.369 -30.434 1.00 29.10 149 THR B N 1
ATOM 2750 C CA . THR B 1 128 ? 5.162 8.711 -29.161 1.00 28.27 149 THR B CA 1
ATOM 2751 C C . THR B 1 128 ? 5.381 7.203 -29.307 1.00 27.66 149 THR B C 1
ATOM 2752 O O . THR B 1 128 ? 4.836 6.630 -30.232 1.00 27.03 149 THR B O 1
ATOM 2756 N N . TYR B 1 129 ? 6.132 6.568 -28.416 1.00 24.55 150 TYR B N 1
ATOM 2757 C CA . TYR B 1 129 ? 6.316 5.098 -28.440 1.00 23.93 150 TYR B CA 1
ATOM 2758 C C . TYR B 1 129 ? 5.218 4.463 -27.595 1.00 22.35 150 TYR B C 1
ATOM 2759 O O . TYR B 1 129 ? 4.899 5.015 -26.550 1.00 23.15 150 TYR B O 1
ATOM 2768 N N . VAL B 1 130 ? 4.677 3.335 -28.039 1.00 21.35 151 VAL B N 1
ATOM 2769 C CA . VAL B 1 130 ? 3.658 2.583 -27.265 1.00 21.89 151 VAL B CA 1
ATOM 2770 C C . VAL B 1 130 ? 4.115 1.142 -27.156 1.00 20.99 151 VAL B C 1
ATOM 2771 O O . VAL B 1 130 ? 4.689 0.610 -28.093 1.00 19.40 151 VAL B O 1
ATOM 2775 N N . PRO B 1 131 ? 3.846 0.468 -26.014 1.00 21.90 152 PRO B N 1
ATOM 2776 C CA . PRO B 1 131 ? 4.276 -0.912 -25.829 1.00 21.73 152 PRO B CA 1
ATOM 2777 C C . PRO B 1 131 ? 3.458 -1.817 -26.754 1.00 22.71 152 PRO B C 1
ATOM 2778 O O . PRO B 1 131 ? 2.264 -1.602 -26.918 1.00 21.83 152 PRO B O 1
ATOM 2782 N N . VAL B 1 132 ? 4.132 -2.788 -27.350 1.00 22.29 153 VAL B N 1
ATOM 2783 C CA . VAL B 1 132 ? 3.505 -3.857 -28.180 1.00 22.15 153 VAL B CA 1
ATOM 2784 C C . VAL B 1 132 ? 4.402 -5.094 -28.069 1.00 20.90 153 VAL B C 1
ATOM 2785 O O . VAL B 1 132 ? 5.628 -4.959 -28.084 1.00 19.74 153 VAL B O 1
ATOM 2789 N N . ALA B 1 133 ? 3.806 -6.259 -27.897 1.00 21.99 154 ALA B N 1
ATOM 2790 C CA . ALA B 1 133 ? 4.543 -7.521 -27.667 1.00 23.24 154 ALA B CA 1
ATOM 2791 C C . ALA B 1 133 ? 5.203 -7.962 -28.969 1.00 23.11 154 ALA B C 1
ATOM 2792 O O . ALA B 1 133 ? 4.519 -8.184 -29.954 1.00 24.68 154 ALA B O 1
ATOM 2794 N N . THR B 1 134 ? 6.505 -8.129 -28.916 1.00 21.66 155 THR B N 1
ATOM 2795 C CA . THR B 1 134 ? 7.380 -8.590 -30.011 1.00 21.36 155 THR B CA 1
ATOM 2796 C C . THR B 1 134 ? 6.787 -8.309 -31.395 1.00 19.81 155 THR B C 1
ATOM 2797 O O . THR B 1 134 ? 6.610 -9.197 -32.213 1.00 18.02 155 THR B O 1
ATOM 2801 N N . PRO B 1 135 ? 6.728 -7.048 -31.843 1.00 17.62 156 PRO B N 1
ATOM 2802 C CA . PRO B 1 135 ? 6.159 -6.771 -33.153 1.00 17.16 156 PRO B CA 1
ATOM 2803 C C . PRO B 1 135 ? 6.883 -7.445 -34.330 1.00 17.04 156 PRO B C 1
ATOM 2804 O O . PRO B 1 135 ? 6.225 -7.616 -35.329 1.00 16.25 156 PRO B O 1
ATOM 2808 N N . GLN B 1 136 ? 8.147 -7.843 -34.172 1.00 17.42 157 GLN B N 1
ATOM 2809 C CA . GLN B 1 136 ? 8.951 -8.547 -35.211 1.00 18.71 157 GLN B CA 1
ATOM 2810 C C . GLN B 1 136 ? 8.647 -10.045 -35.232 1.00 18.83 157 GLN B C 1
ATOM 2811 O O . GLN B 1 136 ? 9.011 -10.662 -36.190 1.00 19.92 157 GLN B O 1
ATOM 2817 N N . GLU B 1 137 ? 8.007 -10.607 -34.224 1.00 22.54 158 GLU B N 1
ATOM 2818 C CA . GLU B 1 137 ? 7.852 -12.076 -34.099 1.00 26.86 158 GLU B CA 1
ATOM 2819 C C . GLU B 1 137 ? 6.368 -12.475 -34.124 1.00 26.16 158 GLU B C 1
ATOM 2820 O O . GLU B 1 137 ? 6.084 -13.685 -34.196 1.00 30.27 158 GLU B O 1
ATOM 2826 N N . THR B 1 138 ? 5.439 -11.528 -34.041 1.00 22.20 159 THR B N 1
ATOM 2827 C CA . THR B 1 138 ? 3.976 -11.787 -34.068 1.00 23.24 159 THR B CA 1
ATOM 2828 C C . THR B 1 138 ? 3.300 -10.775 -34.989 1.00 20.94 159 THR B C 1
ATOM 2829 O O . THR B 1 138 ? 3.782 -9.654 -35.071 1.00 21.40 159 THR B O 1
ATOM 2833 N N . PHE B 1 139 ? 2.198 -11.148 -35.618 1.00 18.52 160 PHE B N 1
ATOM 2834 C CA . PHE B 1 139 ? 1.299 -10.214 -36.340 1.00 17.05 160 PHE B CA 1
ATOM 2835 C C . PHE B 1 139 ? 0.465 -9.442 -35.324 1.00 16.75 160 PHE B C 1
ATOM 2836 O O . PHE B 1 139 ? 0.074 -10.006 -34.276 1.00 18.43 160 PHE B O 1
ATOM 2844 N N . HIS B 1 140 ? 0.245 -8.167 -35.604 1.00 15.38 161 HIS B N 1
ATOM 2845 C CA . HIS B 1 140 ? -0.643 -7.299 -34.803 1.00 14.55 161 HIS B CA 1
ATOM 2846 C C . HIS B 1 140 ? -1.521 -6.560 -35.783 1.00 14.49 161 HIS B C 1
ATOM 2847 O O . HIS B 1 140 ? -1.099 -6.391 -36.936 1.00 13.98 161 HIS B O 1
ATOM 2854 N N . THR B 1 141 ? -2.676 -6.109 -35.319 1.00 13.92 162 THR B N 1
ATOM 2855 C CA . THR B 1 141 ? -3.571 -5.262 -36.125 1.00 13.68 162 THR B CA 1
ATOM 2856 C C . THR B 1 141 ? -3.276 -3.811 -35.762 1.00 13.66 162 THR B C 1
ATOM 2857 O O . THR B 1 141 ? -3.512 -3.419 -34.612 1.00 14.24 162 THR B O 1
ATOM 2861 N N . TYR B 1 142 ? -2.757 -3.051 -36.703 1.00 13.21 163 TYR B N 1
ATOM 2862 C CA . TYR B 1 142 ? -2.451 -1.625 -36.496 1.00 12.84 163 TYR B CA 1
ATOM 2863 C C . TYR B 1 142 ? -3.589 -0.838 -37.121 1.00 12.49 163 TYR B C 1
ATOM 2864 O O . TYR B 1 142 ? -3.791 -0.930 -38.354 1.00 11.66 163 TYR B O 1
ATOM 2873 N N . THR B 1 143 ? -4.308 -0.099 -36.285 1.00 12.72 164 THR B N 1
ATOM 2874 C CA . THR B 1 143 ? -5.502 0.647 -36.731 1.00 13.69 164 THR B CA 1
ATOM 2875 C C . THR B 1 143 ? -5.282 2.139 -36.516 1.00 13.06 164 THR B C 1
ATOM 2876 O O . THR B 1 143 ? -4.897 2.524 -35.426 1.00 11.31 164 THR B O 1
ATOM 2880 N N . ILE B 1 144 ? -5.590 2.926 -37.530 1.00 14.55 165 ILE B N 1
ATOM 2881 C CA . ILE B 1 144 ? -5.672 4.404 -37.439 1.00 16.01 165 ILE B CA 1
ATOM 2882 C C . ILE B 1 144 ? -7.108 4.798 -37.731 1.00 17.64 165 ILE B C 1
ATOM 2883 O O . ILE B 1 144 ? -7.520 4.611 -38.863 1.00 20.03 165 ILE B O 1
ATOM 2888 N N . ASP B 1 145 ? -7.817 5.339 -36.746 1.00 18.49 166 ASP B N 1
ATOM 2889 C CA . ASP B 1 145 ? -9.131 5.987 -36.953 1.00 18.64 166 ASP B CA 1
ATOM 2890 C C . ASP B 1 145 ? -8.850 7.471 -37.168 1.00 18.35 166 ASP B C 1
ATOM 2891 O O . ASP B 1 145 ? -8.215 8.084 -36.335 1.00 17.90 166 ASP B O 1
ATOM 2896 N N . TRP B 1 146 ? -9.303 8.018 -38.278 1.00 18.38 167 TRP B N 1
ATOM 2897 C CA . TRP B 1 146 ? -8.956 9.384 -38.703 1.00 19.21 167 TRP B CA 1
ATOM 2898 C C . TRP B 1 146 ? -10.240 10.177 -38.973 1.00 20.94 167 TRP B C 1
ATOM 2899 O O . TRP B 1 146 ? -10.940 9.905 -39.936 1.00 22.17 167 TRP B O 1
ATOM 2910 N N . THR B 1 147 ? -10.541 11.138 -38.121 1.00 23.44 168 THR B N 1
ATOM 2911 C CA . THR B 1 147 ? -11.710 12.036 -38.261 1.00 23.98 168 THR B CA 1
ATOM 2912 C C . THR B 1 147 ? -11.203 13.466 -38.223 1.00 24.88 168 THR B C 1
ATOM 2913 O O . THR B 1 147 ? -10.034 13.657 -37.888 1.00 25.45 168 THR B O 1
ATOM 2917 N N . LYS B 1 148 ? -12.070 14.421 -38.539 1.00 27.24 169 LYS B N 1
ATOM 2918 C CA . LYS B 1 148 ? -11.746 15.866 -38.473 1.00 28.68 169 LYS B CA 1
ATOM 2919 C C . LYS B 1 148 ? -11.535 16.254 -37.004 1.00 28.49 169 LYS B C 1
ATOM 2920 O O . LYS B 1 148 ? -10.926 17.285 -36.753 1.00 30.95 169 LYS B O 1
ATOM 2922 N N . ASP B 1 149 ? -11.981 15.434 -36.061 1.00 27.13 170 ASP B N 1
ATOM 2923 C CA . ASP B 1 149 ? -11.895 15.763 -34.617 1.00 28.54 170 ASP B CA 1
ATOM 2924 C C . ASP B 1 149 ? -10.655 15.116 -34.006 1.00 26.26 170 ASP B C 1
ATOM 2925 O O . ASP B 1 149 ? -10.116 15.711 -33.075 1.00 23.38 170 ASP B O 1
ATOM 2930 N N . ALA B 1 150 ? -10.239 13.934 -34.470 1.00 24.18 171 ALA B N 1
ATOM 2931 C CA . ALA B 1 150 ? -9.150 13.185 -33.813 1.00 22.15 171 ALA B CA 1
ATOM 2932 C C . ALA B 1 150 ? -8.546 12.111 -34.720 1.00 20.49 171 ALA B C 1
ATOM 2933 O O . ALA B 1 150 ? -9.263 11.487 -35.485 1.00 19.61 171 ALA B O 1
ATOM 2935 N N . VAL B 1 151 ? -7.260 11.863 -34.546 1.00 18.79 172 VAL B N 1
ATOM 2936 C CA . VAL B 1 151 ? -6.587 10.625 -35.000 1.00 17.64 172 VAL B CA 1
ATOM 2937 C C . VAL B 1 151 ? -6.440 9.695 -33.794 1.00 16.58 172 VAL B C 1
ATOM 2938 O O . VAL B 1 151 ? -5.898 10.107 -32.802 1.00 14.27 172 VAL B O 1
ATOM 2942 N N . THR B 1 152 ? -6.891 8.461 -33.913 1.00 17.05 173 THR B N 1
ATOM 2943 C CA . THR B 1 152 ? -6.761 7.441 -32.858 1.00 17.76 173 THR B CA 1
ATOM 2944 C C . THR B 1 152 ? -5.926 6.293 -33.416 1.00 17.75 173 THR B C 1
ATOM 2945 O O . THR B 1 152 ? -6.267 5.771 -34.473 1.00 18.87 173 THR B O 1
ATOM 2949 N N . TRP B 1 153 ? -4.854 5.942 -32.729 1.00 16.12 174 TRP B N 1
ATOM 2950 C CA . TRP B 1 153 ? -4.045 4.744 -33.012 1.00 15.32 174 TRP B CA 1
ATOM 2951 C C . TRP B 1 153 ? -4.547 3.617 -32.118 1.00 15.15 174 TRP B C 1
ATOM 2952 O O . TRP B 1 153 ? -4.719 3.862 -30.930 1.00 15.55 174 TRP B O 1
ATOM 2963 N N . SER B 1 154 ? -4.719 2.430 -32.671 1.00 14.52 175 SER B N 1
ATOM 2964 C CA . SER B 1 154 ? -5.107 1.213 -31.927 1.00 15.37 175 SER B CA 1
ATOM 2965 C C . SER B 1 154 ? -4.202 0.042 -32.300 1.00 13.52 175 SER B C 1
ATOM 2966 O O . SER B 1 154 ? -3.826 -0.050 -33.469 1.00 11.67 175 SER B O 1
ATOM 2969 N N . ILE B 1 155 ? -3.974 -0.856 -31.348 1.00 13.74 176 ILE B N 1
ATOM 2970 C CA . ILE B 1 155 ? -3.237 -2.132 -31.580 1.00 15.43 176 ILE B CA 1
ATOM 2971 C C . ILE B 1 155 ? -4.098 -3.273 -31.039 1.00 15.28 176 ILE B C 1
ATOM 2972 O O . ILE B 1 155 ? -4.402 -3.237 -29.856 1.00 14.87 176 ILE B O 1
ATOM 2977 N N . ASP B 1 156 ? -4.476 -4.231 -31.890 1.00 16.81 177 ASP B N 1
ATOM 2978 C CA . ASP B 1 156 ? -5.283 -5.413 -31.491 1.00 18.82 177 ASP B CA 1
ATOM 2979 C C . ASP B 1 156 ? -6.548 -4.955 -30.756 1.00 20.07 177 ASP B C 1
ATOM 2980 O O . ASP B 1 156 ? -6.918 -5.580 -29.774 1.00 23.02 177 ASP B O 1
ATOM 2985 N N . GLY B 1 157 ? -7.179 -3.883 -31.215 1.00 21.12 178 GLY B N 1
ATOM 2986 C CA . GLY B 1 157 ? -8.459 -3.411 -30.660 1.00 21.57 178 GLY B CA 1
ATOM 2987 C C . GLY B 1 157 ? -8.303 -2.477 -29.468 1.00 20.89 178 GLY B C 1
ATOM 2988 O O . GLY B 1 157 ? -9.333 -2.003 -28.983 1.00 23.66 178 GLY B O 1
ATOM 2989 N N . ALA B 1 158 ? -7.094 -2.166 -29.005 1.00 19.30 179 ALA B N 1
ATOM 2990 C CA . ALA B 1 158 ? -6.896 -1.342 -27.789 1.00 18.04 179 ALA B CA 1
ATOM 2991 C C . ALA B 1 158 ? -6.389 0.042 -28.186 1.00 17.81 179 ALA B C 1
ATOM 2992 O O . ALA B 1 158 ? -5.394 0.125 -28.899 1.00 17.33 179 ALA B O 1
ATOM 2994 N N . VAL B 1 159 ? -7.052 1.110 -27.753 1.00 17.19 180 VAL B N 1
ATOM 2995 C CA . VAL B 1 159 ? -6.573 2.476 -28.110 1.00 15.67 180 VAL B CA 1
ATOM 2996 C C . VAL B 1 159 ? -5.211 2.684 -27.443 1.00 15.22 180 VAL B C 1
ATOM 2997 O O . VAL B 1 159 ? -5.100 2.392 -26.240 1.00 14.07 180 VAL B O 1
ATOM 3001 N N . VAL B 1 160 ? -4.200 3.136 -28.189 1.00 15.39 181 VAL B N 1
ATOM 3002 C CA . VAL B 1 160 ? -2.841 3.384 -27.616 1.00 15.39 181 VAL B CA 1
ATOM 3003 C C . VAL B 1 160 ? -2.482 4.869 -27.684 1.00 15.47 181 VAL B C 1
ATOM 3004 O O . VAL B 1 160 ? -1.576 5.254 -26.946 1.00 15.47 181 VAL B O 1
ATOM 3008 N N . ARG B 1 161 ? -3.134 5.663 -28.540 1.00 15.37 182 ARG B N 1
ATOM 3009 C CA . ARG B 1 161 ? -2.862 7.119 -28.636 1.00 15.72 182 ARG B CA 1
ATOM 3010 C C . ARG B 1 161 ? -4.033 7.841 -29.302 1.00 16.95 182 ARG B C 1
ATOM 3011 O O . ARG B 1 161 ? -4.560 7.322 -30.285 1.00 15.52 182 ARG B O 1
ATOM 3019 N N . THR B 1 162 ? -4.349 9.047 -28.827 1.00 18.31 183 THR B N 1
ATOM 3020 C CA . THR B 1 162 ? -5.325 9.957 -29.461 1.00 19.90 183 THR B CA 1
ATOM 3021 C C . THR B 1 162 ? -4.678 11.314 -29.682 1.00 19.88 183 THR B C 1
ATOM 3022 O O . THR B 1 162 ? -4.160 11.887 -28.720 1.00 22.24 183 THR B O 1
ATOM 3026 N N . LEU B 1 163 ? -4.697 11.796 -30.913 1.00 19.24 184 LEU B N 1
ATOM 3027 C CA . LEU B 1 163 ? -4.346 13.189 -31.261 1.00 18.96 184 LEU B CA 1
ATOM 3028 C C . LEU B 1 163 ? -5.650 13.940 -31.546 1.00 19.03 184 LEU B C 1
ATOM 3029 O O . LEU B 1 163 ? -6.327 13.607 -32.522 1.00 16.82 184 LEU B O 1
ATOM 3034 N N . THR B 1 164 ? -6.018 14.888 -30.692 1.00 19.39 185 THR B N 1
ATOM 3035 C CA . THR B 1 164 ? -7.196 15.759 -30.932 1.00 20.37 185 THR B CA 1
ATOM 3036 C C . THR B 1 164 ? -6.772 16.905 -31.858 1.00 21.77 185 THR B C 1
ATOM 3037 O O . THR B 1 164 ? -5.575 17.254 -31.891 1.00 21.17 185 THR B O 1
ATOM 3041 N N . TYR B 1 165 ? -7.735 17.432 -32.605 1.00 24.20 186 TYR B N 1
ATOM 3042 C CA . TYR B 1 165 ? -7.541 18.525 -33.581 1.00 27.49 186 TYR B CA 1
ATOM 3043 C C . TYR B 1 165 ? -6.748 19.657 -32.929 1.00 29.21 186 TYR B C 1
ATOM 3044 O O . TYR B 1 165 ? -5.777 20.113 -33.567 1.00 27.70 186 TYR B O 1
ATOM 3053 N N . ASN B 1 166 ? -7.156 20.087 -31.724 1.00 33.18 187 ASN B N 1
ATOM 3054 C CA . ASN B 1 166 ? -6.525 21.242 -31.028 1.00 39.09 187 ASN B CA 1
ATOM 3055 C C . ASN B 1 166 ? -5.109 20.875 -30.560 1.00 39.32 187 ASN B C 1
ATOM 3056 O O . ASN B 1 166 ? -4.242 21.781 -30.636 1.00 39.04 187 ASN B O 1
ATOM 3061 N N . ASP B 1 167 ? -4.868 19.614 -30.150 1.00 38.72 188 ASP B N 1
ATOM 3062 C CA . ASP B 1 167 ? -3.530 19.100 -29.723 1.00 36.47 188 ASP B CA 1
ATOM 3063 C C . ASP B 1 167 ? -2.490 19.334 -30.826 1.00 35.29 188 ASP B C 1
ATOM 3064 O O . ASP B 1 167 ? -1.299 19.479 -30.503 1.00 37.63 188 ASP B O 1
ATOM 3069 N N . ALA B 1 168 ? -2.905 19.380 -32.088 1.00 34.58 189 ALA B N 1
ATOM 3070 C CA . ALA B 1 168 ? -1.971 19.451 -33.232 1.00 35.40 189 ALA B CA 1
ATOM 3071 C C . ALA B 1 168 ? -1.740 20.894 -33.695 1.00 35.27 189 ALA B C 1
ATOM 3072 O O . ALA B 1 168 ? -2.271 21.238 -34.767 1.00 32.26 189 ALA B O 1
ATOM 3074 N N . LYS B 1 169 ? -0.913 21.679 -32.982 1.00 39.46 190 LYS B N 1
ATOM 3075 C CA . LYS B 1 169 ? -0.649 23.136 -33.247 1.00 45.53 190 LYS B CA 1
ATOM 3076 C C . LYS B 1 169 ? -1.972 23.862 -33.549 1.00 41.95 190 LYS B C 1
ATOM 3077 O O . LYS B 1 169 ? -2.057 24.543 -34.589 1.00 39.79 190 LYS B O 1
ATOM 3083 N N . GLY B 1 170 ? -2.983 23.680 -32.694 1.00 42.16 191 GLY B N 1
ATOM 3084 C CA . GLY B 1 170 ? -4.320 24.290 -32.828 1.00 42.87 191 GLY B CA 1
ATOM 3085 C C . GLY B 1 170 ? -5.008 23.945 -34.136 1.00 41.13 191 GLY B C 1
ATOM 3086 O O . GLY B 1 170 ? -5.852 24.739 -34.598 1.00 43.37 191 GLY B O 1
ATOM 3087 N N . GLY B 1 171 ? -4.705 22.785 -34.705 1.00 40.95 192 GLY B N 1
ATOM 3088 C CA . GLY B 1 171 ? -5.354 22.319 -35.943 1.00 41.28 192 GLY B CA 1
ATOM 3089 C C . GLY B 1 171 ? -4.533 22.658 -37.168 1.00 38.80 192 GLY B C 1
ATOM 3090 O O . GLY B 1 171 ? -4.759 22.027 -38.219 1.00 34.54 192 GLY B O 1
ATOM 3091 N N . THR B 1 172 ? -3.598 23.602 -37.040 1.00 38.79 193 THR B N 1
ATOM 3092 C CA . THR B 1 172 ? -2.701 24.012 -38.150 1.00 39.99 193 THR B CA 1
ATOM 3093 C C . THR B 1 172 ? -1.810 22.839 -38.567 1.00 38.11 193 THR B C 1
ATOM 3094 O O . THR B 1 172 ? -1.304 22.910 -39.697 1.00 36.28 193 THR B O 1
ATOM 3098 N N . ARG B 1 173 ? -1.624 21.818 -37.723 1.00 32.53 194 ARG B N 1
ATOM 3099 C CA . ARG B 1 173 ? -0.781 20.656 -38.085 1.00 31.33 194 ARG B CA 1
ATOM 3100 C C . ARG B 1 173 ? -1.586 19.347 -38.023 1.00 28.93 194 ARG B C 1
ATOM 3101 O O . ARG B 1 173 ? -0.963 18.300 -38.107 1.00 27.75 194 ARG B O 1
ATOM 3109 N N . PHE B 1 174 ? -2.916 19.398 -37.986 1.00 26.15 195 PHE B N 1
ATOM 3110 C CA . PHE B 1 174 ? -3.763 18.184 -37.968 1.00 26.81 195 PHE B CA 1
ATOM 3111 C C . PHE B 1 174 ? -3.858 17.616 -39.388 1.00 28.27 195 PHE B C 1
ATOM 3112 O O . PHE B 1 174 ? -4.162 18.334 -40.327 1.00 28.17 195 PHE B O 1
ATOM 3120 N N . PRO B 1 175 ? -3.556 16.320 -39.620 1.00 27.90 196 PRO B N 1
ATOM 3121 C CA . PRO B 1 175 ? -3.710 15.726 -40.946 1.00 26.70 196 PRO B CA 1
ATOM 3122 C C . PRO B 1 175 ? -5.179 15.851 -41.369 1.00 24.18 196 PRO B C 1
ATOM 3123 O O . PRO B 1 175 ? -6.009 15.381 -40.667 1.00 20.69 196 PRO B O 1
ATOM 3127 N N . GLN B 1 176 ? -5.466 16.493 -42.489 1.00 24.50 197 GLN B N 1
ATOM 3128 C CA . GLN B 1 176 ? -6.874 16.795 -42.884 1.00 27.04 197 GLN B CA 1
ATOM 3129 C C . GLN B 1 176 ? -6.987 16.871 -44.408 1.00 25.39 197 GLN B C 1
ATOM 3130 O O . GLN B 1 176 ? -7.768 17.663 -44.899 1.00 23.78 197 GLN B O 1
ATOM 3136 N N . THR B 1 177 ? -6.134 16.170 -45.136 1.00 24.71 198 THR B N 1
ATOM 3137 C CA . THR B 1 177 ? -6.198 16.150 -46.609 1.00 23.71 198 THR B CA 1
ATOM 3138 C C . THR B 1 177 ? -6.266 14.699 -47.026 1.00 22.92 198 THR B C 1
ATOM 3139 O O . THR B 1 177 ? -5.939 13.831 -46.234 1.00 20.57 198 THR B O 1
ATOM 3143 N N . PRO B 1 178 ? -6.697 14.406 -48.269 1.00 21.46 199 PRO B N 1
ATOM 3144 C CA . PRO B 1 178 ? -6.849 13.031 -48.716 1.00 20.52 199 PRO B CA 1
ATOM 3145 C C . PRO B 1 178 ? -5.484 12.345 -48.636 1.00 20.23 199 PRO B C 1
ATOM 3146 O O . PRO B 1 178 ? -4.521 12.912 -49.081 1.00 18.85 199 PRO B O 1
ATOM 3150 N N . MET B 1 179 ? -5.444 11.136 -48.080 1.00 19.86 200 MET B N 1
ATOM 3151 C CA . MET B 1 179 ? -4.172 10.414 -47.857 1.00 20.42 200 MET B CA 1
ATOM 3152 C C . MET B 1 179 ? -4.199 9.058 -48.550 1.00 19.67 200 MET B C 1
ATOM 3153 O O . MET B 1 179 ? -5.259 8.467 -48.652 1.00 18.94 200 MET B O 1
ATOM 3158 N N . ARG B 1 180 ? -3.041 8.595 -48.994 1.00 22.30 201 ARG B N 1
ATOM 3159 C CA . ARG B 1 180 ? -2.882 7.208 -49.489 1.00 22.53 201 ARG B CA 1
ATOM 3160 C C . ARG B 1 180 ? -2.117 6.410 -48.434 1.00 20.60 201 ARG B C 1
ATOM 3161 O O . ARG B 1 180 ? -1.534 7.005 -47.520 1.00 18.48 201 ARG B O 1
ATOM 3169 N N . LEU B 1 181 ? -2.270 5.096 -48.464 1.00 19.50 202 LEU B N 1
ATOM 3170 C CA . LEU B 1 181 ? -1.602 4.175 -47.520 1.00 18.25 202 LEU B CA 1
ATOM 3171 C C . LEU B 1 181 ? -0.321 3.684 -48.203 1.00 18.67 202 LEU B C 1
ATOM 3172 O O . LEU B 1 181 ? -0.401 3.286 -49.348 1.00 18.15 202 LEU B O 1
ATOM 3177 N N . ARG B 1 182 ? 0.833 3.834 -47.557 1.00 20.07 203 ARG B N 1
ATOM 3178 C CA . ARG B 1 182 ? 2.142 3.325 -48.053 1.00 20.44 203 ARG B CA 1
ATOM 3179 C C . ARG B 1 182 ? 2.615 2.248 -47.073 1.00 17.35 203 ARG B C 1
ATOM 3180 O O . ARG B 1 182 ? 2.551 2.478 -45.873 1.00 15.90 203 ARG B O 1
ATOM 3188 N N . LEU B 1 183 ? 3.029 1.091 -47.562 1.00 15.71 204 LEU B N 1
ATOM 3189 C CA . LEU B 1 183 ? 3.593 0.026 -46.693 1.00 15.25 204 LEU B CA 1
ATOM 3190 C C . LEU B 1 183 ? 5.007 -0.244 -47.157 1.00 14.91 204 LEU B C 1
ATOM 3191 O O . LEU B 1 183 ? 5.229 -0.303 -48.395 1.00 14.66 204 LEU B O 1
ATOM 3196 N N . GLY B 1 184 ? 5.917 -0.457 -46.222 1.00 14.40 205 GLY B N 1
ATOM 3197 C CA . GLY B 1 184 ? 7.323 -0.601 -46.634 1.00 15.34 205 GLY B CA 1
ATOM 3198 C C . GLY B 1 184 ? 8.271 -0.842 -45.486 1.00 15.48 205 GLY B C 1
ATOM 3199 O O . GLY B 1 184 ? 7.947 -0.529 -44.323 1.00 15.27 205 GLY B O 1
ATOM 3200 N N . SER B 1 185 ? 9.404 -1.426 -45.836 1.00 15.75 206 SER B N 1
ATOM 3201 C CA . SER B 1 185 ? 10.553 -1.664 -44.949 1.00 15.56 206 SER B CA 1
ATOM 3202 C C . SER B 1 185 ? 11.760 -1.007 -45.608 1.00 15.28 206 SER B C 1
ATOM 3203 O O . SER B 1 185 ? 11.760 -0.832 -46.850 1.00 15.37 206 SER B O 1
ATOM 3206 N N . TRP B 1 186 ? 12.723 -0.622 -44.799 1.00 14.40 207 TRP B N 1
ATOM 3207 C CA . TRP B 1 186 ? 13.932 0.081 -45.277 1.00 15.35 207 TRP B CA 1
ATOM 3208 C C . TRP B 1 186 ? 14.952 0.078 -44.146 1.00 15.50 207 TRP B C 1
ATOM 3209 O O . TRP B 1 186 ? 14.562 -0.142 -42.979 1.00 14.35 207 TRP B O 1
ATOM 3220 N N . ALA B 1 187 ? 16.209 0.325 -44.481 1.00 15.39 208 ALA B N 1
ATOM 3221 C CA . ALA B 1 187 ? 17.272 0.361 -43.463 1.00 15.97 208 ALA B CA 1
ATOM 3222 C C . ALA B 1 187 ? 17.400 1.791 -42.939 1.00 16.16 208 ALA B C 1
ATOM 3223 O O . ALA B 1 187 ? 18.047 2.572 -43.589 1.00 15.71 208 ALA B O 1
ATOM 3225 N N . GLY B 1 188 ? 16.790 2.098 -41.800 1.00 15.78 209 GLY B N 1
ATOM 3226 C CA . GLY B 1 188 ? 17.042 3.351 -41.073 1.00 16.95 209 GLY B CA 1
ATOM 3227 C C . GLY B 1 188 ? 18.506 3.429 -40.706 1.00 18.06 209 GLY B C 1
ATOM 3228 O O . GLY B 1 188 ? 19.051 4.543 -40.628 1.00 17.44 209 GLY B O 1
ATOM 3229 N N . GLY B 1 189 ? 19.117 2.269 -40.502 1.00 17.95 210 GLY B N 1
ATOM 3230 C CA . GLY B 1 189 ? 20.505 2.151 -40.048 1.00 20.63 210 GLY B CA 1
ATOM 3231 C C . GLY B 1 189 ? 21.482 1.980 -41.195 1.00 21.37 210 GLY B C 1
ATOM 3232 O O . GLY B 1 189 ? 22.581 1.525 -40.925 1.00 19.71 210 GLY B O 1
ATOM 3233 N N . ASP B 1 190 ? 21.077 2.285 -42.431 1.00 24.31 211 ASP B N 1
ATOM 3234 C CA . ASP B 1 190 ? 21.972 2.403 -43.614 1.00 24.01 211 ASP B CA 1
ATOM 3235 C C . ASP B 1 190 ? 23.133 3.322 -43.242 1.00 23.33 211 ASP B C 1
ATOM 3236 O O . ASP B 1 190 ? 22.909 4.427 -42.759 1.00 20.30 211 ASP B O 1
ATOM 3241 N N . PRO B 1 191 ? 24.403 2.889 -43.389 1.00 26.19 212 PRO B N 1
ATOM 3242 C CA . PRO B 1 191 ? 25.543 3.743 -43.028 1.00 28.37 212 PRO B CA 1
ATOM 3243 C C . PRO B 1 191 ? 25.551 5.098 -43.768 1.00 29.96 212 PRO B C 1
ATOM 3244 O O . PRO B 1 191 ? 26.005 6.081 -43.231 1.00 33.03 212 PRO B O 1
ATOM 3248 N N . SER B 1 192 ? 24.971 5.151 -44.959 1.00 30.92 213 SER B N 1
ATOM 3249 C CA . SER B 1 192 ? 24.845 6.397 -45.754 1.00 34.27 213 SER B CA 1
ATOM 3250 C C . SER B 1 192 ? 23.765 7.339 -45.188 1.00 33.87 213 SER B C 1
ATOM 3251 O O . SER B 1 192 ? 23.598 8.416 -45.742 1.00 38.35 213 SER B O 1
ATOM 3254 N N . ASN B 1 193 ? 23.041 6.976 -44.133 1.00 32.49 214 ASN B N 1
ATOM 3255 C CA . ASN B 1 193 ? 21.990 7.859 -43.563 1.00 30.69 214 ASN B CA 1
ATOM 3256 C C . ASN B 1 193 ? 22.638 8.845 -42.599 1.00 29.75 214 ASN B C 1
ATOM 3257 O O . ASN B 1 193 ? 23.720 8.603 -42.078 1.00 27.35 214 ASN B O 1
ATOM 3262 N N . PRO B 1 194 ? 21.969 9.976 -42.297 1.00 30.04 215 PRO B N 1
ATOM 3263 C CA . PRO B 1 194 ? 22.408 10.860 -41.219 1.00 31.77 215 PRO B CA 1
ATOM 3264 C C . PRO B 1 194 ? 22.529 10.089 -39.901 1.00 33.16 215 PRO B C 1
ATOM 3265 O O . PRO B 1 194 ? 21.696 9.241 -39.686 1.00 35.37 215 PRO B O 1
ATOM 3269 N N . LYS B 1 195 ? 23.499 10.452 -39.051 1.00 34.75 216 LYS B N 1
ATOM 3270 C CA . LYS B 1 195 ? 23.687 9.894 -37.684 1.00 37.30 216 LYS B CA 1
ATOM 3271 C C . LYS B 1 195 ? 22.358 9.901 -36.922 1.00 33.40 216 LYS B C 1
ATOM 3272 O O . LYS B 1 195 ? 22.082 8.901 -36.271 1.00 32.56 216 LYS B O 1
ATOM 3278 N N . GLY B 1 196 ? 21.578 10.978 -37.015 1.00 30.33 217 GLY B N 1
ATOM 3279 C CA . GLY B 1 196 ? 20.288 11.141 -36.321 1.00 29.19 217 GLY B CA 1
ATOM 3280 C C . GLY B 1 196 ? 19.300 10.044 -36.688 1.00 28.09 217 GLY B C 1
ATOM 3281 O O . GLY B 1 196 ? 18.587 9.555 -35.793 1.00 23.86 217 GLY B O 1
ATOM 3282 N N . THR B 1 197 ? 19.246 9.673 -37.968 1.00 27.73 218 THR B N 1
ATOM 3283 C CA . THR B 1 197 ? 18.336 8.613 -38.473 1.00 27.15 218 THR B CA 1
ATOM 3284 C C . THR B 1 197 ? 18.825 7.260 -37.944 1.00 25.42 218 THR B C 1
ATOM 3285 O O . THR B 1 197 ? 17.995 6.485 -37.469 1.00 22.93 218 THR B O 1
ATOM 3289 N N . ILE B 1 198 ? 20.132 7.004 -38.007 1.00 25.29 219 ILE B N 1
ATOM 3290 C CA . ILE B 1 198 ? 20.723 5.703 -37.578 1.00 25.90 219 ILE B CA 1
ATOM 3291 C C . ILE B 1 198 ? 20.416 5.495 -36.093 1.00 25.48 219 ILE B C 1
ATOM 3292 O O . ILE B 1 198 ? 19.946 4.419 -35.740 1.00 23.06 219 ILE B O 1
ATOM 3297 N N . GLU B 1 199 ? 20.647 6.522 -35.280 1.00 29.01 220 GLU B N 1
ATOM 3298 C CA . GLU B 1 199 ? 20.383 6.550 -33.823 1.00 31.50 220 GLU B CA 1
ATOM 3299 C C . GLU B 1 199 ? 18.905 6.238 -33.572 1.00 27.46 220 GLU B C 1
ATOM 3300 O O . GLU B 1 199 ? 18.590 5.422 -32.681 1.00 27.64 220 GLU B O 1
ATOM 3306 N N . TRP B 1 200 ? 18.029 6.911 -34.299 1.00 23.08 221 TRP B N 1
ATOM 3307 C CA . TRP B 1 200 ? 16.562 6.757 -34.143 1.00 22.16 221 TRP B CA 1
ATOM 3308 C C . TRP B 1 200 ? 16.173 5.315 -34.489 1.00 20.80 221 TRP B C 1
ATOM 3309 O O . TRP B 1 200 ? 15.391 4.714 -33.742 1.00 20.49 221 TRP B O 1
ATOM 3320 N N .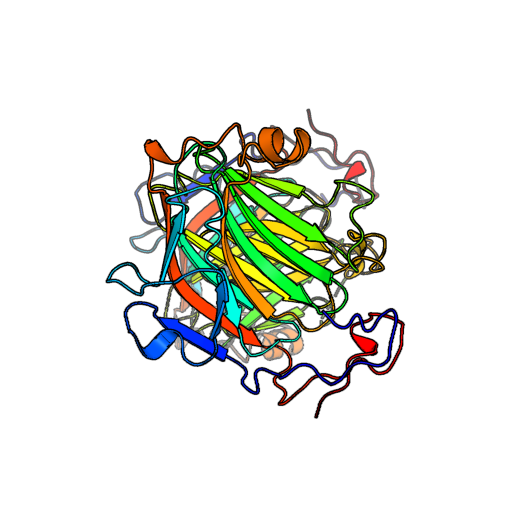 ALA B 1 201 ? 16.748 4.779 -35.561 1.00 19.23 222 ALA B N 1
ATOM 3321 C CA . ALA B 1 201 ? 16.463 3.441 -36.111 1.00 18.61 222 ALA B CA 1
ATOM 3322 C C . ALA B 1 201 ? 16.977 2.369 -35.144 1.00 18.10 222 ALA B C 1
ATOM 3323 O O . ALA B 1 201 ? 16.568 1.219 -35.280 1.00 18.77 222 ALA B O 1
ATOM 3325 N N . GLY B 1 202 ? 17.862 2.731 -34.213 1.00 17.87 223 GLY B N 1
ATOM 3326 C CA . GLY B 1 202 ? 18.360 1.813 -33.170 1.00 17.16 223 GLY B CA 1
ATOM 3327 C C . GLY B 1 202 ? 19.717 1.242 -33.517 1.00 17.33 223 GLY B C 1
ATOM 3328 O O . GLY B 1 202 ? 20.145 0.283 -32.837 1.00 17.98 223 GLY B O 1
ATOM 3329 N N . GLY B 1 203 ? 20.382 1.786 -34.528 1.00 16.34 224 GLY B N 1
ATOM 3330 C CA . GLY B 1 203 ? 21.790 1.465 -34.796 1.00 17.18 224 GLY B CA 1
ATOM 3331 C C . GLY B 1 203 ? 22.027 1.099 -36.247 1.00 18.02 224 GLY B C 1
ATOM 3332 O O . GLY B 1 203 ? 21.094 1.107 -37.020 1.00 17.89 224 GLY B O 1
ATOM 3333 N N . LEU B 1 204 ? 23.271 0.785 -36.566 1.00 19.64 225 LEU B N 1
ATOM 3334 C CA . LEU B 1 204 ? 23.787 0.474 -37.916 1.00 21.33 225 LEU B CA 1
ATOM 3335 C C . LEU B 1 204 ? 23.155 -0.821 -38.424 1.00 21.06 225 LEU B C 1
ATOM 3336 O O . LEU B 1 204 ? 23.058 -1.795 -37.656 1.00 19.17 225 LEU B O 1
ATOM 3341 N N . THR B 1 205 ? 22.753 -0.849 -39.683 1.00 20.25 226 THR B N 1
ATOM 3342 C CA . THR B 1 205 ? 22.155 -2.062 -40.277 1.00 19.84 226 THR B CA 1
ATOM 3343 C C . THR B 1 205 ? 23.288 -2.886 -40.853 1.00 19.96 226 THR B C 1
ATOM 3344 O O . THR B 1 205 ? 24.099 -2.318 -41.582 1.00 20.75 226 THR B O 1
ATOM 3348 N N . ASP B 1 206 ? 23.319 -4.160 -40.487 1.00 20.76 227 ASP B N 1
ATOM 3349 C CA . ASP B 1 206 ? 24.259 -5.177 -41.002 1.00 21.59 227 ASP B CA 1
ATOM 3350 C C . ASP B 1 206 ? 23.471 -6.039 -41.985 1.00 20.20 227 ASP B C 1
ATOM 3351 O O . ASP B 1 206 ? 22.812 -6.951 -41.549 1.00 20.45 227 ASP B O 1
ATOM 3356 N N . TYR B 1 207 ? 23.544 -5.737 -43.271 1.00 19.98 228 TYR B N 1
ATOM 3357 C CA . TYR B 1 207 ? 22.821 -6.463 -44.344 1.00 21.50 228 TYR B CA 1
ATOM 3358 C C . TYR B 1 207 ? 23.239 -7.938 -44.379 1.00 21.50 228 TYR B C 1
ATOM 3359 O O . TYR B 1 207 ? 22.387 -8.778 -44.630 1.00 22.80 228 TYR B O 1
ATOM 3368 N N . SER B 1 208 ? 24.492 -8.259 -44.094 1.00 21.29 229 SER B N 1
ATOM 3369 C CA . SER B 1 208 ? 24.992 -9.655 -44.111 1.00 22.18 229 SER B CA 1
ATOM 3370 C C . SER B 1 208 ? 24.297 -10.499 -43.021 1.00 21.64 229 SER B C 1
ATOM 3371 O O . SER B 1 208 ? 24.121 -11.696 -43.236 1.00 23.15 229 SER B O 1
ATOM 3374 N N . ALA B 1 209 ? 23.832 -9.894 -41.921 1.00 20.54 230 ALA B N 1
ATOM 3375 C CA . ALA B 1 209 ? 23.084 -10.579 -40.836 1.00 18.94 230 ALA B CA 1
ATOM 3376 C C . ALA B 1 209 ? 21.600 -10.711 -41.223 1.00 17.69 230 ALA B C 1
ATOM 3377 O O . ALA B 1 209 ? 20.815 -11.233 -40.422 1.00 14.76 230 ALA B O 1
ATOM 3379 N N . GLY B 1 210 ? 21.245 -10.221 -42.409 1.00 17.61 231 GLY B N 1
ATOM 3380 C CA . GLY B 1 210 ? 19.894 -10.328 -42.980 1.00 18.58 231 GLY B CA 1
ATOM 3381 C C . GLY B 1 210 ? 19.686 -11.654 -43.717 1.00 18.26 231 GLY B C 1
ATOM 3382 O O . GLY B 1 210 ? 20.366 -12.631 -43.469 1.00 18.90 231 GLY B O 1
ATOM 3383 N N . PRO B 1 211 ? 18.736 -11.749 -44.662 1.00 18.51 232 PRO B N 1
ATOM 3384 C CA . PRO B 1 211 ? 17.812 -10.662 -44.958 1.00 18.58 232 PRO B CA 1
ATOM 3385 C C . PRO B 1 211 ? 16.719 -10.509 -43.901 1.00 19.10 232 PRO B C 1
ATOM 3386 O O . PRO B 1 211 ? 16.485 -11.397 -43.118 1.00 18.33 232 PRO B O 1
ATOM 3390 N N . TYR B 1 212 ? 16.116 -9.332 -43.887 1.00 20.33 233 TYR B N 1
ATOM 3391 C CA . TYR B 1 212 ? 15.097 -8.935 -42.903 1.00 20.45 233 TYR B CA 1
ATOM 3392 C C . TYR B 1 212 ? 13.801 -8.653 -43.642 1.00 19.78 233 TYR B C 1
ATOM 3393 O O . TYR B 1 212 ? 13.820 -7.857 -44.592 1.00 20.03 233 TYR B O 1
ATOM 3402 N N . THR B 1 213 ? 12.718 -9.291 -43.225 1.00 18.37 234 THR B N 1
ATOM 3403 C CA . THR B 1 213 ? 11.430 -9.223 -43.935 1.00 18.69 234 THR B CA 1
ATOM 3404 C C . THR B 1 213 ? 10.300 -8.806 -42.985 1.00 17.59 234 THR B C 1
ATOM 3405 O O . THR B 1 213 ? 10.111 -9.426 -41.939 1.00 16.60 234 THR B O 1
ATOM 3409 N N . MET B 1 214 ? 9.554 -7.789 -43.396 1.00 17.31 235 MET B N 1
ATOM 3410 C CA . MET B 1 214 ? 8.271 -7.359 -42.802 1.00 17.37 235 MET B CA 1
ATOM 3411 C C . MET B 1 214 ? 7.160 -8.063 -43.595 1.00 17.23 235 MET B C 1
ATOM 3412 O O . MET B 1 214 ? 7.327 -8.231 -44.804 1.00 16.12 235 MET B O 1
ATOM 3417 N N . TYR B 1 215 ? 6.071 -8.477 -42.955 1.00 16.61 236 TYR B N 1
ATOM 3418 C CA . TYR B 1 215 ? 4.921 -9.110 -43.636 1.00 16.80 236 TYR B CA 1
ATOM 3419 C C . TYR B 1 215 ? 3.645 -8.333 -43.345 1.00 17.03 236 TYR B C 1
ATOM 3420 O O . TYR B 1 215 ? 3.389 -8.018 -42.144 1.00 15.52 236 TYR B O 1
ATOM 3429 N N . VAL B 1 216 ? 2.855 -8.081 -44.394 1.00 16.30 237 VAL B N 1
ATOM 3430 C CA . VAL B 1 216 ? 1.479 -7.539 -44.257 1.00 17.71 237 VAL B CA 1
ATOM 3431 C C . VAL B 1 216 ? 0.493 -8.579 -44.789 1.00 18.07 237 VAL B C 1
ATOM 3432 O O . VAL B 1 216 ? 0.508 -8.859 -45.994 1.00 16.97 237 VAL B O 1
ATOM 3436 N N . LYS B 1 217 ? -0.327 -9.131 -43.900 1.00 19.87 238 LYS B N 1
ATOM 3437 C CA . LYS B 1 217 ? -1.349 -10.154 -44.221 1.00 20.76 238 LYS B CA 1
ATOM 3438 C C . LYS B 1 217 ? -2.566 -9.498 -44.875 1.00 21.41 238 LYS B C 1
ATOM 3439 O O . LYS B 1 217 ? -3.154 -10.110 -45.784 1.00 19.36 238 LYS B O 1
ATOM 3445 N N . SER B 1 218 ? -2.993 -8.346 -44.354 1.00 21.02 239 SER B N 1
ATOM 3446 C CA . SER B 1 218 ? -4.267 -7.722 -44.784 1.00 21.12 239 SER B CA 1
ATOM 3447 C C . SER B 1 218 ? -4.284 -6.209 -44.541 1.00 20.02 239 SER B C 1
ATOM 3448 O O . SER B 1 218 ? -3.547 -5.700 -43.686 1.00 19.86 239 SER B O 1
ATOM 3451 N N . VAL B 1 219 ? -5.141 -5.549 -45.305 1.00 19.19 240 VAL B N 1
ATOM 3452 C CA . VAL B 1 219 ? -5.422 -4.096 -45.230 1.00 19.66 240 VAL B CA 1
ATOM 3453 C C . VAL B 1 219 ? -6.936 -3.907 -45.281 1.00 19.83 240 VAL B C 1
ATOM 3454 O O . VAL B 1 219 ? -7.569 -4.482 -46.141 1.00 18.67 240 VAL B O 1
ATOM 3458 N N . ARG B 1 220 ? -7.483 -3.125 -44.365 1.00 22.40 241 ARG B N 1
ATOM 3459 C CA . ARG B 1 220 ? -8.889 -2.666 -44.400 1.00 23.74 241 ARG B CA 1
ATOM 3460 C C . ARG B 1 220 ? -8.905 -1.136 -44.367 1.00 22.00 241 ARG B C 1
ATOM 3461 O O . ARG B 1 220 ? -8.388 -0.550 -43.423 1.00 21.21 241 ARG B O 1
ATOM 3469 N N . ILE B 1 221 ? -9.444 -0.504 -45.397 1.00 20.80 242 ILE B N 1
ATOM 3470 C CA . ILE B 1 221 ? -9.598 0.969 -45.444 1.00 21.33 242 ILE B CA 1
ATOM 3471 C C . ILE B 1 221 ? -11.085 1.300 -45.505 1.00 22.09 242 ILE B C 1
ATOM 3472 O O . ILE B 1 221 ? -11.806 0.670 -46.289 1.00 20.54 242 ILE B O 1
ATOM 3477 N N . GLU B 1 222 ? -11.510 2.235 -44.661 1.00 23.31 243 GLU B N 1
ATOM 3478 C CA . GLU B 1 222 ? -12.871 2.818 -44.686 1.00 22.79 243 GLU B CA 1
ATOM 3479 C C . GLU B 1 222 ? -12.716 4.263 -45.119 1.00 21.07 243 GLU B C 1
ATOM 3480 O O . GLU B 1 222 ? -11.895 4.955 -44.540 1.00 20.36 243 GLU B O 1
ATOM 3486 N N . ASN B 1 223 ? -13.436 4.667 -46.149 1.00 19.69 244 ASN B N 1
ATOM 3487 C CA . ASN B 1 223 ? -13.392 6.052 -46.650 1.00 20.14 244 ASN B CA 1
ATOM 3488 C C . ASN B 1 223 ? -14.625 6.774 -46.122 1.00 21.61 244 ASN B C 1
ATOM 3489 O O . ASN B 1 223 ? -15.738 6.373 -46.500 1.00 22.69 244 ASN B O 1
ATOM 3494 N N . ALA B 1 224 ? -14.446 7.790 -45.282 1.00 23.24 245 ALA B N 1
ATOM 3495 C CA . ALA B 1 224 ? -15.554 8.590 -44.701 1.00 23.95 245 ALA B CA 1
ATOM 3496 C C . ALA B 1 224 ? -16.263 9.358 -45.825 1.00 25.45 245 ALA B C 1
ATOM 3497 O O . ALA B 1 224 ? -17.475 9.602 -45.708 1.00 28.66 245 ALA B O 1
ATOM 3499 N N . ASN B 1 225 ? -15.527 9.695 -46.885 1.00 24.78 246 ASN B N 1
ATOM 3500 C CA . ASN B 1 225 ? -16.003 10.540 -48.005 1.00 24.25 246 ASN B CA 1
ATOM 3501 C C . ASN B 1 225 ? -15.706 9.866 -49.337 1.00 22.69 246 ASN B C 1
ATOM 3502 O O . ASN B 1 225 ? -14.906 10.355 -50.123 1.00 21.35 246 ASN B O 1
ATOM 3507 N N . PRO B 1 226 ? -16.384 8.762 -49.692 1.00 22.28 247 PRO B N 1
ATOM 3508 C CA . PRO B 1 226 ? -16.132 8.112 -50.979 1.00 24.05 247 PRO B CA 1
ATOM 3509 C C . PRO B 1 226 ? -16.221 9.107 -52.149 1.00 25.78 247 PRO B C 1
ATOM 3510 O O . PRO B 1 226 ? -17.097 9.928 -52.162 1.00 28.08 247 PRO B O 1
ATOM 3514 N N . ALA B 1 227 ? -15.289 9.033 -53.089 1.00 26.40 248 ALA B N 1
ATOM 3515 C CA . ALA B 1 227 ? -15.275 9.887 -54.291 1.00 28.17 248 ALA B CA 1
ATOM 3516 C C . ALA B 1 227 ? -14.376 9.259 -55.353 1.00 31.02 248 ALA B C 1
ATOM 3517 O O . ALA B 1 227 ? -13.449 8.513 -54.995 1.00 31.23 248 ALA B O 1
ATOM 3519 N N . GLU B 1 228 ? -14.661 9.570 -56.616 1.00 31.17 249 GLU B N 1
ATOM 3520 C CA . GLU B 1 228 ? -13.846 9.128 -57.768 1.00 30.94 249 GLU B CA 1
ATOM 3521 C C . GLU B 1 228 ? -12.525 9.892 -57.717 1.00 26.09 249 GLU B C 1
ATOM 3522 O O . GLU B 1 228 ? -11.536 9.357 -58.209 1.00 24.13 249 GLU B O 1
ATOM 3528 N N . SER B 1 229 ? -12.512 11.102 -57.166 1.00 24.45 250 SER B N 1
ATOM 3529 C CA . SER B 1 229 ? -11.291 11.942 -57.091 1.00 26.63 250 SER B CA 1
ATOM 3530 C C . SER B 1 229 ? -11.472 13.150 -56.161 1.00 26.19 250 SER B C 1
ATOM 3531 O O . SER B 1 229 ? -12.605 13.576 -55.910 1.00 24.93 250 SER B O 1
ATOM 3534 N N . TYR B 1 230 ? -10.351 13.694 -55.698 1.00 24.17 251 TYR B N 1
ATOM 3535 C CA . TYR B 1 230 ? -10.297 14.847 -54.784 1.00 24.60 251 TYR B CA 1
ATOM 3536 C C . TYR B 1 230 ? -9.427 15.916 -55.417 1.00 25.76 251 TYR B C 1
ATOM 3537 O O . TYR B 1 230 ? -8.370 15.594 -55.964 1.00 26.83 251 TYR B O 1
ATOM 3546 N N . THR B 1 231 ? -9.883 17.155 -55.326 1.00 28.17 252 THR B N 1
ATOM 3547 C CA . THR B 1 231 ? -9.212 18.342 -55.891 1.00 29.55 252 THR B CA 1
ATOM 3548 C C . THR B 1 231 ? -8.901 19.289 -54.734 1.00 28.81 252 THR B C 1
ATOM 3549 O O . THR B 1 231 ? -9.783 19.523 -53.913 1.00 26.24 252 THR B O 1
ATOM 3553 N N . TYR B 1 232 ? -7.681 19.794 -54.670 1.00 33.23 253 TYR B N 1
ATOM 3554 C CA . TYR B 1 232 ? -7.322 20.905 -53.755 1.00 38.05 253 TYR B CA 1
ATOM 3555 C C . TYR B 1 232 ? -7.734 22.207 -54.451 1.00 40.86 253 TYR B C 1
ATOM 3556 O O . TYR B 1 232 ? -7.074 22.590 -55.436 1.00 38.26 253 TYR B O 1
ATOM 3565 N N . SER B 1 233 ? -8.790 22.863 -53.969 1.00 46.19 254 SER B N 1
ATOM 3566 C CA . SER B 1 233 ? -9.332 24.113 -54.571 1.00 48.16 254 SER B CA 1
ATOM 3567 C C . SER B 1 233 ? -8.387 25.316 -54.379 1.00 51.58 254 SER B C 1
ATOM 3568 O O . SER B 1 233 ? -8.629 26.343 -55.039 1.00 56.42 254 SER B O 1
ATOM 3571 N N . ASP B 1 234 ? -7.328 25.211 -53.571 1.00 54.24 255 ASP B N 1
ATOM 3572 C CA . ASP B 1 234 ? -6.375 26.340 -53.390 1.00 53.37 255 ASP B CA 1
ATOM 3573 C C . ASP B 1 234 ? -5.056 25.823 -52.802 1.00 52.23 255 ASP B C 1
ATOM 3574 O O . ASP B 1 234 ? -4.791 24.607 -52.909 1.00 51.46 255 ASP B O 1
ATOM 3579 N N . ASN B 1 235 ? -4.263 26.708 -52.191 1.00 44.77 256 ASN B N 1
ATOM 3580 C CA . ASN B 1 235 ? -2.924 26.339 -51.674 1.00 44.58 256 ASN B CA 1
ATOM 3581 C C . ASN B 1 235 ? -2.923 26.457 -50.147 1.00 42.86 256 ASN B C 1
ATOM 3582 O O . ASN B 1 235 ? -1.850 26.655 -49.558 1.00 46.04 256 ASN B O 1
ATOM 3584 N N . SER B 1 236 ? -4.063 26.268 -49.502 1.00 41.02 257 SER B N 1
ATOM 3585 C CA . SER B 1 236 ? -4.137 26.357 -48.029 1.00 39.47 257 SER B CA 1
ATOM 3586 C C . SER B 1 236 ? -3.828 25.010 -47.374 1.00 45.82 257 SER B C 1
ATOM 3587 O O . SER B 1 236 ? -3.307 25.032 -46.246 1.00 47.55 257 SER B O 1
ATOM 3590 N N . GLY B 1 237 ? -4.181 23.895 -48.022 1.00 47.22 258 GLY B N 1
ATOM 3591 C CA . GLY B 1 237 ? -4.105 22.548 -47.425 1.00 42.93 258 GLY B CA 1
ATOM 3592 C C . GLY B 1 237 ? -5.185 22.359 -46.375 1.00 38.70 258 GLY B C 1
ATOM 3593 O O . GLY B 1 237 ? -5.043 21.517 -45.508 1.00 38.84 258 GLY B O 1
ATOM 3594 N N . SER B 1 238 ? -6.271 23.107 -46.448 1.00 38.67 259 SER B N 1
ATOM 3595 C CA . SER B 1 238 ? -7.386 22.999 -45.477 1.00 39.31 259 SER B CA 1
ATOM 3596 C C . SER B 1 238 ? -8.310 21.851 -45.883 1.00 38.17 259 SER B C 1
ATOM 3597 O O . SER B 1 238 ? -8.402 21.585 -47.056 1.00 37.06 259 SER B O 1
ATOM 3600 N N . TRP B 1 239 ? -9.028 21.227 -44.959 1.00 37.86 260 TRP B N 1
ATOM 3601 C CA . TRP B 1 239 ? -9.930 20.141 -45.403 1.00 44.33 260 TRP B CA 1
ATOM 3602 C C . TRP B 1 239 ? -11.162 20.689 -46.110 1.00 47.77 260 TRP B C 1
ATOM 3603 O O . TRP B 1 239 ? -11.877 19.887 -46.718 1.00 49.45 260 TRP B O 1
ATOM 3614 N N . GLN B 1 240 ? -11.411 21.987 -45.972 1.00 49.81 261 GLN B N 1
ATOM 3615 C CA . GLN B 1 240 ? -12.562 22.699 -46.585 1.00 50.79 261 GLN B CA 1
ATOM 3616 C C . GLN B 1 240 ? -12.221 23.029 -48.028 1.00 45.14 261 GLN B C 1
ATOM 3617 O O . GLN B 1 240 ? -13.107 23.230 -48.823 1.00 43.13 261 GLN B O 1
ATOM 3623 N N . SER B 1 241 ? -10.935 23.022 -48.336 1.00 40.73 262 SER B N 1
ATOM 3624 C CA . SER B 1 241 ? -10.433 23.284 -49.687 1.00 36.97 262 SER B CA 1
ATOM 3625 C C . SER B 1 241 ? -10.526 22.025 -50.554 1.00 35.82 262 SER B C 1
ATOM 3626 O O . SER B 1 241 ? -10.298 22.149 -51.737 1.00 37.58 262 SER B O 1
ATOM 3629 N N . ILE B 1 242 ? -10.918 20.882 -49.990 1.00 33.06 263 ILE B N 1
ATOM 3630 C CA . ILE B 1 242 ? -11.005 19.603 -50.743 1.00 32.33 263 ILE B CA 1
ATOM 3631 C C . ILE B 1 242 ? -12.359 19.485 -51.437 1.00 31.88 263 ILE B C 1
ATOM 3632 O O . ILE B 1 242 ? -13.343 19.213 -50.790 1.00 30.72 263 ILE B O 1
ATOM 3637 N N . LYS B 1 243 ? -12.342 19.635 -52.751 1.00 35.43 264 LYS B N 1
ATOM 3638 C CA . LYS B 1 243 ? -13.561 19.511 -53.568 1.00 40.11 264 LYS B CA 1
ATOM 3639 C C . LYS B 1 243 ? -13.628 18.119 -54.195 1.00 39.38 264 LYS B C 1
ATOM 3640 O O . LYS B 1 243 ? -12.629 17.630 -54.666 1.00 36.99 264 LYS B O 1
ATOM 3646 N N . PHE B 1 244 ? -14.806 17.531 -54.135 1.00 38.83 265 PHE B N 1
ATOM 3647 C CA . PHE B 1 244 ? -15.137 16.218 -54.724 1.00 40.05 265 PHE B CA 1
ATOM 3648 C C . PHE B 1 244 ? -16.664 16.138 -54.859 1.00 45.01 265 PHE B C 1
ATOM 3649 O O . PHE B 1 244 ? -17.364 16.793 -54.058 1.00 49.41 265 PHE B O 1
ATOM 3657 N N . ASP B 1 245 ? -17.167 15.366 -55.823 1.00 54.51 266 ASP B N 1
ATOM 3658 C CA . ASP B 1 245 ? -18.628 15.196 -56.045 1.00 61.88 266 ASP B CA 1
ATOM 3659 C C . ASP B 1 245 ? -19.333 15.036 -54.690 1.00 59.25 266 ASP B C 1
ATOM 3660 O O . ASP B 1 245 ? -19.071 14.088 -53.953 1.00 54.47 266 ASP B O 1
#

Organism: Aspergillus fumigatus (strain ATCC MYA-4609 / CBS 101355 / FGSC A1100 / Af293) (NCBI:txid330879)

Solvent-accessible surface area: 19774 Å² total; per-residue (Å²): 149,55,40,7,37,149,57,139,24,105,77,10,134,8,10,66,39,72,61,22,85,8,92,0,76,49,94,65,15,34,116,81,16,84,64,47,45,61,160,3,62,38,18,130,81,1,0,39,0,40,0,44,134,99,67,30,40,5,22,0,10,0,56,4,14,0,5,6,15,19,2,43,0,30,0,43,1,0,60,15,66,0,0,0,0,10,1,21,0,39,3,33,0,78,0,20,0,5,0,17,0,11,4,55,34,63,87,60,1,4,0,8,7,40,1,44,31,32,90,103,43,126,86,19,20,51,94,6,118,12,72,64,0,11,134,51,46,22,35,0,4,1,17,0,64,89,60,2,0,2,0,1,13,85,23,35,28,46,31,33,8,5,73,83,59,0,112,54,2,79,68,0,0,4,0,0,0,50,0,79,1,5,1,82,9,0,0,17,78,91,36,97,185,50,38,29,138,54,0,52,21,106,7,81,34,109,67,24,90,20,21,0,48,0,90,34,3,86,0,54,5,63,36,58,7,148,43,0,50,28,59,69,117,59,0,24,70,106,4,9,123,79,176,93,57,2,52,94,57,134,25,100,80,11,120,5,8,66,42,67,64,22,86,17,69,11,64,60,113,86,79,47,107,70,8,97,68,74,42,50,166,14,73,70,22,116,72,0,0,42,0,42,0,46,123,98,66,29,39,4,22,0,6,3,47,1,20,0,8,14,15,17,1,36,0,30,0,36,1,0,60,15,62,0,0,0,0,9,1,20,0,34,1,37,0,77,0,16,0,2,0,18,1,11,5,51,35,58,85,60,2,3,0,8,4,54,1,54,34,55,134,147,104,38,11,54,87,6,115,12,72,52,0,8,122,66,34,17,37,1,4,1,18,0,63,22,70,2,0,2,0,3,12,85,23,32,27,44,32,25,7,11,66,79,68,0,118,54,2,76,64,0,0,7,0,0,0,45,0,64,0,6,1,81,9,0,0,17,78,88,37,96,182,52,38,28,137,46,0,50,21,106,7,78,35,109,68,22,95,16,24,0,56,0,67,35,2,83,0,56,6,62,43,60,9,145,44,0,54,24,62,73,59,54,0,29,90,116,5,10,126,68,172